Protein AF-0000000083413270 (afdb_homodimer)

Secondary structure (DSSP, 8-state):
--------HHHHHHHHHHHHHHHHHHHHHHHHHHHHHHS------TTEEEEEEE--HHHHHHTTT---SHHHHHHHHHHHHHT-EEEEEEES-HHHHHHHHHTTS-SEEES--B--HHHHHHSEEEEEEEEE-EEEEEEB-TTSSBS--SGGGGTT-EEEEETT-THHHHHHHHHHHHTSPPEEEEESS--HHHHHHHHHTTSSSEEEEEHHHHHHHHTT-TTEE---BSS--EEEEEEE-TT-HHHHHHHHHHHHHHTTSHHHHHHHHHHH-/--------HHHHHHHHHHHHHHHHHHHHHHHHHHHHH-S------TTEEEEEEE--HHHHHHTTT---SHHHHHHHHHHHHHT-EEEEEEES-HHHHHHHHHTTS-SEEES--B--HHHHHHSEEEEEEEEE-EEEEEEB-TTSSBS--SGGGGTT-EEEEETT-THHHHHHHHHHHHTSPPEEEEESS--HHHHHHHHHTTSSSEEEEEHHHHHHHHTT-TTEE---BSS--EEEEEEE-TT-HHHHHHHHHHHHHHTTSHHHHHHHHHHH-

Structure (mmCIF, N/CA/C/O backbone):
data_AF-0000000083413270-model_v1
#
loop_
_entity.id
_entity.type
_entity.pdbx_description
1 polymer 'Transporter substrate-binding domain-containing protein'
#
loop_
_atom_site.group_PDB
_atom_site.id
_atom_site.type_symbol
_atom_site.label_atom_id
_atom_site.label_alt_id
_atom_site.label_comp_id
_atom_site.label_asym_id
_atom_site.label_entity_id
_atom_site.label_seq_id
_atom_site.pdbx_PDB_ins_code
_atom_site.Cartn_x
_atom_site.Cartn_y
_atom_site.Cartn_z
_atom_site.occupancy
_atom_site.B_iso_or_equiv
_atom_site.auth_seq_id
_atom_site.auth_comp_id
_atom_site.auth_asym_id
_atom_site.auth_atom_id
_atom_site.pdbx_PDB_model_num
ATOM 1 N N . MET A 1 1 ? -62.062 -37.938 -10.727 1 34.38 1 MET A N 1
ATOM 2 C CA . MET A 1 1 ? -60.625 -38.094 -10.398 1 34.38 1 MET A CA 1
ATOM 3 C C . MET A 1 1 ? -60.344 -39.5 -9.875 1 34.38 1 MET A C 1
ATOM 5 O O . MET A 1 1 ? -60.875 -39.906 -8.844 1 34.38 1 MET A O 1
ATOM 9 N N . GLY A 1 2 ? -60.156 -40.406 -10.82 1 44.34 2 GLY A N 1
ATOM 10 C CA . GLY A 1 2 ? -60.156 -41.844 -10.586 1 44.34 2 GLY A CA 1
ATOM 11 C C . GLY A 1 2 ? -59.062 -42.312 -9.648 1 44.34 2 GLY A C 1
ATOM 12 O O . GLY A 1 2 ? -58.062 -41.625 -9.477 1 44.34 2 GLY A O 1
ATOM 13 N N . PRO A 1 3 ? -59.375 -43.219 -8.703 1 48.94 3 PRO A N 1
ATOM 14 C CA . PRO A 1 3 ? -58.438 -43.719 -7.703 1 48.94 3 PRO A CA 1
ATOM 15 C C . PRO A 1 3 ? -57.156 -44.281 -8.328 1 48.94 3 PRO A C 1
ATOM 17 O O . PRO A 1 3 ? -57.219 -44.844 -9.422 1 48.94 3 PRO A O 1
ATOM 20 N N . ILE A 1 4 ? -56.031 -43.562 -8.242 1 56.19 4 ILE A N 1
ATOM 21 C CA . ILE A 1 4 ? -54.688 -44.031 -8.617 1 56.19 4 ILE A CA 1
ATOM 22 C C . ILE A 1 4 ? -54.5 -45.469 -8.102 1 56.19 4 ILE A C 1
ATOM 24 O O . ILE A 1 4 ? -54.688 -45.719 -6.91 1 56.19 4 ILE A O 1
ATOM 28 N N . LYS A 1 5 ? -54.656 -46.469 -8.906 1 54.09 5 LYS A N 1
ATOM 29 C CA . LYS A 1 5 ? -54.5 -47.875 -8.578 1 54.09 5 LYS A CA 1
ATOM 30 C C . LYS A 1 5 ? -53.188 -48.156 -7.852 1 54.09 5 LYS A C 1
ATOM 32 O O . LYS A 1 5 ? -52.125 -47.594 -8.234 1 54.09 5 LYS A O 1
ATOM 37 N N . PRO A 1 6 ? -53.156 -48.812 -6.633 1 54.06 6 PRO A N 1
ATOM 38 C CA . PRO A 1 6 ? -51.906 -49.062 -5.902 1 54.06 6 PRO A CA 1
ATOM 39 C C . PRO A 1 6 ? -50.875 -49.812 -6.734 1 54.06 6 PRO A C 1
ATOM 41 O O . PRO A 1 6 ? -51.25 -50.656 -7.559 1 54.06 6 PRO A O 1
ATOM 44 N N . ALA A 1 7 ? -49.812 -49.219 -7.152 1 57.81 7 ALA A N 1
ATOM 45 C CA . ALA A 1 7 ? -48.75 -49.875 -7.887 1 57.81 7 ALA A CA 1
ATOM 46 C C . ALA A 1 7 ? -48.531 -51.312 -7.363 1 57.81 7 ALA A C 1
ATOM 48 O O . ALA A 1 7 ? -48.531 -51.531 -6.152 1 57.81 7 ALA A O 1
ATOM 49 N N . SER A 1 8 ? -48.781 -52.344 -8.164 1 59.88 8 SER A N 1
ATOM 50 C CA . SER A 1 8 ? -48.688 -53.75 -7.797 1 59.88 8 SER A CA 1
ATOM 51 C C . SER A 1 8 ? -47.438 -54.031 -7.008 1 59.88 8 SER A C 1
ATOM 53 O O . SER A 1 8 ? -46.438 -53.312 -7.121 1 59.88 8 SER A O 1
ATOM 55 N N . ARG A 1 9 ? -47.375 -54.875 -5.938 1 66.94 9 ARG A N 1
ATOM 56 C CA . ARG A 1 9 ? -46.344 -55.25 -4.973 1 66.94 9 ARG A CA 1
ATOM 57 C C . ARG A 1 9 ? -45 -55.531 -5.664 1 66.94 9 ARG A C 1
ATOM 59 O O . ARG A 1 9 ? -43.938 -55.188 -5.129 1 66.94 9 ARG A O 1
ATOM 66 N N . GLY A 1 10 ? -45.094 -55.906 -6.887 1 67.25 10 GLY A N 1
ATOM 67 C CA . GLY A 1 10 ? -43.906 -56.219 -7.648 1 67.25 10 GLY A CA 1
ATOM 68 C C . GLY A 1 10 ? -43.156 -55 -8.109 1 67.25 10 GLY A C 1
ATOM 69 O O . GLY A 1 10 ? -41.906 -54.969 -8.102 1 67.25 10 GLY A O 1
ATOM 70 N N . HIS A 1 11 ? -43.844 -53.969 -8.438 1 74.88 11 HIS A N 1
ATOM 71 C CA . HIS A 1 11 ? -43.188 -52.719 -8.875 1 74.88 11 HIS A CA 1
ATOM 72 C C . HIS A 1 11 ? -42.562 -51.969 -7.707 1 74.88 11 HIS A C 1
ATOM 74 O O . HIS A 1 11 ? -41.5 -51.375 -7.859 1 74.88 11 HIS A O 1
ATOM 80 N N . VAL A 1 12 ? -43.125 -52.156 -6.496 1 73.75 12 VAL A N 1
ATOM 81 C CA . VAL A 1 12 ? -42.594 -51.5 -5.305 1 73.75 12 VAL A CA 1
ATOM 82 C C . VAL A 1 12 ? -41.25 -52.156 -4.934 1 73.75 12 VAL A C 1
ATOM 84 O O . VAL A 1 12 ? -40.281 -51.438 -4.602 1 73.75 12 VAL A O 1
ATOM 87 N N . VAL A 1 13 ? -41.188 -53.531 -5.121 1 76.12 13 VAL A N 1
ATOM 88 C CA . VAL A 1 13 ? -39.969 -54.25 -4.816 1 76.12 13 VAL A CA 1
ATOM 89 C C . VAL A 1 13 ? -38.875 -53.906 -5.836 1 76.12 13 VAL A C 1
ATOM 91 O O . VAL A 1 13 ? -37.719 -53.688 -5.469 1 76.12 13 VAL A O 1
ATOM 94 N N . LEU A 1 14 ? -39.25 -53.656 -7.098 1 76.25 14 LEU A N 1
ATOM 95 C CA . LEU A 1 14 ? -38.312 -53.281 -8.148 1 76.25 14 LEU A CA 1
ATOM 96 C C . LEU A 1 14 ? -37.812 -51.844 -7.922 1 76.25 14 LEU A C 1
ATOM 98 O O . LEU A 1 14 ? -36.594 -51.594 -8.078 1 76.25 14 LEU A O 1
ATOM 102 N N . TYR A 1 15 ? -38.719 -51 -7.488 1 76.62 15 TYR A N 1
ATOM 103 C CA . TYR A 1 15 ? -38.312 -49.625 -7.211 1 76.62 15 TYR A CA 1
ATOM 104 C C . TYR A 1 15 ? -37.406 -49.562 -5.984 1 76.62 15 TYR A C 1
ATOM 106 O O . TYR A 1 15 ? -36.438 -48.812 -5.957 1 76.62 15 TYR A O 1
ATOM 114 N N . LEU A 1 16 ? -37.625 -50.469 -5.078 1 77.62 16 LEU A N 1
ATOM 115 C CA . LEU A 1 16 ? -36.781 -50.531 -3.877 1 77.62 16 LEU A CA 1
ATOM 116 C C . LEU A 1 16 ? -35.406 -51.062 -4.195 1 77.62 16 LEU A C 1
ATOM 118 O O . LEU A 1 16 ? -34.406 -50.562 -3.699 1 77.62 16 LEU A O 1
ATOM 122 N N . ILE A 1 17 ? -35.344 -52.062 -5.062 1 77.19 17 ILE A N 1
ATOM 123 C CA . ILE A 1 17 ? -34.094 -52.625 -5.496 1 77.19 17 ILE A CA 1
ATOM 124 C C . ILE A 1 17 ? -33.312 -51.594 -6.312 1 77.19 17 ILE A C 1
ATOM 126 O O . ILE A 1 17 ? -32.094 -51.406 -6.113 1 77.19 17 ILE A O 1
ATOM 130 N N . LEU A 1 18 ? -34 -50.844 -7.168 1 75.75 18 LEU A N 1
ATOM 131 C CA . LEU A 1 18 ? -33.375 -49.812 -7.969 1 75.75 18 LEU A CA 1
ATOM 132 C C . LEU A 1 18 ? -32.875 -48.688 -7.078 1 75.75 18 LEU A C 1
ATOM 134 O O . LEU A 1 18 ? -31.781 -48.156 -7.305 1 75.75 18 LEU A O 1
ATOM 138 N N . LEU A 1 19 ? -33.625 -48.406 -6.02 1 75.94 19 LEU A N 1
ATOM 139 C CA . LEU A 1 19 ? -33.219 -47.406 -5.055 1 75.94 19 LEU A CA 1
ATOM 140 C C . LEU A 1 19 ? -31.953 -47.875 -4.301 1 75.94 19 LEU A C 1
ATOM 142 O O . LEU A 1 19 ? -31.016 -47.094 -4.113 1 75.94 19 LEU A O 1
ATOM 146 N N . ILE A 1 20 ? -31.891 -49.094 -3.955 1 77.56 20 ILE A N 1
ATOM 147 C CA . ILE A 1 20 ? -30.75 -49.656 -3.234 1 77.56 20 ILE A CA 1
ATOM 148 C C . ILE A 1 20 ? -29.531 -49.656 -4.141 1 77.56 20 ILE A C 1
ATOM 150 O O . ILE A 1 20 ? -28.422 -49.312 -3.711 1 77.56 20 ILE A O 1
ATOM 154 N N . VAL A 1 21 ? -29.625 -49.938 -5.414 1 74.88 21 VAL A N 1
ATOM 155 C CA . VAL A 1 21 ? -28.547 -49.938 -6.391 1 74.88 21 VAL A CA 1
ATOM 156 C C . VAL A 1 21 ? -28.062 -48.5 -6.609 1 74.88 21 VAL A C 1
ATOM 158 O O . VAL A 1 21 ? -26.859 -48.25 -6.664 1 74.88 21 VAL A O 1
ATOM 161 N N . ILE A 1 22 ? -28.984 -47.562 -6.656 1 72.88 22 ILE A N 1
ATOM 162 C CA . ILE A 1 22 ? -28.625 -46.156 -6.848 1 72.88 22 ILE A CA 1
ATOM 163 C C . ILE A 1 22 ? -27.891 -45.625 -5.613 1 72.88 22 ILE A C 1
ATOM 165 O O . ILE A 1 22 ? -26.875 -44.938 -5.73 1 72.88 22 ILE A O 1
ATOM 169 N N . VAL A 1 23 ? -28.344 -46 -4.43 1 74.5 23 VAL A N 1
ATOM 170 C CA . VAL A 1 23 ? -27.688 -45.594 -3.193 1 74.5 23 VAL A CA 1
ATOM 171 C C . VAL A 1 23 ? -26.312 -46.281 -3.09 1 74.5 23 VAL A C 1
ATOM 173 O O . VAL A 1 23 ? -25.344 -45.656 -2.678 1 74.5 23 VAL A O 1
ATOM 176 N N . GLY A 1 24 ? -26.203 -47.5 -3.477 1 70.19 24 GLY A N 1
ATOM 177 C CA . GLY A 1 24 ? -24.938 -48.188 -3.549 1 70.19 24 GLY A CA 1
ATOM 178 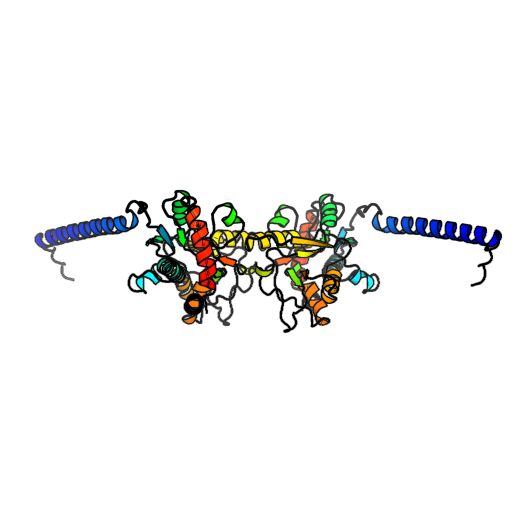C C . GLY A 1 24 ? -23.969 -47.594 -4.547 1 70.19 24 GLY A C 1
ATOM 179 O O . GLY A 1 24 ? -22.781 -47.438 -4.258 1 70.19 24 GLY A O 1
ATOM 180 N N . LEU A 1 25 ? -24.438 -47.219 -5.719 1 66.25 25 LEU A N 1
ATOM 181 C CA . LEU A 1 25 ? -23.641 -46.562 -6.734 1 66.25 25 LEU A CA 1
ATOM 182 C C . LEU A 1 25 ? -23.203 -45.188 -6.266 1 66.25 25 LEU A C 1
ATOM 184 O O . LEU A 1 25 ? -22.047 -44.781 -6.473 1 66.25 25 LEU A O 1
ATOM 188 N N . PHE A 1 26 ? -24.125 -44.469 -5.637 1 61.19 26 PHE A N 1
ATOM 189 C CA . PHE A 1 26 ? -23.781 -43.188 -5.055 1 61.19 26 PHE A CA 1
ATOM 190 C C . PHE A 1 26 ? -22.734 -43.344 -3.963 1 61.19 26 PHE A C 1
ATOM 192 O O . PHE A 1 26 ? -21.797 -42.531 -3.865 1 61.19 26 PHE A O 1
ATOM 199 N N . TYR A 1 27 ? -22.812 -44.312 -3.125 1 60.66 27 TYR A N 1
ATOM 200 C CA . TYR A 1 27 ? -21.844 -44.625 -2.076 1 60.66 27 TYR A CA 1
ATOM 201 C C . TYR A 1 27 ? -20.5 -45.031 -2.672 1 60.66 27 TYR A C 1
ATOM 203 O O . TYR A 1 27 ? -19.438 -44.625 -2.17 1 60.66 27 TYR A O 1
ATOM 211 N N . SER A 1 28 ? -20.453 -45.75 -3.691 1 55.44 28 SER A N 1
ATOM 212 C CA . SER A 1 28 ? -19.219 -46.156 -4.379 1 55.44 28 SER A CA 1
ATOM 213 C C . SER A 1 28 ? -18.562 -44.969 -5.062 1 55.44 28 SER A C 1
ATOM 215 O O . SER A 1 28 ? -17.328 -44.844 -5.043 1 55.44 28 SER A O 1
ATOM 217 N N . LEU A 1 29 ? -19.312 -44.125 -5.648 1 49.59 29 LEU A N 1
ATOM 218 C CA . LEU A 1 29 ? -18.781 -42.938 -6.281 1 49.59 29 LEU A CA 1
ATOM 219 C C . LEU A 1 29 ? -18.219 -41.969 -5.242 1 49.59 29 LEU A C 1
ATOM 221 O O . LEU A 1 29 ? -17.219 -41.312 -5.492 1 49.59 29 LEU A O 1
ATOM 225 N N . ARG A 1 30 ? -18.891 -41.844 -4.176 1 47.62 30 ARG A N 1
ATOM 226 C CA . ARG A 1 30 ? -18.344 -41.031 -3.094 1 47.62 30 ARG A CA 1
ATOM 227 C C . ARG A 1 30 ? -17.016 -41.594 -2.598 1 47.62 30 ARG A C 1
ATOM 229 O O . ARG A 1 30 ? -16.125 -40.844 -2.221 1 47.62 30 ARG A O 1
ATOM 236 N N . LYS A 1 31 ? -17 -42.906 -2.492 1 45.81 31 LYS A N 1
ATOM 237 C CA . LYS A 1 31 ? -15.734 -43.5 -2.072 1 45.81 31 LYS A CA 1
ATOM 238 C C . LYS A 1 31 ? -14.648 -43.281 -3.125 1 45.81 31 LYS A C 1
ATOM 240 O O . LYS A 1 31 ? -13.477 -43.094 -2.789 1 45.81 31 LYS A O 1
ATOM 245 N N . CYS A 1 32 ? -14.977 -43.406 -4.387 1 42.5 32 CYS A N 1
ATOM 246 C CA . CYS A 1 32 ? -13.992 -43.219 -5.441 1 42.5 32 CYS A CA 1
ATOM 247 C C . CYS A 1 32 ? -13.531 -41.75 -5.477 1 42.5 32 CYS A C 1
ATOM 249 O O . CYS A 1 32 ? -12.383 -41.469 -5.797 1 42.5 32 CYS A O 1
ATOM 251 N N . ASN A 1 33 ? -14.484 -40.844 -5.332 1 40.88 33 ASN A N 1
ATOM 252 C CA . ASN A 1 33 ? -14.07 -39.438 -5.414 1 40.88 33 ASN A CA 1
ATOM 253 C C . ASN A 1 33 ? -13.164 -39.062 -4.25 1 40.88 33 ASN A C 1
ATOM 255 O O . ASN A 1 33 ? -12.367 -38.125 -4.367 1 40.88 33 ASN A O 1
ATOM 259 N N . ARG A 1 34 ? -13.297 -39.719 -3.09 1 38.97 34 ARG A N 1
ATOM 260 C CA . ARG A 1 34 ? -12.422 -39.406 -1.964 1 38.97 34 ARG A CA 1
ATOM 261 C C . ARG A 1 34 ? -11.016 -39.938 -2.199 1 38.97 34 ARG A C 1
ATOM 263 O O . ARG A 1 34 ? -10.062 -39.5 -1.558 1 38.97 34 ARG A O 1
ATOM 270 N N . SER A 1 35 ? -10.844 -41 -2.979 1 38.19 35 SER A N 1
ATOM 271 C CA . SER A 1 35 ? -9.539 -41.656 -3.125 1 38.19 35 SER A CA 1
ATOM 272 C C . SER A 1 35 ? -8.586 -40.75 -3.922 1 38.19 35 SER A C 1
ATOM 274 O O . SER A 1 35 ? -7.367 -40.938 -3.861 1 38.19 35 SER A O 1
ATOM 276 N N . TYR A 1 36 ? -9.086 -40.125 -4.852 1 38.72 36 TYR A N 1
ATOM 277 C CA . TYR A 1 36 ? -8.109 -39.406 -5.66 1 38.72 36 TYR A CA 1
ATOM 278 C C . TYR A 1 36 ? -7.375 -38.375 -4.828 1 38.72 36 TYR A C 1
ATOM 280 O O . TYR A 1 36 ? -6.207 -38.062 -5.082 1 38.72 36 TYR A O 1
ATOM 288 N N . LEU A 1 37 ? -8.133 -37.75 -3.908 1 40.25 37 LEU A N 1
ATOM 289 C CA . LEU A 1 37 ? -7.445 -36.688 -3.174 1 40.25 37 LEU A CA 1
ATOM 290 C C . LEU A 1 37 ? -6.613 -37.281 -2.037 1 40.25 37 LEU A C 1
ATOM 292 O O . LEU A 1 37 ? -5.66 -36.656 -1.572 1 40.25 37 LEU A O 1
ATOM 296 N N . SER A 1 38 ? -7.168 -38.375 -1.385 1 40.47 38 SER A N 1
ATOM 297 C CA . SER A 1 38 ? -6.531 -38.844 -0.161 1 40.47 38 SER A CA 1
ATOM 298 C C . SER A 1 38 ? -5.332 -39.719 -0.471 1 40.47 38 SER A C 1
ATOM 300 O O . SER A 1 38 ? -4.84 -40.438 0.405 1 40.47 38 SER A O 1
ATOM 302 N N . ASP A 1 39 ? -5.059 -40.156 -1.705 1 41.69 39 ASP A N 1
ATOM 303 C CA . ASP A 1 39 ? -3.828 -40.938 -1.667 1 41.69 39 ASP A CA 1
ATOM 304 C C . ASP A 1 39 ? -2.783 -40.281 -0.77 1 41.69 39 ASP A C 1
ATOM 306 O O . ASP A 1 39 ? -2.654 -39.062 -0.757 1 41.69 39 ASP A O 1
ATOM 310 N N . GLU A 1 40 ? -2.344 -40.938 0.2 1 50.38 40 GLU A N 1
ATOM 311 C CA . GLU A 1 40 ? -1.219 -40.562 1.057 1 50.38 40 GLU A CA 1
ATOM 312 C C . GLU A 1 40 ? -0.111 -39.906 0.257 1 50.38 40 GLU A C 1
ATOM 314 O O . GLU A 1 40 ? 0.432 -40.469 -0.682 1 50.38 40 GLU A O 1
ATOM 319 N N . LEU A 1 41 ? -0.26 -38.531 -0.052 1 64.62 41 LEU A N 1
ATOM 320 C CA . LEU A 1 41 ? 0.746 -37.688 -0.688 1 64.62 41 LEU A CA 1
ATOM 321 C C . LEU A 1 41 ? 2.152 -38.156 -0.321 1 64.62 41 LEU A C 1
ATOM 323 O O . LEU A 1 41 ? 2.635 -37.875 0.778 1 64.62 41 LEU A O 1
ATOM 327 N N . ARG A 1 42 ? 2.564 -39.406 -0.708 1 63.22 4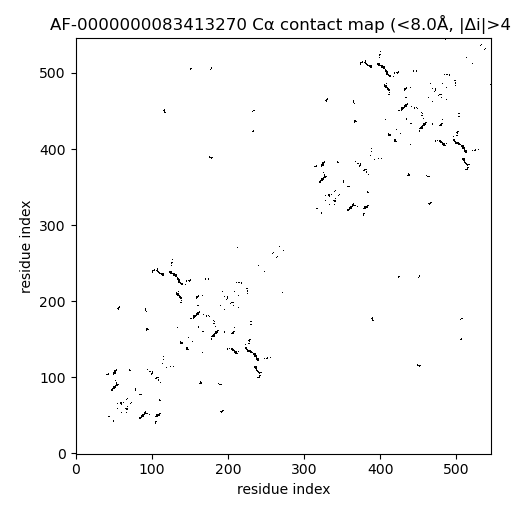2 ARG A N 1
ATOM 328 C CA . ARG A 1 42 ? 3.93 -39.844 -0.435 1 63.22 42 ARG A CA 1
ATOM 329 C C . ARG A 1 42 ? 4.914 -39.219 -1.413 1 63.22 42 ARG A C 1
ATOM 331 O O . ARG A 1 42 ? 4.668 -39.188 -2.621 1 63.22 42 ARG A O 1
ATOM 338 N N . PRO A 1 43 ? 5.824 -38.625 -0.864 1 74.19 43 PRO A N 1
ATOM 339 C CA . PRO A 1 43 ? 6.922 -38.156 -1.714 1 74.19 43 PRO A CA 1
ATOM 340 C C . PRO A 1 43 ? 7.426 -39.25 -2.67 1 74.19 43 PRO A C 1
ATOM 342 O O . PRO A 1 43 ? 7.43 -40.438 -2.326 1 74.19 43 PRO A O 1
ATOM 345 N N . SER A 1 44 ? 7.578 -38.906 -3.924 1 73.81 44 SER A N 1
ATOM 346 C CA . SER A 1 44 ? 8.062 -39.844 -4.945 1 73.81 44 SER A CA 1
ATOM 347 C C . SER A 1 44 ? 9.43 -40.406 -4.582 1 73.81 44 SER A C 1
ATOM 349 O O . SER A 1 44 ? 9.773 -41.531 -4.965 1 73.81 44 SER A O 1
ATOM 351 N N . GLY A 1 45 ? 10.172 -39.812 -3.799 1 69.81 45 GLY A N 1
ATOM 352 C CA . GLY A 1 45 ? 11.523 -40.25 -3.479 1 69.81 45 GLY A CA 1
ATOM 353 C C . GLY A 1 45 ? 12.477 -40.156 -4.652 1 69.81 45 GLY A C 1
ATOM 354 O O . GLY A 1 45 ? 12.102 -39.656 -5.723 1 69.81 45 GLY A O 1
ATOM 355 N N . GLY A 1 46 ? 13.633 -40.438 -4.449 1 78.25 46 GLY A N 1
ATOM 356 C CA . GLY A 1 46 ? 14.672 -40.438 -5.473 1 78.25 46 GLY A CA 1
ATOM 357 C C . GLY A 1 46 ? 14.938 -39.062 -6.047 1 78.25 46 GLY A C 1
ATOM 358 O O . GLY A 1 46 ? 15.039 -38.094 -5.301 1 78.25 46 GLY A O 1
ATOM 359 N N . ASP A 1 47 ? 15.023 -39.062 -7.559 1 85.19 47 ASP A N 1
ATOM 360 C CA . ASP A 1 47 ? 15.43 -37.844 -8.242 1 85.19 47 ASP A CA 1
ATOM 361 C C . ASP A 1 47 ? 14.219 -37.031 -8.695 1 85.19 47 ASP A C 1
ATOM 363 O O . ASP A 1 47 ? 14.359 -35.938 -9.266 1 85.19 47 ASP A O 1
ATOM 367 N N . THR A 1 48 ? 13.07 -37.562 -8.367 1 91.81 48 THR A N 1
ATOM 368 C CA . THR A 1 48 ? 11.859 -36.875 -8.789 1 91.81 48 THR A CA 1
ATOM 369 C C . THR A 1 48 ? 11.492 -35.781 -7.809 1 91.81 48 THR A C 1
ATOM 371 O O . THR A 1 48 ? 11.477 -36 -6.598 1 91.81 48 THR A O 1
ATOM 374 N N . LEU A 1 49 ? 11.25 -34.562 -8.328 1 93.62 49 LEU A N 1
ATOM 375 C CA . LEU A 1 49 ? 10.805 -33.438 -7.516 1 93.62 49 LEU A CA 1
ATOM 376 C C . LEU A 1 49 ? 9.281 -33.406 -7.426 1 93.62 49 LEU A C 1
ATOM 378 O O . LEU A 1 49 ? 8.602 -33.375 -8.453 1 93.62 49 LEU A O 1
ATOM 382 N N . ASP A 1 50 ? 8.805 -33.438 -6.227 1 94.25 50 ASP A N 1
ATOM 383 C CA . ASP A 1 50 ? 7.379 -33.25 -5.984 1 94.25 50 ASP A CA 1
ATOM 384 C C . ASP A 1 50 ? 7.008 -31.766 -5.934 1 94.25 50 ASP A C 1
ATOM 386 O O . ASP A 1 50 ? 7.422 -31.047 -5.02 1 94.25 50 ASP A O 1
ATOM 390 N N . VAL A 1 51 ? 6.129 -31.344 -6.934 1 94.31 51 VAL A N 1
ATOM 391 C CA . VAL A 1 51 ? 5.785 -29.922 -7.07 1 94.31 51 VAL A CA 1
ATOM 392 C C . VAL A 1 51 ? 4.301 -29.719 -6.777 1 94.31 51 VAL A C 1
ATOM 394 O O . VAL A 1 51 ? 3.443 -30.219 -7.516 1 94.31 51 VAL A O 1
ATOM 397 N N . ALA A 1 52 ? 4.07 -29.031 -5.66 1 93.19 52 ALA A N 1
ATOM 398 C CA . ALA A 1 52 ? 2.715 -28.516 -5.48 1 93.19 52 ALA A CA 1
ATOM 399 C C . ALA A 1 52 ? 2.432 -27.359 -6.422 1 93.19 52 ALA A C 1
ATOM 401 O O . ALA A 1 52 ? 3.207 -26.391 -6.484 1 93.19 52 ALA A O 1
ATOM 402 N N . ILE A 1 53 ? 1.329 -27.438 -7.191 1 90.38 53 ILE A N 1
ATOM 403 C CA . ILE A 1 53 ? 1.031 -26.391 -8.156 1 90.38 53 ILE A CA 1
ATOM 404 C C . ILE A 1 53 ? -0.408 -25.906 -7.977 1 90.38 53 ILE A C 1
ATOM 406 O O . ILE A 1 53 ? -1.331 -26.719 -7.883 1 90.38 53 ILE A O 1
ATOM 410 N N . GLU A 1 54 ? -0.533 -24.594 -7.848 1 82.56 54 GLU A N 1
ATOM 411 C CA . GLU A 1 54 ? -1.869 -24.031 -7.711 1 82.56 54 GLU A CA 1
ATOM 412 C C . GLU A 1 54 ? -2.688 -24.219 -8.984 1 82.56 54 GLU A C 1
ATOM 414 O O . GLU A 1 54 ? -2.195 -23.984 -10.086 1 82.56 54 GLU A O 1
ATOM 419 N N . TYR A 1 55 ? -3.836 -24.844 -8.781 1 73.56 55 TYR A N 1
ATOM 420 C CA . TYR A 1 55 ? -4.668 -25.156 -9.938 1 73.56 55 TYR A CA 1
ATOM 421 C C . TYR A 1 55 ? -6.105 -24.703 -9.719 1 73.56 55 TYR A C 1
ATOM 423 O O . TYR A 1 55 ? -6.586 -24.688 -8.586 1 73.56 55 TYR A O 1
ATOM 431 N N . SER A 1 56 ? -6.617 -24.016 -10.742 1 66.81 56 SER A N 1
ATOM 432 C CA . SER A 1 56 ? -8.055 -23.766 -10.719 1 66.81 56 SER A CA 1
ATOM 433 C C . SER A 1 56 ? -8.812 -24.859 -11.477 1 66.81 56 SER A C 1
ATOM 435 O O . SER A 1 56 ? -8.406 -25.266 -12.57 1 66.81 56 SER A O 1
ATOM 437 N N . PRO A 1 57 ? -9.766 -25.406 -10.898 1 60.25 57 PRO A N 1
ATOM 438 C CA . PRO A 1 57 ? -10.57 -26.422 -11.57 1 60.25 57 PRO A CA 1
ATOM 439 C C . PRO A 1 57 ? -11.047 -26 -12.953 1 60.25 57 PRO A C 1
ATOM 441 O O . PRO A 1 57 ? -11.094 -26.812 -13.883 1 60.25 57 PRO A O 1
ATOM 444 N N . ILE A 1 58 ? -11.289 -24.719 -13.047 1 59.94 58 ILE A N 1
ATOM 445 C CA . ILE A 1 58 ? -11.773 -24.234 -14.336 1 59.94 58 ILE A CA 1
ATOM 446 C C . ILE A 1 58 ? -10.688 -24.391 -15.391 1 59.94 58 ILE A C 1
ATOM 448 O O . ILE A 1 58 ? -10.961 -24.812 -16.516 1 59.94 58 ILE A O 1
ATOM 452 N N . SER A 1 59 ? -9.484 -24.047 -14.93 1 56.34 59 SER A N 1
ATOM 453 C CA . SER A 1 59 ? -8.391 -24.156 -15.883 1 56.34 59 SER A CA 1
ATOM 454 C C . SER A 1 59 ? -8.109 -25.609 -16.234 1 56.34 59 SER A C 1
ATOM 456 O O . SER A 1 59 ? -7.781 -25.938 -17.375 1 56.34 59 SER A O 1
ATOM 458 N N . PHE A 1 60 ? -8.312 -26.406 -15.234 1 55.25 60 PHE A N 1
ATOM 459 C CA . PHE A 1 60 ? -8.039 -27.812 -15.438 1 55.25 60 PHE A CA 1
ATOM 460 C C . PHE A 1 60 ? -9.07 -28.438 -16.375 1 55.25 60 PHE A C 1
ATOM 462 O O . PHE A 1 60 ? -8.719 -29.203 -17.281 1 55.25 60 PHE A O 1
ATOM 469 N N . TYR A 1 61 ? -10.234 -28.047 -16.156 1 48.53 61 TYR A N 1
ATOM 470 C CA . TYR A 1 61 ? -11.297 -28.609 -16.984 1 48.53 61 TYR A CA 1
ATOM 471 C C . TYR A 1 61 ? -11.211 -28.109 -18.422 1 48.53 61 TYR A C 1
ATOM 473 O O . TYR A 1 61 ? -11.508 -28.844 -19.359 1 48.53 61 TYR A O 1
ATOM 481 N N . THR A 1 62 ? -10.844 -26.891 -18.516 1 48.38 62 THR A N 1
ATOM 482 C CA . THR A 1 62 ? -10.914 -26.297 -19.844 1 48.38 62 THR A CA 1
ATOM 483 C C . THR A 1 62 ? -9.695 -26.688 -20.688 1 48.38 62 THR A C 1
ATOM 485 O O . THR A 1 62 ? -9.766 -26.703 -21.906 1 48.38 62 THR A O 1
ATOM 488 N N . ILE A 1 63 ? -8.617 -26.938 -19.969 1 47.25 63 ILE A N 1
ATOM 489 C CA . ILE A 1 63 ? -7.426 -27.25 -20.75 1 47.25 63 ILE A CA 1
ATOM 490 C C . ILE A 1 63 ? -7.207 -28.766 -20.781 1 47.25 63 ILE A C 1
ATOM 492 O O . ILE A 1 63 ? -6.219 -29.266 -20.234 1 47.25 63 ILE A O 1
ATOM 496 N N . GLU A 1 64 ? -8.328 -29.531 -21.25 1 46.88 64 GLU A N 1
ATOM 497 C CA . GLU A 1 64 ? -8.289 -30.969 -21.5 1 46.88 64 GLU A CA 1
ATOM 498 C C . GLU A 1 64 ? -7.43 -31.688 -20.469 1 46.88 64 GLU A C 1
ATOM 500 O O . GLU A 1 64 ? -6.523 -32.438 -20.812 1 46.88 64 GLU A O 1
ATOM 505 N N . ASP A 1 65 ? -7.832 -31.625 -19.172 1 51.84 65 ASP A N 1
ATOM 506 C CA . ASP A 1 65 ? -7.246 -32.344 -18.062 1 51.84 65 ASP A CA 1
ATOM 507 C C . ASP A 1 65 ? -5.727 -32.219 -18.047 1 51.84 65 ASP A C 1
ATOM 509 O O . ASP A 1 65 ? -5.004 -33.188 -17.828 1 51.84 65 ASP A O 1
ATOM 513 N N . THR A 1 66 ? -5.277 -31.125 -18.719 1 58.28 66 THR A N 1
ATOM 514 C CA . THR A 1 66 ? -3.844 -30.844 -18.688 1 58.28 66 THR A CA 1
ATOM 515 C C . THR A 1 66 ? -3.539 -29.656 -17.766 1 58.28 66 THR A C 1
ATOM 517 O O . THR A 1 66 ? -4.344 -28.734 -17.656 1 58.28 66 THR A O 1
ATOM 520 N N . LEU A 1 67 ? -2.562 -29.906 -16.891 1 65.38 67 LEU A N 1
ATOM 521 C CA . LEU A 1 67 ? -2.02 -28.781 -16.125 1 65.38 67 LEU A CA 1
ATOM 522 C C . LEU A 1 67 ? -1.488 -27.703 -17.062 1 65.38 67 LEU A C 1
ATOM 524 O O . LEU A 1 67 ? -0.954 -28.016 -18.125 1 65.38 67 LEU A O 1
ATOM 528 N N . GLY A 1 68 ? -1.958 -26.5 -16.922 1 77.56 68 GLY A N 1
ATOM 529 C CA . GLY A 1 68 ? -1.458 -25.359 -17.688 1 77.56 68 GLY A CA 1
ATOM 530 C C . GLY A 1 68 ? -1.268 -24.109 -16.844 1 77.56 68 GLY A C 1
ATOM 531 O O . GLY A 1 68 ? -1.259 -24.188 -15.609 1 77.56 68 GLY A O 1
ATOM 532 N N . GLY A 1 69 ? -0.768 -23.047 -17.516 1 84.38 69 GLY A N 1
ATOM 533 C CA . GLY A 1 69 ? -0.552 -21.781 -16.859 1 84.38 69 GLY A CA 1
ATOM 534 C C . GLY A 1 69 ? 0.911 -21.375 -16.797 1 84.38 69 GLY A C 1
ATOM 535 O O . GLY A 1 69 ? 1.793 -22.188 -17.109 1 84.38 69 GLY A O 1
ATOM 536 N N . PHE A 1 70 ? 1.023 -20.344 -16.328 1 89.31 70 PHE A N 1
ATOM 537 C CA . PHE A 1 70 ? 2.363 -19.766 -16.328 1 89.31 70 PHE A CA 1
ATOM 538 C C . PHE A 1 70 ? 3.314 -20.625 -15.484 1 89.31 70 PHE A C 1
ATOM 540 O O . PHE A 1 70 ? 4.395 -20.984 -15.953 1 89.31 70 PHE A O 1
ATOM 547 N N . ASN A 1 71 ? 2.951 -20.891 -14.281 1 92.31 71 ASN A N 1
ATOM 548 C CA . ASN A 1 71 ? 3.818 -21.641 -13.375 1 92.31 71 ASN A CA 1
ATOM 549 C C . ASN A 1 71 ? 4.141 -23.031 -13.922 1 92.31 71 ASN A C 1
ATOM 551 O O . ASN A 1 71 ? 5.293 -23.469 -13.891 1 92.31 71 ASN A O 1
ATOM 555 N N . TYR A 1 72 ? 3.125 -23.688 -14.391 1 90.19 72 TYR A N 1
ATOM 556 C CA . TYR A 1 72 ? 3.309 -25.016 -14.953 1 90.19 72 TYR A CA 1
ATOM 557 C C . TYR A 1 72 ? 4.262 -24.984 -16.141 1 90.19 72 TYR A C 1
ATOM 559 O O . TYR A 1 72 ? 5.23 -25.75 -16.188 1 90.19 72 TYR A O 1
ATOM 567 N N . ASP A 1 73 ? 4 -24.062 -17.047 1 91.5 73 ASP A N 1
ATOM 568 C CA . ASP A 1 73 ? 4.785 -23.984 -18.281 1 91.5 73 ASP A CA 1
ATOM 569 C C . ASP A 1 73 ? 6.227 -23.562 -17.984 1 91.5 73 ASP A C 1
ATOM 571 O O . ASP A 1 73 ? 7.164 -24.094 -18.594 1 91.5 73 ASP A O 1
ATOM 575 N N . LEU A 1 74 ? 6.383 -22.672 -17.062 1 94.88 74 LEU A N 1
ATOM 576 C CA . LEU A 1 74 ? 7.73 -22.234 -16.719 1 94.88 74 LEU A CA 1
ATOM 577 C C . LEU A 1 74 ? 8.508 -23.359 -16.047 1 94.88 74 LEU A C 1
ATOM 579 O O . LEU A 1 74 ? 9.672 -23.609 -16.391 1 94.88 74 LEU A O 1
ATOM 583 N N . MET A 1 75 ? 7.879 -24.078 -15.141 1 94.75 75 MET A N 1
ATOM 584 C CA . MET A 1 75 ? 8.531 -25.188 -14.445 1 94.75 75 MET A CA 1
ATOM 585 C C . MET A 1 75 ? 8.922 -26.297 -15.43 1 94.75 75 MET A C 1
ATOM 587 O O . MET A 1 75 ? 10.016 -26.844 -15.344 1 94.75 75 MET A O 1
ATOM 591 N N . ARG A 1 76 ? 8.055 -26.547 -16.312 1 93.62 76 ARG A N 1
ATOM 592 C CA . ARG A 1 76 ? 8.328 -27.578 -17.312 1 93.62 76 ARG A CA 1
ATOM 593 C C . ARG A 1 76 ? 9.492 -27.156 -18.203 1 93.62 76 ARG A C 1
ATOM 595 O O . ARG A 1 76 ? 10.336 -28 -18.562 1 93.62 76 ARG A O 1
ATOM 602 N N . MET A 1 77 ? 9.477 -25.906 -18.594 1 95.44 77 MET A N 1
ATOM 603 C CA . MET A 1 77 ? 10.562 -25.391 -19.422 1 95.44 77 MET A CA 1
ATOM 604 C C . MET A 1 77 ? 11.906 -25.562 -18.719 1 95.44 77 MET A C 1
ATOM 606 O O . MET A 1 77 ? 12.875 -26 -19.344 1 95.44 77 MET A O 1
ATOM 610 N N . ILE A 1 78 ? 11.938 -25.25 -17.453 1 96.75 78 ILE A N 1
ATOM 611 C CA . ILE A 1 78 ? 13.156 -25.391 -16.656 1 96.75 78 ILE A CA 1
ATOM 612 C C . ILE A 1 78 ? 13.531 -26.859 -16.547 1 96.75 78 ILE A C 1
ATOM 614 O O . ILE A 1 78 ? 14.695 -27.234 -16.734 1 96.75 78 ILE A O 1
ATOM 618 N N . ALA A 1 79 ? 12.586 -27.734 -16.281 1 95.44 79 ALA A N 1
ATOM 619 C CA . ALA A 1 79 ? 12.805 -29.172 -16.109 1 95.44 79 ALA A CA 1
ATOM 620 C C . ALA A 1 79 ? 13.352 -29.781 -17.391 1 95.44 79 ALA A C 1
ATOM 622 O O . ALA A 1 79 ? 14.289 -30.594 -17.359 1 95.44 79 ALA A O 1
ATOM 623 N N . GLU A 1 80 ? 12.805 -29.438 -18.484 1 95.5 80 GLU A N 1
ATOM 624 C CA . GLU A 1 80 ? 13.227 -29.969 -19.781 1 95.5 80 GLU A CA 1
ATOM 625 C C . GLU A 1 80 ? 14.656 -29.531 -20.109 1 95.5 80 GLU A C 1
ATOM 627 O O . GLU A 1 80 ? 15.461 -30.344 -20.578 1 95.5 80 GLU A O 1
ATOM 632 N N . ARG A 1 81 ? 15.016 -28.359 -19.812 1 95.69 81 ARG A N 1
ATOM 633 C CA . ARG A 1 81 ? 16.328 -27.812 -20.125 1 95.69 81 ARG A CA 1
ATOM 634 C C . ARG A 1 81 ? 17.406 -28.438 -19.25 1 95.69 81 ARG A C 1
ATOM 636 O O . ARG A 1 81 ? 18.547 -28.594 -19.688 1 95.69 81 ARG A O 1
ATOM 643 N N . HIS A 1 82 ? 17.016 -28.875 -18.078 1 95.44 82 HIS A N 1
ATOM 644 C CA . HIS A 1 82 ? 18.062 -29.281 -17.141 1 95.44 82 HIS A CA 1
ATOM 645 C C . HIS A 1 82 ? 17.875 -30.734 -16.703 1 95.44 82 HIS A C 1
ATOM 647 O O . HIS A 1 82 ? 18.562 -31.188 -15.781 1 95.44 82 HIS A O 1
ATOM 653 N N . GLY A 1 83 ? 16.875 -31.406 -17.25 1 93.38 83 GLY A N 1
ATOM 654 C CA . GLY A 1 83 ? 16.688 -32.812 -17.031 1 93.38 83 GLY A CA 1
ATOM 655 C C . GLY A 1 83 ? 16.078 -33.156 -15.672 1 93.38 83 GLY A C 1
ATOM 656 O O . GLY A 1 83 ? 16.453 -34.156 -15.055 1 93.38 83 GLY A O 1
ATOM 657 N N . LEU A 1 84 ? 15.227 -32.281 -15.219 1 93.38 84 LEU A N 1
ATOM 658 C CA . LEU A 1 84 ? 14.555 -32.531 -13.945 1 93.38 84 LEU A CA 1
ATOM 659 C C . LEU A 1 84 ? 13.336 -33.438 -14.141 1 93.38 84 LEU A C 1
ATOM 661 O O . LEU A 1 84 ? 12.602 -33.281 -15.125 1 93.38 84 LEU A O 1
ATOM 665 N N . LYS A 1 85 ? 13.18 -34.375 -13.273 1 93.81 85 LYS A N 1
ATOM 666 C CA . LYS A 1 85 ? 11.953 -35.156 -13.211 1 93.81 85 LYS A CA 1
ATOM 667 C C . LYS A 1 85 ? 10.961 -34.531 -12.227 1 93.81 85 LYS A C 1
ATOM 669 O O . LYS A 1 85 ? 11.258 -34.406 -11.031 1 93.81 85 LYS A O 1
ATOM 674 N N . LEU A 1 86 ? 9.836 -34.219 -12.758 1 93.88 86 LEU A N 1
ATOM 675 C CA . LEU A 1 86 ? 8.836 -33.531 -11.938 1 93.88 86 LEU A CA 1
ATOM 676 C C . LEU A 1 86 ? 7.594 -34.406 -11.766 1 93.88 86 LEU A C 1
ATOM 678 O O . LEU A 1 86 ? 7.176 -35.094 -12.703 1 93.88 86 LEU A O 1
ATOM 682 N N . LYS A 1 87 ? 7.047 -34.375 -10.609 1 93.25 87 LYS A N 1
ATOM 683 C CA . LYS A 1 87 ? 5.691 -34.844 -10.328 1 93.25 87 LYS A CA 1
ATOM 684 C C . LYS A 1 87 ? 4.832 -33.719 -9.758 1 93.25 87 LYS A C 1
ATOM 686 O O . LYS A 1 87 ? 5.086 -33.25 -8.648 1 93.25 87 LYS A O 1
ATOM 691 N N . PHE A 1 88 ? 3.777 -33.375 -10.547 1 90.81 88 PHE A N 1
ATOM 692 C CA . PHE A 1 88 ? 2.934 -32.25 -10.141 1 90.81 88 PHE A CA 1
ATOM 693 C C . PHE A 1 88 ? 1.794 -32.75 -9.25 1 90.81 88 PHE A C 1
ATOM 695 O O . PHE A 1 88 ? 1.189 -33.781 -9.508 1 90.81 88 PHE A O 1
ATOM 702 N N . HIS A 1 89 ? 1.596 -31.984 -8.203 1 88.5 89 HIS A N 1
ATOM 703 C CA . HIS A 1 89 ? 0.479 -32.188 -7.289 1 88.5 89 HIS A CA 1
ATOM 704 C C . HIS A 1 89 ? -0.408 -30.953 -7.223 1 88.5 89 HIS A C 1
ATOM 706 O O . HIS A 1 89 ? -0.071 -29.969 -6.543 1 88.5 89 HIS A O 1
ATOM 712 N N . PRO A 1 90 ? -1.551 -30.984 -7.953 1 85.25 90 PRO A N 1
ATOM 713 C CA . PRO A 1 90 ? -2.436 -29.828 -7.93 1 85.25 90 PRO A CA 1
ATOM 714 C C . PRO A 1 90 ? -2.986 -29.531 -6.535 1 85.25 90 PRO A C 1
ATOM 716 O O . PRO A 1 90 ? -3.318 -30.453 -5.793 1 85.25 90 PRO A O 1
ATOM 719 N N . VAL A 1 91 ? -2.943 -28.25 -6.191 1 80.75 91 VAL A N 1
ATOM 720 C CA . VAL A 1 91 ? -3.48 -27.797 -4.91 1 80.75 91 VAL A CA 1
ATOM 721 C C . VAL A 1 91 ? -4.457 -26.656 -5.137 1 80.75 91 VAL A C 1
ATOM 723 O O . VAL A 1 91 ? -4.27 -25.844 -6.047 1 80.75 91 VAL A O 1
ATOM 726 N N . VAL A 1 92 ? -5.477 -26.578 -4.211 1 71.62 92 VAL A N 1
ATOM 727 C CA . VAL A 1 92 ? -6.461 -25.5 -4.352 1 71.62 92 VAL A CA 1
ATOM 728 C C . VAL A 1 92 ? -6.133 -24.359 -3.385 1 71.62 92 VAL A C 1
ATOM 730 O O . VAL A 1 92 ? -6.312 -23.188 -3.713 1 71.62 92 VAL A O 1
ATOM 733 N N . THR A 1 93 ? -5.68 -24.75 -2.205 1 80.31 93 THR A N 1
ATOM 734 C CA . THR A 1 93 ? -5.43 -23.703 -1.206 1 80.31 93 THR A CA 1
ATOM 735 C C . THR A 1 93 ? -3.941 -23.625 -0.884 1 80.31 93 THR A C 1
ATOM 737 O O . THR A 1 93 ? -3.266 -24.641 -0.759 1 80.31 93 THR A O 1
ATOM 740 N N . LEU A 1 94 ? -3.459 -22.344 -0.809 1 85 94 LEU A N 1
ATOM 741 C CA . LEU A 1 94 ? -2.059 -22.094 -0.492 1 85 94 LEU A CA 1
ATOM 742 C C . LEU A 1 94 ? -1.713 -22.609 0.899 1 85 94 LEU A C 1
ATOM 744 O O . LEU A 1 94 ? -0.656 -23.219 1.096 1 85 94 LEU A O 1
ATOM 748 N N . SER A 1 95 ? -2.582 -22.422 1.815 1 88.06 95 SER A N 1
ATOM 749 C CA . SER A 1 95 ? -2.299 -22.781 3.199 1 88.06 95 SER A CA 1
ATOM 750 C C . SER A 1 95 ? -2.02 -24.281 3.332 1 88.06 95 SER A C 1
ATOM 752 O O . SER A 1 95 ? -1.093 -24.688 4.039 1 88.06 95 SER A O 1
ATOM 754 N N . LYS A 1 96 ? -2.76 -25.062 2.625 1 84.94 96 LYS A N 1
ATOM 755 C CA . LYS A 1 96 ? -2.543 -26.5 2.654 1 84.94 96 LYS A CA 1
ATOM 756 C C . LYS A 1 96 ? -1.225 -26.875 1.984 1 84.94 96 LYS A C 1
ATOM 758 O O . LYS A 1 96 ? -0.477 -27.719 2.494 1 84.94 96 LYS A O 1
ATOM 763 N N . ALA A 1 97 ? -0.992 -26.25 0.906 1 90.44 97 ALA A N 1
ATOM 764 C CA . ALA A 1 97 ? 0.245 -26.531 0.182 1 90.44 97 ALA A CA 1
ATOM 765 C C . ALA A 1 97 ? 1.467 -26.156 1.016 1 90.44 97 ALA A C 1
ATOM 767 O O . ALA A 1 97 ? 2.475 -26.859 1.006 1 90.44 97 ALA A O 1
ATOM 768 N N . LEU A 1 98 ? 1.388 -25.078 1.774 1 93.69 98 LEU A N 1
ATOM 769 C CA . LEU A 1 98 ? 2.496 -24.609 2.6 1 93.69 98 LEU A CA 1
ATOM 770 C C . LEU A 1 98 ? 2.781 -25.594 3.732 1 93.69 98 LEU A C 1
ATOM 772 O O . LEU A 1 98 ? 3.936 -25.781 4.129 1 93.69 98 LEU A O 1
ATOM 776 N N . GLN A 1 99 ? 1.756 -26.266 4.203 1 92.44 99 GLN A N 1
ATOM 777 C CA . GLN A 1 99 ? 1.963 -27.297 5.219 1 92.44 99 GLN A CA 1
ATOM 778 C C . GLN A 1 99 ? 2.793 -28.453 4.668 1 92.44 99 GLN A C 1
ATOM 780 O O . GLN A 1 99 ? 3.682 -28.969 5.352 1 92.44 99 GLN A O 1
ATOM 785 N N . TYR A 1 100 ? 2.535 -28.797 3.412 1 91.5 100 TYR A N 1
ATOM 786 C CA . TYR A 1 100 ? 3.254 -29.906 2.783 1 91.5 100 TYR A CA 1
ATOM 787 C C . TYR A 1 100 ? 4.695 -29.516 2.48 1 91.5 100 TYR A C 1
ATOM 789 O O . TYR A 1 100 ? 5.582 -30.375 2.438 1 91.5 100 TYR A O 1
ATOM 797 N N . ILE A 1 101 ? 4.973 -28.25 2.293 1 94.06 101 ILE A N 1
ATOM 798 C CA . ILE A 1 101 ? 6.332 -27.766 2.123 1 94.06 101 ILE A CA 1
ATOM 799 C C . ILE A 1 101 ? 7.074 -27.812 3.457 1 94.06 101 ILE A C 1
ATOM 801 O O . ILE A 1 101 ? 8.211 -28.297 3.521 1 94.06 101 ILE A O 1
ATOM 805 N N . GLU A 1 102 ? 6.391 -27.406 4.465 1 93.44 102 GLU A N 1
ATOM 806 C CA . GLU A 1 102 ? 6.996 -27.328 5.789 1 93.44 102 GLU A CA 1
ATOM 807 C C . GLU A 1 102 ? 7.348 -28.719 6.32 1 93.44 102 GLU A C 1
ATOM 809 O O . GLU A 1 102 ? 8.328 -28.875 7.047 1 93.44 102 GLU A O 1
ATOM 814 N N . ASN A 1 103 ? 6.613 -29.734 5.902 1 92 103 ASN A N 1
ATOM 815 C CA . ASN A 1 103 ? 6.891 -31.094 6.383 1 92 103 ASN A CA 1
ATOM 816 C C . ASN A 1 103 ? 7.664 -31.906 5.352 1 92 103 ASN A C 1
ATOM 818 O O . ASN A 1 103 ? 7.762 -33.125 5.465 1 92 103 ASN A O 1
ATOM 822 N N . ASP A 1 104 ? 8.055 -31.281 4.285 1 90.81 104 ASP A N 1
ATOM 823 C CA . ASP A 1 104 ? 8.953 -31.812 3.266 1 90.81 104 ASP A CA 1
ATOM 824 C C . ASP A 1 104 ? 8.258 -32.875 2.422 1 90.81 104 ASP A C 1
ATOM 826 O O . ASP A 1 104 ? 8.914 -33.75 1.875 1 90.81 104 ASP A O 1
ATOM 830 N N . THR A 1 105 ? 6.926 -32.781 2.432 1 90.81 105 THR A N 1
ATOM 831 C CA . THR A 1 105 ? 6.172 -33.656 1.553 1 90.81 105 THR A CA 1
ATOM 832 C C . THR A 1 105 ? 6.363 -33.281 0.091 1 90.81 105 THR A C 1
ATOM 834 O O . THR A 1 105 ? 6.578 -34.125 -0.767 1 90.81 105 THR A O 1
ATOM 837 N N . TYR A 1 106 ? 6.285 -32 -0.134 1 93.62 106 TYR A N 1
ATOM 838 C CA . TYR A 1 106 ? 6.566 -31.469 -1.46 1 93.62 106 TYR A CA 1
ATOM 839 C C . TYR A 1 106 ? 7.887 -30.703 -1.47 1 93.62 106 TYR A C 1
ATOM 841 O O . TYR A 1 106 ? 8.312 -30.172 -0.44 1 93.62 106 TYR A O 1
ATOM 849 N N . ASP A 1 107 ? 8.508 -30.688 -2.635 1 95.12 107 ASP A N 1
ATOM 850 C CA . ASP A 1 107 ? 9.812 -30.047 -2.773 1 95.12 107 ASP A CA 1
ATOM 851 C C . ASP A 1 107 ? 9.672 -28.562 -3.125 1 95.12 107 ASP A C 1
ATOM 853 O O . ASP A 1 107 ? 10.445 -27.734 -2.656 1 95.12 107 ASP A O 1
ATOM 857 N N . ILE A 1 108 ? 8.719 -28.297 -3.967 1 96.12 108 ILE A N 1
ATOM 858 C CA . ILE A 1 108 ? 8.516 -26.938 -4.48 1 96.12 108 ILE A CA 1
ATOM 859 C C . ILE A 1 108 ? 7.023 -26.609 -4.48 1 96.12 108 ILE A C 1
ATOM 861 O O . ILE A 1 108 ? 6.188 -27.469 -4.754 1 96.12 108 ILE A O 1
ATOM 865 N N . LEU A 1 109 ? 6.723 -25.453 -4.086 1 95.88 109 LEU A N 1
ATOM 866 C CA . LEU A 1 109 ? 5.391 -24.891 -4.27 1 95.88 109 LEU A CA 1
ATOM 867 C C . LEU A 1 109 ? 5.398 -23.812 -5.348 1 95.88 109 LEU A C 1
ATOM 869 O O . LEU A 1 109 ? 5.957 -22.719 -5.148 1 95.88 109 LEU A O 1
ATOM 873 N N . ALA A 1 110 ? 4.781 -24.156 -6.449 1 94.56 110 ALA A N 1
ATOM 874 C CA . ALA A 1 110 ? 4.652 -23.219 -7.566 1 94.56 110 ALA A CA 1
ATOM 875 C C . ALA A 1 110 ? 3.281 -22.547 -7.562 1 94.56 110 ALA A C 1
ATOM 877 O O . ALA A 1 110 ? 2.301 -23.125 -8.039 1 94.56 110 ALA A O 1
ATOM 878 N N . ALA A 1 111 ? 3.271 -21.375 -7.012 1 92.75 111 ALA A N 1
ATOM 879 C CA . ALA A 1 111 ? 2.057 -20.578 -6.887 1 92.75 111 ALA A CA 1
ATOM 880 C C . ALA A 1 111 ? 2.373 -19.078 -6.941 1 92.75 111 ALA A C 1
ATOM 882 O O . ALA A 1 111 ? 3.537 -18.688 -7.066 1 92.75 111 ALA A O 1
ATOM 883 N N . ASP A 1 112 ? 1.293 -18.312 -7.039 1 92.06 112 ASP A N 1
ATOM 884 C CA . ASP A 1 112 ? 1.461 -16.859 -6.977 1 92.06 112 ASP A CA 1
ATOM 885 C C . ASP A 1 112 ? 1.599 -16.391 -5.531 1 92.06 112 ASP A C 1
ATOM 887 O O . ASP A 1 112 ? 0.602 -16.078 -4.879 1 92.06 112 ASP A O 1
ATOM 891 N N . ILE A 1 113 ? 2.844 -16.391 -5.109 1 95.62 113 ILE A N 1
ATOM 892 C CA . ILE A 1 113 ? 3.125 -16 -3.73 1 95.62 113 ILE A CA 1
ATOM 893 C C . ILE A 1 113 ? 3.996 -14.75 -3.711 1 95.62 113 ILE A C 1
ATOM 895 O O . ILE A 1 113 ? 5.109 -14.75 -4.238 1 95.62 113 ILE A O 1
ATOM 899 N N . PRO A 1 114 ? 3.461 -13.719 -3.125 1 97.31 114 PRO A N 1
ATOM 900 C CA . PRO A 1 114 ? 4.266 -12.5 -3.088 1 97.31 114 PRO A CA 1
ATOM 901 C C . PRO A 1 114 ? 5.5 -12.633 -2.199 1 97.31 114 PRO A C 1
ATOM 903 O O . PRO A 1 114 ? 5.426 -13.227 -1.119 1 97.31 114 PRO A O 1
ATOM 906 N N . LEU A 1 115 ? 6.621 -12.188 -2.662 1 97.69 115 LEU A N 1
ATOM 907 C CA . LEU A 1 115 ? 7.879 -12.18 -1.929 1 97.69 115 LEU A CA 1
ATOM 908 C C . LEU A 1 115 ? 7.934 -11.016 -0.946 1 97.69 115 LEU A C 1
ATOM 910 O O . LEU A 1 115 ? 8.773 -10.125 -1.081 1 97.69 115 LEU A O 1
ATOM 914 N N . THR A 1 116 ? 7.086 -11.039 0.083 1 97.31 116 THR A N 1
ATOM 915 C CA . THR A 1 116 ? 7.035 -10.008 1.113 1 97.31 116 THR A CA 1
ATOM 916 C C . THR A 1 116 ? 7.926 -10.375 2.295 1 97.31 116 THR A C 1
ATOM 918 O O . THR A 1 116 ? 8.359 -11.523 2.414 1 97.31 116 THR A O 1
ATOM 921 N N . ALA A 1 117 ? 8.211 -9.383 3.164 1 96.5 117 ALA A N 1
ATOM 922 C CA . ALA A 1 117 ? 9.031 -9.641 4.344 1 96.5 117 ALA A CA 1
ATOM 923 C C . ALA A 1 117 ? 8.398 -10.703 5.234 1 96.5 117 ALA A C 1
ATOM 925 O O . ALA A 1 117 ? 9.086 -11.578 5.758 1 96.5 117 ALA A O 1
ATOM 926 N N . GLU A 1 118 ? 7.09 -10.617 5.336 1 94.94 118 GLU A N 1
ATOM 927 C CA . GLU A 1 118 ? 6.352 -11.562 6.164 1 94.94 118 GLU A CA 1
ATOM 928 C C . GLU A 1 118 ? 6.551 -13 5.676 1 94.94 118 GLU A C 1
ATOM 930 O O . GLU A 1 118 ? 6.832 -13.898 6.473 1 94.94 118 GLU A O 1
ATOM 935 N N . PHE A 1 119 ? 6.484 -13.219 4.438 1 94.56 119 PHE A N 1
ATOM 936 C CA . PHE A 1 119 ? 6.617 -14.562 3.885 1 94.56 119 PHE A CA 1
ATOM 937 C C . PHE A 1 119 ? 8.078 -15 3.879 1 94.56 119 PHE A C 1
ATOM 939 O O . PHE A 1 119 ? 8.383 -16.172 4.141 1 94.56 119 PHE A O 1
ATOM 946 N N . LYS A 1 120 ? 8.922 -14.07 3.641 1 95.19 120 LYS A N 1
ATOM 947 C CA . LYS A 1 120 ? 10.344 -14.383 3.592 1 95.19 120 LYS A CA 1
ATOM 948 C C . LYS A 1 120 ? 10.852 -14.883 4.945 1 95.19 120 LYS A C 1
ATOM 950 O O . LYS A 1 120 ? 11.789 -15.672 5.008 1 95.19 120 LYS A O 1
ATOM 955 N N . GLU A 1 121 ? 10.289 -14.406 5.93 1 94.88 121 GLU A N 1
ATOM 956 C CA . GLU A 1 121 ? 10.695 -14.797 7.277 1 94.88 121 GLU A CA 1
ATOM 957 C C . GLU A 1 121 ? 10.344 -16.266 7.555 1 94.88 121 GLU A C 1
ATOM 959 O O . GLU A 1 121 ? 11.016 -16.922 8.352 1 94.88 121 GLU A O 1
ATOM 964 N N . ARG A 1 122 ? 9.406 -16.766 6.773 1 92.81 122 ARG A N 1
ATOM 965 C CA . ARG A 1 122 ? 8.859 -18.062 7.137 1 92.81 122 ARG A CA 1
ATOM 966 C C . ARG A 1 122 ? 9.25 -19.125 6.113 1 92.81 122 ARG A C 1
ATOM 968 O O . ARG A 1 122 ? 9.328 -20.312 6.438 1 92.81 122 ARG A O 1
ATOM 975 N N . TYR A 1 123 ? 9.477 -18.672 4.906 1 94.5 123 TYR A N 1
ATOM 976 C CA . TYR A 1 123 ? 9.648 -19.641 3.828 1 94.5 123 TYR A CA 1
ATOM 977 C C . TYR A 1 123 ? 10.891 -19.328 3.008 1 94.5 123 TYR A C 1
ATOM 979 O O . TYR A 1 123 ? 11.359 -18.188 2.982 1 94.5 123 TYR A O 1
ATOM 987 N N . ALA A 1 124 ? 11.406 -20.391 2.418 1 95.56 124 ALA A N 1
ATOM 988 C CA . ALA A 1 124 ? 12.523 -20.219 1.495 1 95.56 124 ALA A CA 1
ATOM 989 C C . ALA A 1 124 ? 12.031 -19.969 0.075 1 95.56 124 ALA A C 1
ATOM 991 O O . ALA A 1 124 ? 11.469 -20.859 -0.565 1 95.56 124 ALA A O 1
ATOM 992 N N . PHE A 1 125 ? 12.32 -18.781 -0.399 1 96.56 125 PHE A N 1
ATOM 993 C CA . PHE A 1 125 ? 11.844 -18.375 -1.714 1 96.56 125 PHE A CA 1
ATOM 994 C C . PHE A 1 125 ? 12.922 -18.578 -2.771 1 96.56 125 PHE A C 1
ATOM 996 O O . PHE A 1 125 ? 14.109 -18.422 -2.49 1 96.56 125 PHE A O 1
ATOM 1003 N N . LEU A 1 126 ? 12.438 -18.906 -3.91 1 97 126 LEU A N 1
ATOM 1004 C CA . LEU A 1 126 ? 13.297 -18.906 -5.094 1 97 126 LEU A CA 1
ATOM 1005 C C . LEU A 1 126 ? 13.297 -17.547 -5.762 1 97 126 LEU A C 1
ATOM 1007 O O . LEU A 1 126 ? 12.602 -16.625 -5.312 1 97 126 LEU A O 1
ATOM 1011 N N . GLU A 1 127 ? 14.141 -17.422 -6.785 1 97.06 127 GLU A N 1
ATOM 1012 C CA . GLU A 1 127 ? 14.164 -16.234 -7.621 1 97.06 127 GLU A CA 1
ATOM 1013 C C . GLU A 1 127 ? 12.766 -15.883 -8.125 1 97.06 127 GLU A C 1
ATOM 1015 O O . GLU A 1 127 ? 12.016 -16.766 -8.539 1 97.06 127 GLU A O 1
ATOM 1020 N N . PRO A 1 128 ? 12.445 -14.57 -8.062 1 97.38 128 PRO A N 1
ATOM 1021 C CA . PRO A 1 128 ? 11.133 -14.172 -8.586 1 97.38 128 PRO A CA 1
ATOM 1022 C C . PRO A 1 128 ? 10.906 -14.633 -10.023 1 97.38 128 PRO A C 1
ATOM 1024 O O . PRO A 1 128 ? 11.82 -14.594 -10.844 1 97.38 128 PRO A O 1
ATOM 1027 N N . VAL A 1 129 ? 9.664 -15.031 -10.289 1 97 129 VAL A N 1
ATOM 1028 C CA . VAL A 1 129 ? 9.414 -15.57 -11.617 1 97 129 VAL A CA 1
ATOM 1029 C C . VAL A 1 129 ? 8.508 -14.617 -12.406 1 97 129 VAL A C 1
ATOM 1031 O O . VAL A 1 129 ? 8.461 -14.68 -13.633 1 97 129 VAL A O 1
ATOM 1034 N N . LEU A 1 130 ? 7.801 -13.727 -11.766 1 95.69 130 LEU A N 1
ATOM 1035 C CA . LEU A 1 130 ? 6.977 -12.742 -12.453 1 95.69 130 LEU A CA 1
ATOM 1036 C C . LEU A 1 130 ? 6.582 -11.602 -11.516 1 95.69 130 LEU A C 1
ATOM 1038 O O . LEU A 1 130 ? 6.879 -11.648 -10.32 1 95.69 130 LEU A O 1
ATOM 1042 N N . LEU A 1 131 ? 6.02 -10.547 -12.094 1 95.62 131 LEU A N 1
ATOM 1043 C CA . LEU A 1 131 ? 5.438 -9.43 -11.352 1 95.62 131 LEU A CA 1
ATOM 1044 C C . LEU A 1 131 ? 3.914 -9.5 -11.375 1 95.62 131 LEU A C 1
ATOM 1046 O O . LEU A 1 131 ? 3.318 -9.875 -12.391 1 95.62 131 LEU A O 1
ATOM 1050 N N . ASP A 1 132 ? 3.383 -9.188 -10.281 1 96.31 132 ASP A N 1
ATOM 1051 C CA . ASP A 1 132 ? 1.926 -9.164 -10.188 1 96.31 132 ASP A CA 1
ATOM 1052 C C . ASP A 1 132 ? 1.467 -8.289 -9.023 1 96.31 132 ASP A C 1
ATOM 1054 O O . ASP A 1 132 ? 2.291 -7.719 -8.305 1 96.31 132 ASP A O 1
ATOM 1058 N N . LYS A 1 133 ? 0.189 -8.125 -8.875 1 97.12 133 LYS A N 1
ATOM 1059 C CA . LYS A 1 133 ? -0.454 -7.441 -7.758 1 97.12 133 LYS A CA 1
ATOM 1060 C C . LYS A 1 133 ? -1.885 -7.934 -7.562 1 97.12 133 LYS A C 1
ATOM 1062 O O . LYS A 1 133 ? -2.398 -8.703 -8.375 1 97.12 133 LYS A O 1
ATOM 1067 N N . GLN A 1 134 ? -2.449 -7.582 -6.473 1 98.25 134 GLN A N 1
ATOM 1068 C CA . GLN A 1 134 ? -3.844 -7.922 -6.207 1 98.25 134 GLN A CA 1
ATOM 1069 C C . GLN A 1 134 ? -4.77 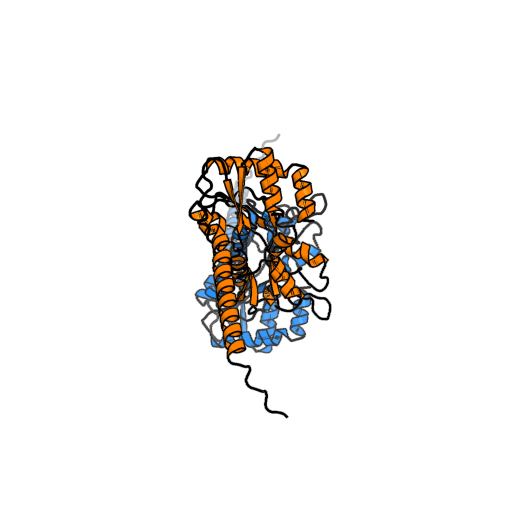-6.758 -6.551 1 98.25 134 GLN A C 1
ATOM 1071 O O . GLN A 1 134 ? -4.43 -5.598 -6.312 1 98.25 134 GLN A O 1
ATOM 1076 N N . VAL A 1 135 ? -5.93 -7.078 -7.145 1 98.75 135 VAL A N 1
ATOM 1077 C CA . VAL A 1 135 ? -6.883 -6.051 -7.551 1 98.75 135 VAL A CA 1
ATOM 1078 C C . VAL A 1 135 ? -8.289 -6.434 -7.086 1 98.75 135 VAL A C 1
ATOM 1080 O O . VAL A 1 135 ? -8.555 -7.602 -6.785 1 98.75 135 VAL A O 1
ATOM 1083 N N . LEU A 1 136 ? -9.109 -5.449 -6.973 1 98.94 136 LEU A N 1
ATOM 1084 C CA . LEU A 1 136 ? -10.523 -5.648 -6.668 1 98.94 136 LEU A CA 1
ATOM 1085 C C . LEU A 1 136 ? -11.305 -5.965 -7.934 1 98.94 136 LEU A C 1
ATOM 1087 O O . LEU A 1 136 ? -11.188 -5.262 -8.938 1 98.94 136 LEU A O 1
ATOM 1091 N N . VAL A 1 137 ? -12.008 -7.051 -7.957 1 98.94 137 VAL A N 1
ATOM 1092 C CA . VAL A 1 137 ? -12.969 -7.383 -9.008 1 98.94 137 VAL A CA 1
ATOM 1093 C C . VAL A 1 137 ? -14.367 -6.938 -8.586 1 98.94 137 VAL A C 1
ATOM 1095 O O . VAL A 1 137 ? -14.852 -7.312 -7.52 1 98.94 137 VAL A O 1
ATOM 1098 N N . GLN A 1 138 ? -14.977 -6.125 -9.391 1 98.88 138 GLN A N 1
ATOM 1099 C CA . GLN A 1 138 ? -16.297 -5.594 -9.094 1 98.88 138 GLN A CA 1
ATOM 1100 C C . GLN A 1 138 ? -17.078 -5.312 -10.383 1 98.88 138 GLN A C 1
ATOM 1102 O O . GLN A 1 138 ? -16.5 -5.227 -11.461 1 98.88 138 GLN A O 1
ATOM 1107 N N . LEU A 1 139 ? -18.375 -5.199 -10.258 1 98.38 139 LEU A N 1
ATOM 1108 C CA . LEU A 1 139 ? -19.172 -4.746 -11.391 1 98.38 139 LEU A CA 1
ATOM 1109 C C . LEU A 1 139 ? -19.172 -3.223 -11.492 1 98.38 139 LEU A C 1
ATOM 1111 O O . LEU A 1 139 ? -19.188 -2.529 -10.469 1 98.38 139 LEU A O 1
ATOM 1115 N N . ARG A 1 140 ? -19.125 -2.781 -12.672 1 97.62 140 ARG A N 1
ATOM 1116 C CA . ARG A 1 140 ? -19.297 -1.349 -12.891 1 97.62 140 ARG A CA 1
ATOM 1117 C C . ARG A 1 140 ? -20.688 -0.894 -12.492 1 97.62 140 ARG A C 1
ATOM 1119 O O . ARG A 1 140 ? -21.656 -1.665 -12.578 1 97.62 140 ARG A O 1
ATOM 1126 N N . ASP A 1 141 ? -20.703 0.345 -12.047 1 94.75 141 ASP A N 1
ATOM 1127 C CA . ASP A 1 141 ? -22.016 0.889 -11.695 1 94.75 141 ASP A CA 1
ATOM 1128 C C . ASP A 1 141 ? -22.781 1.312 -12.938 1 94.75 141 ASP A C 1
ATOM 1130 O O . ASP A 1 141 ? -22.344 1.078 -14.062 1 94.75 141 ASP A O 1
ATOM 1134 N N . SER A 1 142 ? -23.953 1.91 -12.734 1 93.25 142 SER A N 1
ATOM 1135 C CA . SER A 1 142 ? -24.859 2.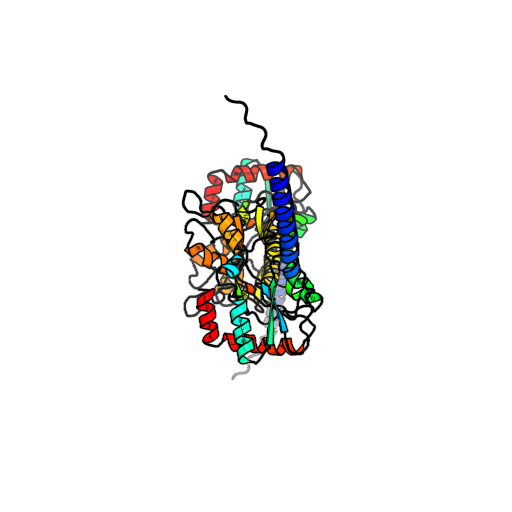268 -13.82 1 93.25 142 SER A CA 1
ATOM 1136 C C . SER A 1 142 ? -24.234 3.309 -14.742 1 93.25 142 SER A C 1
ATOM 1138 O O . SER A 1 142 ? -24.594 3.416 -15.914 1 93.25 142 SER A O 1
ATOM 1140 N N . SER A 1 143 ? -23.234 4.02 -14.281 1 94.38 143 SER A N 1
ATOM 1141 C CA . SER A 1 143 ? -22.547 5.043 -15.07 1 94.38 143 SER A CA 1
ATOM 1142 C C . SER A 1 143 ? -21.312 4.488 -15.75 1 94.38 143 SER A C 1
ATOM 1144 O O . SER A 1 143 ? -20.547 5.23 -16.375 1 94.38 143 SER A O 1
ATOM 1146 N N . GLY A 1 144 ? -21.062 3.217 -15.539 1 94.06 144 GLY A N 1
ATOM 1147 C CA . GLY A 1 144 ? -19.922 2.566 -16.172 1 94.06 144 GLY A CA 1
ATOM 1148 C C . GLY A 1 144 ? -18.625 2.711 -15.391 1 94.06 144 GLY A C 1
ATOM 1149 O O . GLY A 1 144 ? -17.562 2.371 -15.891 1 94.06 144 GLY A O 1
ATOM 1150 N N . ASN A 1 145 ? -18.75 3.176 -14.148 1 95.25 145 ASN A N 1
ATOM 1151 C CA . ASN A 1 145 ? -17.578 3.408 -13.328 1 95.25 145 ASN A CA 1
ATOM 1152 C C . ASN A 1 145 ? -17.438 2.354 -12.234 1 95.25 145 ASN A C 1
ATOM 1154 O O . ASN A 1 145 ? -18.391 1.644 -11.922 1 95.25 145 ASN A O 1
ATOM 1158 N N . ALA A 1 146 ? -16.219 2.266 -11.75 1 96.38 146 ALA A N 1
ATOM 1159 C CA . ALA A 1 146 ? -15.992 1.409 -10.586 1 96.38 146 ALA A CA 1
ATOM 1160 C C . ALA A 1 146 ? -16.766 1.908 -9.375 1 96.38 146 ALA A C 1
ATOM 1162 O O . ALA A 1 146 ? -16.766 3.104 -9.078 1 96.38 146 ALA A O 1
ATOM 1163 N N . ARG A 1 147 ? -17.438 1.07 -8.711 1 95.94 147 ARG A N 1
ATOM 1164 C CA . ARG A 1 147 ? -18.125 1.422 -7.465 1 95.94 147 ARG A CA 1
ATOM 1165 C C . ARG A 1 147 ? -17.109 1.837 -6.395 1 95.94 147 ARG A C 1
ATOM 1167 O O . ARG A 1 147 ? -17.281 2.877 -5.754 1 95.94 147 ARG A O 1
ATOM 1174 N N . VAL A 1 148 ? -16.156 0.953 -6.215 1 97.38 148 VAL A N 1
ATOM 1175 C CA . VAL A 1 148 ? -15 1.226 -5.355 1 97.38 148 VAL A CA 1
ATOM 1176 C C . VAL A 1 148 ? -13.859 1.797 -6.188 1 97.38 148 VAL A C 1
ATOM 1178 O O . VAL A 1 148 ? -13.242 1.084 -6.984 1 97.38 148 VAL A O 1
ATOM 1181 N N . ASN A 1 149 ? -13.578 3.07 -6.02 1 95.56 149 ASN A N 1
ATOM 1182 C CA . ASN A 1 149 ? -12.531 3.678 -6.836 1 95.56 149 ASN A CA 1
ATOM 1183 C C . ASN A 1 149 ? -11.352 4.133 -5.984 1 95.56 149 ASN A C 1
ATOM 1185 O O . ASN A 1 149 ? -10.367 4.648 -6.512 1 95.56 149 ASN A O 1
ATOM 1189 N N . ASN A 1 150 ? -11.539 3.932 -4.633 1 95.5 150 ASN A N 1
ATOM 1190 C CA . ASN A 1 150 ? -10.531 4.238 -3.627 1 95.5 150 ASN A CA 1
ATOM 1191 C C . ASN A 1 150 ? -10.508 3.186 -2.52 1 95.5 150 ASN A C 1
ATOM 1193 O O . ASN A 1 150 ? -11.562 2.719 -2.08 1 95.5 150 ASN A O 1
ATOM 1197 N N . GLN A 1 151 ? -9.336 2.877 -2.051 1 98.25 151 GLN A N 1
ATOM 1198 C CA . GLN A 1 151 ? -9.211 1.836 -1.036 1 98.25 151 GLN A CA 1
ATOM 1199 C C . GLN A 1 151 ? -9.984 2.205 0.227 1 98.25 151 GLN A C 1
ATOM 1201 O O . GLN A 1 151 ? -10.477 1.328 0.941 1 98.25 151 GLN A O 1
ATOM 1206 N N . LEU A 1 152 ? -10.148 3.475 0.46 1 97.94 152 LEU A N 1
ATOM 1207 C CA . LEU A 1 152 ? -10.883 3.951 1.629 1 97.94 152 LEU A CA 1
ATOM 1208 C C . LEU A 1 152 ? -12.336 3.51 1.573 1 97.94 152 LEU A C 1
ATOM 1210 O O . LEU A 1 152 ? -12.984 3.352 2.613 1 97.94 152 LEU A O 1
ATOM 1214 N N . ASP A 1 153 ? -12.867 3.266 0.365 1 97.62 153 ASP A N 1
ATOM 1215 C CA . ASP A 1 153 ? -14.25 2.838 0.164 1 97.62 153 ASP A CA 1
ATOM 1216 C C . ASP A 1 153 ? -14.469 1.424 0.698 1 97.62 153 ASP A C 1
ATOM 1218 O O . ASP A 1 153 ? -15.609 0.984 0.856 1 97.62 153 ASP A O 1
ATOM 1222 N N . LEU A 1 154 ? -13.422 0.73 1.034 1 98.62 154 LEU A N 1
ATOM 1223 C CA . LEU A 1 154 ? -13.523 -0.652 1.49 1 98.62 154 LEU A CA 1
ATOM 1224 C C . LEU A 1 154 ? -13.68 -0.713 3.006 1 98.62 154 LEU A C 1
ATOM 1226 O O . LEU A 1 154 ? -13.906 -1.787 3.568 1 98.62 154 LEU A O 1
ATOM 1230 N N . ALA A 1 155 ? -13.523 0.485 3.645 1 98.12 155 ALA A N 1
ATOM 1231 C CA . ALA A 1 155 ? -13.656 0.513 5.098 1 98.12 155 ALA A CA 1
ATOM 1232 C C . ALA A 1 155 ? -15.016 -0.033 5.535 1 98.12 155 ALA A C 1
ATOM 1234 O O . ALA A 1 155 ? -16.062 0.441 5.078 1 98.12 155 ALA A O 1
ATOM 1235 N N . GLY A 1 156 ? -14.984 -1.044 6.332 1 98.12 156 GLY A N 1
ATOM 1236 C CA . GLY A 1 156 ? -16.203 -1.636 6.855 1 98.12 156 GLY A CA 1
ATOM 1237 C C . GLY A 1 156 ? -16.922 -2.508 5.848 1 98.12 156 GLY A C 1
ATOM 1238 O O . GLY A 1 156 ? -18.016 -3.023 6.129 1 98.12 156 GLY A O 1
ATOM 1239 N N . ASP A 1 157 ? -16.406 -2.668 4.691 1 98.31 157 ASP A N 1
ATOM 1240 C CA . ASP A 1 157 ? -17.016 -3.498 3.652 1 98.31 157 ASP A CA 1
ATOM 1241 C C . ASP A 1 157 ? -16.453 -4.914 3.682 1 98.31 157 ASP A C 1
ATOM 1243 O O . ASP A 1 157 ? -15.602 -5.23 4.516 1 98.31 157 ASP A O 1
ATOM 1247 N N . THR A 1 158 ? -16.953 -5.828 2.781 1 98.75 158 THR A N 1
ATOM 1248 C CA . THR A 1 158 ? -16.547 -7.227 2.754 1 98.75 158 THR A CA 1
ATOM 1249 C C . THR A 1 158 ? -16.062 -7.617 1.362 1 98.75 158 THR A C 1
ATOM 1251 O O . THR A 1 158 ? -16.672 -7.266 0.359 1 98.75 158 THR A O 1
ATOM 1254 N N . VAL A 1 159 ? -14.945 -8.25 1.311 1 98.88 159 VAL A N 1
ATOM 1255 C CA . VAL A 1 159 ? -14.438 -8.773 0.046 1 98.88 159 VAL A CA 1
ATOM 1256 C C . VAL A 1 159 ? -14.297 -10.289 0.13 1 98.88 159 VAL A C 1
ATOM 1258 O O . VAL A 1 159 ? -14 -10.836 1.197 1 98.88 159 VAL A O 1
ATOM 1261 N N . TRP A 1 160 ? -14.477 -10.969 -1.036 1 98.81 160 TRP A N 1
ATOM 1262 C CA . TRP A 1 160 ? -14.258 -12.406 -1.13 1 98.81 160 TRP A CA 1
ATOM 1263 C C . TRP A 1 160 ? -12.836 -12.719 -1.573 1 98.81 160 TRP A C 1
ATOM 1265 O O . TRP A 1 160 ? -12.297 -12.047 -2.461 1 98.81 160 TRP A O 1
ATOM 1275 N N . ILE A 1 161 ? -12.25 -13.695 -0.927 1 97.94 161 ILE A N 1
ATOM 1276 C CA . ILE A 1 161 ? -10.945 -14.211 -1.353 1 97.94 161 ILE A CA 1
ATOM 1277 C C . ILE A 1 161 ? -10.977 -15.742 -1.352 1 97.94 161 ILE A C 1
ATOM 1279 O O . ILE A 1 161 ? -11.867 -16.359 -0.757 1 97.94 161 ILE A O 1
ATOM 1283 N N . VAL A 1 162 ? -10 -16.312 -2.084 1 93.56 162 VAL A N 1
ATOM 1284 C CA . VAL A 1 162 ? -9.82 -17.766 -1.978 1 93.56 162 VAL A CA 1
ATOM 1285 C C . VAL A 1 162 ? -9.32 -18.125 -0.58 1 93.56 162 VAL A C 1
ATOM 1287 O O . VAL A 1 162 ? -8.422 -17.469 -0.049 1 93.56 162 VAL A O 1
ATOM 1290 N N . ASP A 1 163 ? -9.875 -19.125 -0.028 1 93.69 163 ASP A N 1
ATOM 1291 C CA . ASP A 1 163 ? -9.484 -19.547 1.313 1 93.69 163 ASP A CA 1
ATOM 1292 C C . ASP A 1 163 ? -8.008 -19.953 1.354 1 93.69 163 ASP A C 1
ATOM 1294 O O . ASP A 1 163 ? -7.527 -20.656 0.465 1 93.69 163 ASP A O 1
ATOM 1298 N N . GLY A 1 164 ? -7.32 -19.438 2.316 1 91.75 164 GLY A N 1
ATOM 1299 C CA . GLY A 1 164 ? -5.93 -19.812 2.518 1 91.75 164 GLY A CA 1
ATOM 1300 C C . GLY A 1 164 ? -4.977 -19.094 1.582 1 91.75 164 GLY A C 1
ATOM 1301 O O . GLY A 1 164 ? -3.791 -19.422 1.517 1 91.75 164 GLY A O 1
ATOM 1302 N N . SER A 1 165 ? -5.457 -18.109 0.838 1 91.88 165 SER A N 1
ATOM 1303 C CA . SER A 1 165 ? -4.598 -17.391 -0.087 1 91.88 165 SER A CA 1
ATOM 1304 C C . SER A 1 165 ? -3.764 -16.344 0.644 1 91.88 165 SER A C 1
ATOM 1306 O O . SER A 1 165 ? -4.066 -15.984 1.783 1 91.88 165 SER A O 1
ATOM 1308 N N . SER A 1 166 ? -2.738 -15.922 -0.032 1 91.88 166 SER A N 1
ATOM 1309 C CA . SER A 1 166 ? -1.875 -14.875 0.497 1 91.88 166 SER A CA 1
ATOM 1310 C C . SER A 1 166 ? -2.598 -13.531 0.532 1 91.88 166 SER A C 1
ATOM 1312 O O . SER A 1 166 ? -2.143 -12.594 1.188 1 91.88 166 SER A O 1
ATOM 1314 N N . ILE A 1 167 ? -3.658 -13.406 -0.081 1 97 167 ILE A N 1
ATOM 1315 C CA . ILE A 1 167 ? -4.395 -12.156 -0.221 1 97 167 ILE A CA 1
ATOM 1316 C C . ILE A 1 167 ? -4.961 -11.734 1.134 1 97 167 ILE A C 1
ATOM 1318 O O . ILE A 1 167 ? -5.145 -10.547 1.394 1 97 167 ILE A O 1
ATOM 1322 N N . GLU A 1 168 ? -5.137 -12.703 2 1 96.19 168 GLU A N 1
ATOM 1323 C CA . GLU A 1 168 ? -5.695 -12.391 3.312 1 96.19 168 GLU A CA 1
ATOM 1324 C C . GLU A 1 168 ? -4.793 -11.422 4.074 1 96.19 168 GLU A C 1
ATOM 1326 O O . GLU A 1 168 ? -5.266 -10.414 4.613 1 96.19 168 GLU A O 1
ATOM 1331 N N . SER A 1 169 ? -3.547 -11.719 4.086 1 95.69 169 SER A N 1
ATOM 1332 C CA . SER A 1 169 ? -2.607 -10.844 4.777 1 95.69 169 SER A CA 1
ATOM 1333 C C . SER A 1 169 ? -2.578 -9.453 4.148 1 95.69 169 SER A C 1
ATOM 1335 O O . SER A 1 169 ? -2.465 -8.445 4.852 1 95.69 169 SER A O 1
ATOM 1337 N N . ARG A 1 170 ? -2.699 -9.391 2.861 1 97.44 170 ARG A N 1
ATOM 1338 C CA . ARG A 1 170 ? -2.699 -8.102 2.168 1 97.44 170 ARG A CA 1
ATOM 1339 C C . ARG A 1 170 ? -3.914 -7.27 2.557 1 97.44 170 ARG A C 1
ATOM 1341 O O . ARG A 1 170 ? -3.805 -6.059 2.762 1 97.44 170 ARG A O 1
ATOM 1348 N N . ILE A 1 171 ? -5.074 -7.914 2.693 1 98.69 171 ILE A N 1
ATOM 1349 C CA . ILE A 1 171 ? -6.301 -7.215 3.064 1 98.69 171 ILE A CA 1
ATOM 1350 C C . ILE A 1 171 ? -6.168 -6.656 4.48 1 98.69 171 ILE A C 1
ATOM 1352 O O . ILE A 1 171 ? -6.555 -5.516 4.746 1 98.69 171 ILE A O 1
ATOM 1356 N N . ILE A 1 172 ? -5.605 -7.457 5.328 1 97.62 172 ILE A N 1
ATOM 1357 C CA . ILE A 1 172 ? -5.41 -7.031 6.711 1 97.62 172 ILE A CA 1
ATOM 1358 C C . ILE A 1 172 ? -4.484 -5.816 6.754 1 97.62 172 ILE A C 1
ATOM 1360 O O . ILE A 1 172 ? -4.793 -4.816 7.402 1 97.62 172 ILE A O 1
ATOM 1364 N N . ASN A 1 173 ? -3.4 -5.914 6.047 1 97.19 173 ASN A N 1
ATOM 1365 C CA . ASN A 1 173 ? -2.453 -4.805 6.012 1 97.19 173 ASN A CA 1
ATOM 1366 C C . ASN A 1 173 ? -3.08 -3.551 5.406 1 97.19 173 ASN A C 1
ATOM 1368 O O . ASN A 1 173 ? -2.814 -2.438 5.867 1 97.19 173 ASN A O 1
ATOM 1372 N N . LEU A 1 174 ? -3.84 -3.744 4.402 1 98.31 174 LEU A N 1
ATOM 1373 C CA . LEU A 1 174 ? -4.543 -2.615 3.803 1 98.31 174 LEU A CA 1
ATOM 1374 C C . LEU A 1 174 ? -5.496 -1.972 4.805 1 98.31 174 LEU A C 1
ATOM 1376 O O . LEU A 1 174 ? -5.602 -0.745 4.871 1 98.31 174 LEU A O 1
ATOM 1380 N N . GLY A 1 175 ? -6.199 -2.789 5.547 1 98.19 175 GLY A N 1
ATOM 1381 C CA . GLY A 1 175 ? -7.035 -2.266 6.613 1 98.19 175 GLY A CA 1
ATOM 1382 C C . GLY A 1 175 ? -6.277 -1.384 7.586 1 98.19 175 GLY A C 1
ATOM 1383 O O . GLY A 1 175 ? -6.766 -0.324 7.984 1 98.19 175 GLY A O 1
ATOM 1384 N N . HIS A 1 176 ? -5.086 -1.803 7.934 1 97.25 176 HIS A N 1
ATOM 1385 C CA . HIS A 1 176 ? -4.238 -0.997 8.805 1 97.25 176 HIS A CA 1
ATOM 1386 C C . HIS A 1 176 ? -3.877 0.331 8.148 1 97.25 176 HIS A C 1
ATOM 1388 O O . HIS A 1 176 ? -3.873 1.373 8.812 1 97.25 176 HIS A O 1
ATOM 1394 N N . GLU A 1 177 ? -3.635 0.28 6.91 1 96.5 177 GLU A N 1
ATOM 1395 C CA . GLU A 1 177 ? -3.205 1.465 6.172 1 96.5 177 GLU A CA 1
ATOM 1396 C C . GLU A 1 177 ? -4.328 2.494 6.078 1 96.5 177 GLU A C 1
ATOM 1398 O O . GLU A 1 177 ? -4.074 3.701 6.105 1 96.5 177 GLU A O 1
ATOM 1403 N N . ILE A 1 178 ? -5.559 1.979 5.98 1 97.19 178 ILE A N 1
ATOM 1404 C CA . ILE A 1 178 ? -6.656 2.926 5.801 1 97.19 178 ILE A CA 1
ATOM 1405 C C . ILE A 1 178 ? -7.332 3.191 7.141 1 97.19 178 ILE A C 1
ATOM 1407 O O . ILE A 1 178 ? -8.328 3.916 7.207 1 97.19 178 ILE A O 1
ATOM 1411 N N . GLY A 1 179 ? -6.84 2.527 8.219 1 96.06 179 GLY A N 1
ATOM 1412 C CA . GLY A 1 179 ? -7.27 2.797 9.578 1 96.06 179 GLY A CA 1
ATOM 1413 C C . GLY A 1 179 ? -8.641 2.227 9.891 1 96.06 179 GLY A C 1
ATOM 1414 O O . GLY A 1 179 ? -9.352 2.752 10.75 1 96.06 179 GLY A O 1
ATOM 1415 N N . ASP A 1 180 ? -9.016 1.243 9.148 1 97.31 180 ASP A N 1
ATOM 1416 C CA . ASP A 1 180 ? -10.32 0.617 9.352 1 97.31 180 ASP A CA 1
ATOM 1417 C C . ASP A 1 180 ? -10.312 -0.834 8.875 1 97.31 180 ASP A C 1
ATOM 1419 O O . ASP A 1 180 ? -9.422 -1.245 8.133 1 97.31 180 ASP A O 1
ATOM 1423 N N . THR A 1 181 ? -11.32 -1.59 9.289 1 97.81 181 THR A N 1
ATOM 1424 C CA . THR A 1 181 ? -11.375 -3.018 8.992 1 97.81 181 THR A CA 1
ATOM 1425 C C . THR A 1 181 ? -12.016 -3.262 7.633 1 97.81 181 THR A C 1
ATOM 1427 O O . THR A 1 181 ? -13 -2.611 7.281 1 97.81 181 THR A O 1
ATOM 1430 N N . ILE A 1 182 ? -11.398 -4.055 6.816 1 98.75 182 ILE A N 1
ATOM 1431 C CA . ILE A 1 182 ? -12.016 -4.688 5.652 1 98.75 182 ILE A CA 1
ATOM 1432 C C . ILE A 1 182 ? -12.367 -6.137 5.977 1 98.75 182 ILE A C 1
ATOM 1434 O O . ILE A 1 182 ? -11.492 -6.93 6.332 1 98.75 182 ILE A O 1
ATOM 1438 N N . TYR A 1 183 ? -13.57 -6.488 5.887 1 98.75 183 TYR A N 1
ATOM 1439 C CA . TYR A 1 183 ? -13.977 -7.848 6.227 1 98.75 183 TYR A CA 1
ATOM 1440 C C . TYR A 1 183 ? -13.727 -8.797 5.062 1 98.75 183 TYR A C 1
ATOM 1442 O O . TYR A 1 183 ? -13.711 -8.383 3.902 1 98.75 183 TYR A O 1
ATOM 1450 N N . VAL A 1 184 ? -13.531 -10.062 5.41 1 98.62 184 VAL A N 1
ATOM 1451 C CA . VAL A 1 184 ? -13.172 -11.039 4.391 1 98.62 184 VAL A CA 1
ATOM 1452 C C . VAL A 1 184 ? -14.117 -12.234 4.457 1 98.62 184 VAL A C 1
ATOM 1454 O O . VAL A 1 184 ? -14.383 -12.766 5.539 1 98.62 184 VAL A O 1
ATOM 1457 N N . GLU A 1 185 ? -14.672 -12.57 3.316 1 98.62 185 GLU A N 1
ATOM 1458 C CA . GLU A 1 185 ? -15.328 -13.852 3.129 1 98.62 185 GLU A CA 1
ATOM 1459 C C . GLU A 1 185 ? -14.438 -14.828 2.369 1 98.62 185 GLU A C 1
ATOM 1461 O O . GLU A 1 185 ? -13.789 -14.453 1.39 1 98.62 185 GLU A O 1
ATOM 1466 N N . HIS A 1 186 ? -14.445 -16.078 2.828 1 96.88 186 HIS A N 1
ATOM 1467 C CA . HIS A 1 186 ? -13.523 -17.062 2.279 1 96.88 186 HIS A CA 1
ATOM 1468 C C . HIS A 1 186 ? -14.242 -18.031 1.356 1 96.88 186 HIS A C 1
ATOM 1470 O O . HIS A 1 186 ? -15.258 -18.625 1.74 1 96.88 186 HIS A O 1
ATOM 1476 N N . GLU A 1 187 ? -13.758 -18.109 0.151 1 93.62 187 GLU A N 1
ATOM 1477 C CA . GLU A 1 187 ? -14.203 -19.156 -0.752 1 93.62 187 GLU A CA 1
ATOM 1478 C C . GLU A 1 187 ? -13.352 -20.422 -0.591 1 93.62 187 GLU A C 1
ATOM 1480 O O . GLU A 1 187 ? -12.156 -20.406 -0.888 1 93.62 187 GLU A O 1
ATOM 1485 N N . LYS A 1 188 ? -13.93 -21.547 -0.249 1 88.44 188 LYS A N 1
ATOM 1486 C CA . LYS A 1 188 ? -13.188 -22.734 0.157 1 88.44 188 LYS A CA 1
ATOM 1487 C C . LYS A 1 188 ? -13.07 -23.734 -0.996 1 88.44 188 LYS A C 1
ATOM 1489 O O . LYS A 1 188 ? -12.188 -24.594 -0.997 1 88.44 188 LYS A O 1
ATOM 1494 N N . LEU A 1 189 ? -13.945 -23.547 -1.957 1 83.31 189 LEU A N 1
ATOM 1495 C CA . LEU A 1 189 ? -14.07 -24.609 -2.959 1 83.31 189 LEU A CA 1
ATOM 1496 C C . LEU A 1 189 ? -13.484 -24.156 -4.293 1 83.31 189 LEU A C 1
ATOM 1498 O O . LEU A 1 189 ? -12.961 -24.984 -5.051 1 83.31 189 LEU A O 1
ATOM 1502 N N . TYR A 1 190 ? -13.586 -22.859 -4.535 1 84 190 TYR A N 1
ATOM 1503 C CA . TYR A 1 190 ? -13.273 -22.391 -5.883 1 84 190 TYR A CA 1
ATOM 1504 C C . TYR A 1 190 ? -12.008 -21.547 -5.883 1 84 190 TYR A C 1
ATOM 1506 O O . TYR A 1 190 ? -11.594 -21.047 -4.836 1 84 190 TYR A O 1
ATOM 1514 N N . GLY A 1 191 ? -11.406 -21.422 -7.113 1 88.44 191 GLY A N 1
ATOM 1515 C CA . GLY A 1 191 ? -10.227 -20.578 -7.312 1 88.44 191 GLY A CA 1
ATOM 1516 C C . GLY A 1 191 ? -10.562 -19.172 -7.746 1 88.44 191 GLY A C 1
ATOM 1517 O O . GLY A 1 191 ? -11.734 -18.781 -7.746 1 88.44 191 GLY A O 1
ATOM 1518 N N . PRO A 1 192 ? -9.562 -18.438 -8.07 1 92.5 192 PRO A N 1
ATOM 1519 C CA . PRO A 1 192 ? -9.742 -17.031 -8.406 1 92.5 192 PRO A CA 1
ATOM 1520 C C . PRO A 1 192 ? -10.633 -16.812 -9.625 1 92.5 192 PRO A C 1
ATOM 1522 O O . PRO A 1 192 ? -11.383 -15.836 -9.688 1 92.5 192 PRO A O 1
ATOM 1525 N N . GLU A 1 193 ? -10.516 -17.688 -10.602 1 91.56 193 GLU A N 1
ATOM 1526 C CA . GLU A 1 193 ? -11.328 -17.547 -11.805 1 91.56 193 GLU A CA 1
ATOM 1527 C C . GLU A 1 193 ? -12.82 -17.656 -11.477 1 91.56 193 GLU A C 1
ATOM 1529 O O . GLU A 1 193 ? -13.633 -16.891 -12.016 1 91.56 193 GLU A O 1
ATOM 1534 N N . GLN A 1 194 ? -13.078 -18.547 -10.617 1 92.38 194 GLN A N 1
ATOM 1535 C CA . GLN A 1 194 ? -14.477 -18.703 -10.227 1 92.38 194 GLN A CA 1
ATOM 1536 C C . GLN A 1 194 ? -14.969 -17.5 -9.438 1 92.38 194 GLN A C 1
ATOM 1538 O O . GLN A 1 194 ? -16.125 -17.078 -9.586 1 92.38 194 GLN A O 1
ATOM 1543 N N . LEU A 1 195 ? -14.141 -17 -8.594 1 96 195 LEU A N 1
ATOM 1544 C CA . LEU A 1 195 ? -14.516 -15.789 -7.871 1 96 195 LEU A CA 1
ATOM 1545 C C . LEU A 1 195 ? -14.805 -14.648 -8.836 1 96 195 LEU A C 1
ATOM 1547 O O . LEU A 1 195 ? -15.758 -13.891 -8.641 1 96 195 LEU A O 1
ATOM 1551 N N . PHE A 1 196 ? -14.008 -14.562 -9.867 1 97.5 196 PHE A N 1
ATOM 1552 C CA . PHE A 1 196 ? -14.242 -13.562 -10.898 1 97.5 196 PHE A CA 1
ATOM 1553 C C . PHE A 1 196 ? -15.617 -13.742 -11.531 1 97.5 196 PHE A C 1
ATOM 1555 O O . PHE A 1 196 ? -16.391 -12.789 -11.633 1 97.5 196 PHE A O 1
ATOM 1562 N N . LEU A 1 197 ? -15.938 -14.945 -11.898 1 96.88 197 LEU A N 1
ATOM 1563 C CA . LEU A 1 197 ? -17.188 -15.227 -12.578 1 96.88 197 LEU A CA 1
ATOM 1564 C C . LEU A 1 197 ? -18.375 -14.953 -11.664 1 96.88 197 LEU A C 1
ATOM 1566 O O . LEU A 1 197 ? -19.391 -14.398 -12.094 1 96.88 197 LEU A O 1
ATOM 1570 N N . MET A 1 198 ? -18.188 -15.352 -10.422 1 97.62 198 MET A N 1
ATOM 1571 C CA . MET A 1 198 ? -19.266 -15.109 -9.453 1 97.62 198 MET A CA 1
ATOM 1572 C C . MET A 1 198 ? -19.531 -13.617 -9.312 1 97.62 198 MET A C 1
ATOM 1574 O O . MET A 1 198 ? -20.688 -13.195 -9.172 1 97.62 198 MET A O 1
ATOM 1578 N N . THR A 1 199 ? -18.516 -12.805 -9.352 1 98.75 199 THR A N 1
ATOM 1579 C CA . THR A 1 199 ? -18.672 -11.359 -9.305 1 98.75 199 THR A CA 1
ATOM 1580 C C . THR A 1 199 ? -19.328 -10.844 -10.586 1 98.75 199 THR A C 1
ATOM 1582 O O . THR A 1 199 ? -20.25 -10.031 -10.531 1 98.75 199 THR A O 1
ATOM 1585 N N . ALA A 1 200 ? -18.859 -11.375 -11.688 1 98.25 200 ALA A N 1
ATOM 1586 C CA . ALA A 1 200 ? -19.375 -10.961 -12.992 1 98.25 200 ALA A CA 1
ATOM 1587 C C . ALA A 1 200 ? -20.859 -11.25 -13.117 1 98.25 200 ALA A C 1
ATOM 1589 O O . ALA A 1 200 ? -21.594 -10.508 -13.766 1 98.25 200 ALA A O 1
ATOM 1590 N N . LEU A 1 201 ? -21.25 -12.305 -12.5 1 97.56 201 LEU A N 1
ATOM 1591 C CA . LEU A 1 201 ? -22.641 -12.734 -12.594 1 97.56 201 LEU A CA 1
ATOM 1592 C C . LEU A 1 201 ? -23.484 -12.109 -11.484 1 97.56 201 LEU A C 1
ATOM 1594 O O . LEU A 1 201 ? -24.688 -12.336 -11.406 1 97.56 201 LEU A O 1
ATOM 1598 N N . GLY A 1 202 ? -22.875 -11.398 -10.625 1 97.62 202 GLY A N 1
ATOM 1599 C CA . GLY A 1 202 ? -23.578 -10.688 -9.578 1 97.62 202 GLY A CA 1
ATOM 1600 C C . GLY A 1 202 ? -23.906 -11.555 -8.383 1 97.62 202 GLY A C 1
ATOM 1601 O O . GLY A 1 202 ? -24.719 -11.18 -7.535 1 97.62 202 GLY A O 1
ATOM 1602 N N . GLU A 1 203 ? -23.266 -12.703 -8.289 1 98.06 203 GLU A N 1
ATOM 1603 C CA . GLU A 1 203 ? -23.5 -13.609 -7.168 1 98.06 203 GLU A CA 1
ATOM 1604 C C . GLU A 1 203 ? -22.812 -13.109 -5.902 1 98.06 203 GLU A C 1
ATOM 1606 O O . GLU A 1 203 ? -23.297 -13.359 -4.789 1 98.06 203 GLU A O 1
ATOM 1611 N N . ILE A 1 204 ? -21.688 -12.477 -6.094 1 98.5 204 ILE A N 1
ATOM 1612 C CA . ILE A 1 204 ? -21 -11.789 -5.004 1 98.5 204 ILE A CA 1
ATOM 1613 C C . ILE A 1 204 ? -20.672 -10.352 -5.414 1 98.5 204 ILE A C 1
ATOM 1615 O O . ILE A 1 204 ? -20.562 -10.055 -6.605 1 98.5 204 ILE A O 1
ATOM 1619 N N . LYS A 1 205 ? -20.547 -9.523 -4.395 1 98.38 205 LYS A N 1
ATOM 1620 C CA . LYS A 1 205 ? -20.422 -8.094 -4.625 1 98.38 205 LYS A CA 1
ATOM 1621 C C . LYS A 1 205 ? -19.031 -7.746 -5.172 1 98.38 205 LYS A C 1
ATOM 1623 O O . LYS A 1 205 ? -18.906 -6.926 -6.086 1 98.38 205 LYS A O 1
ATOM 1628 N N . GLN A 1 206 ? -18.047 -8.352 -4.562 1 98.88 206 GLN A N 1
ATOM 1629 C CA . GLN A 1 206 ? -16.672 -8.039 -4.941 1 98.88 206 GLN A CA 1
ATOM 1630 C C . GLN A 1 206 ? -15.711 -9.094 -4.418 1 98.88 206 GLN A C 1
ATOM 1632 O O . GLN A 1 206 ? -15.969 -9.727 -3.395 1 98.88 206 GLN A O 1
ATOM 1637 N N . ALA A 1 207 ? -14.578 -9.273 -5.156 1 98.88 207 ALA A N 1
ATOM 1638 C CA . ALA A 1 207 ? -13.531 -10.234 -4.816 1 98.88 207 ALA A CA 1
ATOM 1639 C C . ALA A 1 207 ? -12.141 -9.641 -5.066 1 98.88 207 ALA A C 1
ATOM 1641 O O . ALA A 1 207 ? -12 -8.672 -5.812 1 98.88 207 ALA A O 1
ATOM 1642 N N . VAL A 1 208 ? -11.18 -10.172 -4.344 1 98.88 208 VAL A N 1
ATOM 1643 C CA . VAL A 1 208 ? -9.789 -9.781 -4.582 1 98.88 208 VAL A CA 1
ATOM 1644 C C . VAL A 1 208 ? -9.016 -10.969 -5.137 1 98.88 208 VAL A C 1
ATOM 1646 O O . VAL A 1 208 ? -8.992 -12.047 -4.535 1 98.88 208 VAL A O 1
ATOM 1649 N N . ILE A 1 209 ? -8.43 -10.742 -6.301 1 97.44 209 ILE A N 1
ATOM 1650 C CA . ILE A 1 209 ? -7.602 -11.766 -6.934 1 97.44 209 ILE A CA 1
ATOM 1651 C C . ILE A 1 209 ? -6.383 -11.109 -7.586 1 97.44 209 ILE A C 1
ATOM 1653 O O . ILE A 1 209 ? -6.25 -9.883 -7.578 1 97.44 209 ILE A O 1
ATOM 1657 N N . ASN A 1 210 ? -5.523 -11.922 -8.078 1 96.56 210 ASN A N 1
ATOM 1658 C CA . ASN A 1 210 ? -4.348 -11.398 -8.773 1 96.56 210 ASN A CA 1
ATOM 1659 C C . ASN A 1 210 ? -4.727 -10.719 -10.086 1 96.56 210 ASN A C 1
ATOM 1661 O O . ASN A 1 210 ? -5.594 -11.211 -10.812 1 96.56 210 ASN A O 1
ATOM 1665 N N . GLU A 1 211 ? -4.027 -9.68 -10.367 1 97.12 211 GLU A N 1
ATOM 1666 C CA . GLU A 1 211 ? -4.324 -8.867 -11.547 1 97.12 211 GLU A CA 1
ATOM 1667 C C . GLU A 1 211 ? -4.211 -9.695 -12.82 1 97.12 211 GLU A C 1
ATOM 1669 O O . GLU A 1 211 ? -5.031 -9.555 -13.734 1 97.12 211 GLU A O 1
ATOM 1674 N N . ARG A 1 212 ? -3.199 -10.523 -12.883 1 93.38 212 ARG A N 1
ATOM 1675 C CA . ARG A 1 212 ? -2.979 -11.32 -14.094 1 93.38 212 ARG A CA 1
ATOM 1676 C C . ARG A 1 212 ? -4.207 -12.156 -14.43 1 93.38 212 ARG A C 1
ATOM 1678 O O . ARG A 1 212 ? -4.648 -12.195 -15.578 1 93.38 212 ARG A O 1
ATOM 1685 N N . VAL A 1 213 ? -4.742 -12.82 -13.438 1 91.69 213 VAL A N 1
ATOM 1686 C CA . VAL A 1 213 ? -5.934 -13.641 -13.633 1 91.69 213 VAL A CA 1
ATOM 1687 C C . VAL A 1 213 ? -7.125 -12.75 -13.977 1 91.69 213 VAL A C 1
ATOM 1689 O O . VAL A 1 213 ? -7.887 -13.047 -14.898 1 91.69 213 VAL A O 1
ATOM 1692 N N . ALA A 1 214 ? -7.293 -11.648 -13.289 1 96.62 214 ALA A N 1
ATOM 1693 C CA . ALA A 1 214 ? -8.406 -10.727 -13.516 1 96.62 214 ALA A CA 1
ATOM 1694 C C . ALA A 1 214 ? -8.375 -10.164 -14.93 1 96.62 214 ALA A C 1
ATOM 1696 O O . ALA A 1 214 ? -9.414 -10.094 -15.602 1 96.62 214 ALA A O 1
ATOM 1697 N N . GLU A 1 215 ? -7.211 -9.75 -15.336 1 95.44 215 GLU A N 1
ATOM 1698 C CA . GLU A 1 215 ? -7.07 -9.156 -16.656 1 95.44 215 GLU A CA 1
ATOM 1699 C C . GLU A 1 215 ? -7.426 -10.164 -17.75 1 95.44 215 GLU A C 1
ATOM 1701 O O . GLU A 1 215 ? -8.102 -9.812 -18.719 1 95.44 215 GLU A O 1
ATOM 1706 N N . ALA A 1 216 ? -6.977 -11.398 -17.578 1 90.06 216 ALA A N 1
ATOM 1707 C CA . ALA A 1 216 ? -7.273 -12.445 -18.562 1 90.06 216 ALA A CA 1
ATOM 1708 C C . ALA A 1 216 ? -8.773 -12.68 -18.672 1 90.06 216 ALA A C 1
ATOM 1710 O O . ALA A 1 216 ? -9.297 -12.914 -19.766 1 90.06 216 ALA A O 1
ATOM 1711 N N . MET A 1 217 ? -9.445 -12.586 -17.578 1 92.62 217 MET A N 1
ATOM 1712 C CA . MET A 1 217 ? -10.883 -12.875 -17.547 1 92.62 217 MET A CA 1
ATOM 1713 C C . MET A 1 217 ? -11.688 -11.664 -18 1 92.62 217 MET A C 1
ATOM 1715 O O . MET A 1 217 ? -12.727 -11.812 -18.656 1 92.62 217 MET A O 1
ATOM 1719 N N . ALA A 1 218 ? -11.211 -10.508 -17.703 1 96.12 218 ALA A N 1
ATOM 1720 C CA . ALA A 1 218 ? -11.969 -9.273 -17.906 1 96.12 218 ALA A CA 1
ATOM 1721 C C . ALA A 1 218 ? -12.203 -9.023 -19.391 1 96.12 218 ALA A C 1
ATOM 1723 O O . ALA A 1 218 ? -13.133 -8.305 -19.766 1 96.12 218 ALA A O 1
ATOM 1724 N N . LYS A 1 219 ? -11.406 -9.555 -20.219 1 93.25 219 LYS A N 1
ATOM 1725 C CA . LYS A 1 219 ? -11.516 -9.375 -21.672 1 93.25 219 LYS A CA 1
ATOM 1726 C C . LYS A 1 219 ? -12.898 -9.789 -22.172 1 93.25 219 LYS A C 1
ATOM 1728 O O . LYS A 1 219 ? -13.438 -9.172 -23.094 1 93.25 219 LYS A O 1
ATOM 1733 N N . ASP A 1 220 ? -13.523 -10.672 -21.578 1 94.5 220 ASP A N 1
ATOM 1734 C CA . ASP A 1 220 ? -14.805 -11.211 -22.031 1 94.5 220 ASP A CA 1
ATOM 1735 C C . ASP A 1 220 ? -15.953 -10.656 -21.188 1 94.5 220 ASP A C 1
ATOM 1737 O O . ASP A 1 220 ? -17.109 -11.023 -21.391 1 94.5 220 ASP A O 1
ATOM 1741 N N . TYR A 1 221 ? -15.594 -9.781 -20.266 1 97.38 221 TYR A N 1
ATOM 1742 C CA . TYR A 1 221 ? -16.609 -9.25 -19.359 1 97.38 221 TYR A CA 1
ATOM 1743 C C . TYR A 1 221 ? -16.453 -7.738 -19.203 1 97.38 221 TYR A C 1
ATOM 1745 O O . TYR A 1 221 ? -16 -7.262 -18.156 1 97.38 221 TYR A O 1
ATOM 1753 N N . PRO A 1 222 ? -16.953 -7.016 -20.156 1 95.94 222 PRO A N 1
ATOM 1754 C CA . PRO A 1 222 ? -16.719 -5.57 -20.172 1 95.94 222 PRO A CA 1
ATOM 1755 C C . PRO A 1 222 ? -17.391 -4.859 -19 1 95.94 222 PRO A C 1
ATOM 1757 O O . PRO A 1 222 ? -17.031 -3.73 -18.672 1 95.94 222 PRO A O 1
ATOM 1760 N N . ASP A 1 223 ? -18.344 -5.477 -18.359 1 97.56 223 ASP A N 1
ATOM 1761 C CA . ASP A 1 223 ? -19.062 -4.852 -17.25 1 97.56 223 ASP A CA 1
ATOM 1762 C C . ASP A 1 223 ? -18.281 -4.996 -15.953 1 97.56 223 ASP A C 1
ATOM 1764 O O . ASP A 1 223 ? -18.656 -4.398 -14.938 1 97.56 223 ASP A O 1
ATOM 1768 N N . VAL A 1 224 ? -17.219 -5.727 -16.016 1 98.69 224 VAL A N 1
ATOM 1769 C CA . VAL A 1 224 ? -16.422 -5.934 -14.812 1 98.69 224 VAL A CA 1
ATOM 1770 C C . VAL A 1 224 ? -15.297 -4.902 -14.766 1 98.69 224 VAL A C 1
ATOM 1772 O O . VAL A 1 224 ? -14.656 -4.617 -15.781 1 98.69 224 VAL A O 1
ATOM 1775 N N . ASP A 1 225 ? -15.102 -4.336 -13.617 1 98.81 225 ASP A N 1
ATOM 1776 C CA . ASP A 1 225 ? -14.008 -3.402 -13.375 1 98.81 225 ASP A CA 1
ATOM 1777 C C . ASP A 1 225 ? -12.914 -4.047 -12.523 1 98.81 225 ASP A C 1
ATOM 1779 O O . ASP A 1 225 ? -13.211 -4.738 -11.547 1 98.81 225 ASP A O 1
ATOM 1783 N N . ILE A 1 226 ? -11.656 -3.848 -12.898 1 98.62 226 ILE A N 1
ATOM 1784 C CA . ILE A 1 226 ? -10.531 -4.391 -12.141 1 98.62 226 ILE A CA 1
ATOM 1785 C C . ILE A 1 226 ? -9.5 -3.295 -11.898 1 98.62 226 ILE A C 1
ATOM 1787 O O . ILE A 1 226 ? -8.312 -3.58 -11.734 1 98.62 226 ILE A O 1
ATOM 1791 N N . SER A 1 227 ? -9.875 -2.023 -11.859 1 98.06 227 SER A N 1
ATOM 1792 C CA . SER A 1 227 ? -8.945 -0.898 -11.891 1 98.06 227 SER A CA 1
ATOM 1793 C C . SER A 1 227 ? -8.492 -0.523 -10.484 1 98.06 227 SER A C 1
ATOM 1795 O O . SER A 1 227 ? -7.535 0.24 -10.32 1 98.06 227 SER A O 1
ATOM 1797 N N . THR A 1 228 ? -9.156 -1.028 -9.422 1 98.38 228 THR A N 1
ATOM 1798 C CA . THR A 1 228 ? -8.789 -0.668 -8.055 1 98.38 228 THR A CA 1
ATOM 1799 C C . THR A 1 228 ? -7.723 -1.614 -7.508 1 98.38 228 THR A C 1
ATOM 1801 O O . THR A 1 228 ? -8.008 -2.781 -7.23 1 98.38 228 THR A O 1
ATOM 1804 N N . ASP A 1 229 ? -6.57 -1.077 -7.305 1 98.31 229 ASP A N 1
ATOM 1805 C CA . ASP A 1 229 ? -5.465 -1.867 -6.77 1 98.31 229 ASP A CA 1
ATOM 1806 C C . ASP A 1 229 ? -5.668 -2.164 -5.285 1 98.31 229 ASP A C 1
ATOM 1808 O O . ASP A 1 229 ? -6.117 -1.3 -4.531 1 98.31 229 ASP A O 1
ATOM 1812 N N . ILE A 1 230 ? -5.312 -3.357 -4.922 1 98.56 230 ILE A N 1
ATOM 1813 C CA . ILE A 1 230 ? -5.336 -3.746 -3.516 1 98.56 230 ILE A CA 1
ATOM 1814 C C . ILE A 1 230 ? -3.916 -3.754 -2.959 1 98.56 230 ILE A C 1
ATOM 1816 O O . ILE A 1 230 ? -3.715 -3.586 -1.754 1 98.56 230 ILE A O 1
ATOM 1820 N N . SER A 1 231 ? -2.963 -3.99 -3.83 1 97.69 231 SER A N 1
ATOM 1821 C CA . SER A 1 231 ? -1.545 -3.934 -3.49 1 97.69 231 SER A CA 1
ATOM 1822 C C . SER A 1 231 ? -0.747 -3.205 -4.566 1 97.69 231 SER A C 1
ATOM 1824 O O . SER A 1 231 ? -1.243 -2.99 -5.676 1 97.69 231 SER A O 1
ATOM 1826 N N . PHE A 1 232 ? 0.425 -2.771 -4.145 1 96.88 232 PHE A N 1
ATOM 1827 C CA . PHE A 1 232 ? 1.407 -2.406 -5.16 1 96.88 232 PHE A CA 1
ATOM 1828 C C . PHE A 1 232 ? 1.95 -3.646 -5.859 1 96.88 232 PHE A C 1
ATOM 1830 O O . PHE A 1 232 ? 1.672 -4.773 -5.441 1 96.88 232 PHE A O 1
ATOM 1837 N N . THR A 1 233 ? 2.625 -3.381 -6.965 1 97.19 233 THR A N 1
ATOM 1838 C CA . THR A 1 233 ? 3.262 -4.477 -7.688 1 97.19 233 THR A CA 1
ATOM 1839 C C . THR A 1 233 ? 4.285 -5.184 -6.801 1 97.19 233 THR A C 1
ATOM 1841 O O . THR A 1 233 ? 5.035 -4.535 -6.07 1 97.19 233 THR A O 1
ATOM 1844 N N . GLN A 1 234 ? 4.277 -6.523 -6.898 1 97 234 GLN A N 1
ATOM 1845 C CA . GLN A 1 234 ? 5.141 -7.355 -6.059 1 97 234 GLN A CA 1
ATOM 1846 C C . GLN A 1 234 ? 5.812 -8.453 -6.879 1 97 234 GLN A C 1
ATOM 1848 O O . GLN A 1 234 ? 5.266 -8.906 -7.887 1 97 234 GLN A O 1
ATOM 1853 N N . PHE A 1 235 ? 6.992 -8.797 -6.383 1 97.31 235 PHE A N 1
ATOM 1854 C CA . PHE A 1 235 ? 7.625 -10.008 -6.898 1 97.31 235 PHE A CA 1
ATOM 1855 C C . PHE A 1 235 ? 6.84 -11.25 -6.488 1 97.31 235 PHE A C 1
ATOM 1857 O O . PHE A 1 235 ? 6.371 -11.344 -5.352 1 97.31 235 PHE A O 1
ATOM 1864 N N . GLN A 1 236 ? 6.609 -12.148 -7.469 1 97.12 236 GLN A N 1
ATOM 1865 C CA . GLN A 1 236 ? 6.066 -13.469 -7.188 1 97.12 236 GLN A CA 1
ATOM 1866 C C . GLN A 1 236 ? 7.141 -14.547 -7.316 1 97.12 236 GLN A C 1
ATOM 1868 O O . GLN A 1 236 ? 7.875 -14.578 -8.305 1 97.12 236 GLN A O 1
ATOM 1873 N N . SER A 1 237 ? 7.211 -15.391 -6.273 1 97.62 237 SER A N 1
ATOM 1874 C CA . SER A 1 237 ? 8.258 -16.406 -6.262 1 97.62 237 SER A CA 1
ATOM 1875 C C . SER A 1 237 ?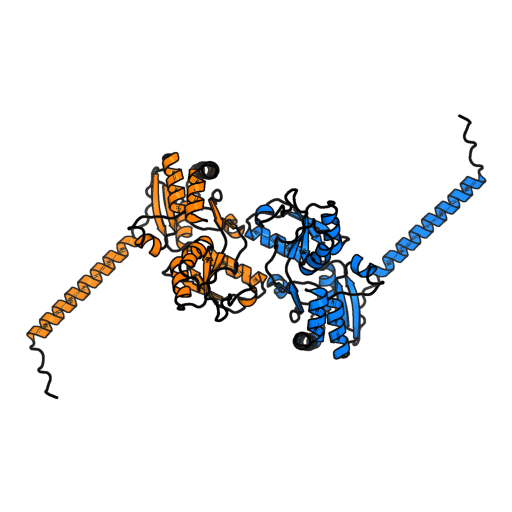 7.719 -17.75 -5.762 1 97.62 237 SER A C 1
ATOM 1877 O O . SER A 1 237 ? 6.777 -17.781 -4.965 1 97.62 237 SER A O 1
ATOM 1879 N N . TRP A 1 238 ? 8.32 -18.812 -6.297 1 97.25 238 TRP A N 1
ATOM 1880 C CA . TRP A 1 238 ? 8.016 -20.156 -5.777 1 97.25 238 TRP A CA 1
ATOM 1881 C C . TRP A 1 238 ? 8.727 -20.391 -4.449 1 97.25 238 TRP A C 1
ATOM 1883 O O . TRP A 1 238 ? 9.695 -19.703 -4.121 1 97.25 238 TRP A O 1
ATOM 1893 N N . ILE A 1 239 ? 8.211 -21.312 -3.713 1 96.75 239 ILE A N 1
ATOM 1894 C CA . ILE A 1 239 ? 8.797 -21.688 -2.428 1 96.75 239 ILE A CA 1
ATOM 1895 C C . ILE A 1 239 ? 9.383 -23.094 -2.514 1 96.75 239 ILE A C 1
ATOM 1897 O O . ILE A 1 239 ? 8.828 -23.969 -3.189 1 96.75 239 ILE A O 1
ATOM 1901 N N . VAL A 1 240 ? 10.508 -23.281 -1.851 1 95.94 240 VAL A N 1
ATOM 1902 C CA . VAL A 1 240 ? 11.148 -24.594 -1.833 1 95.94 240 VAL A CA 1
ATOM 1903 C C . VAL A 1 240 ? 11.25 -25.094 -0.396 1 95.94 240 VAL A C 1
ATOM 1905 O O . VAL A 1 240 ? 11.359 -24.297 0.542 1 95.94 240 VAL A O 1
ATOM 1908 N N . SER A 1 241 ? 11.18 -26.391 -0.297 1 94 241 SER A N 1
ATOM 1909 C CA . SER A 1 241 ? 11.391 -27 1.018 1 94 241 SER A CA 1
ATOM 1910 C C . SER A 1 241 ? 12.867 -26.969 1.407 1 94 241 SER A C 1
ATOM 1912 O O . SER A 1 241 ? 13.734 -26.719 0.567 1 94 241 SER A O 1
ATOM 1914 N N . ASN A 1 242 ? 13.109 -27.094 2.633 1 87.69 242 ASN A N 1
ATOM 1915 C CA . ASN A 1 242 ? 14.484 -27.109 3.129 1 87.69 242 ASN A CA 1
ATOM 1916 C C . ASN A 1 242 ? 15.117 -28.484 2.992 1 87.69 242 ASN A C 1
ATOM 1918 O O . ASN A 1 242 ? 16.266 -28.688 3.398 1 87.69 242 ASN A O 1
ATOM 1922 N N . LYS A 1 243 ? 14.445 -29.281 2.338 1 83.62 243 LYS A N 1
ATOM 1923 C CA . LYS A 1 243 ? 14.859 -30.672 2.225 1 83.62 243 LYS A CA 1
ATOM 1924 C C . LYS A 1 243 ? 16.094 -30.812 1.349 1 83.62 243 LYS A C 1
ATOM 1926 O O . LYS A 1 243 ? 16.938 -31.672 1.594 1 83.62 243 LYS A O 1
ATOM 1931 N N . ARG A 1 244 ? 16.141 -30.031 0.33 1 82.88 244 ARG A N 1
ATOM 1932 C CA . ARG A 1 244 ? 17.219 -30.156 -0.656 1 82.88 244 ARG A CA 1
ATOM 1933 C C . ARG A 1 244 ? 17.859 -28.797 -0.953 1 82.88 244 ARG A C 1
ATOM 1935 O O . ARG A 1 244 ? 17.641 -28.234 -2.023 1 82.88 244 ARG A O 1
ATOM 1942 N N . PRO A 1 245 ? 18.781 -28.328 -0.083 1 82.5 245 PRO A N 1
ATOM 1943 C CA . PRO A 1 245 ? 19.359 -26.984 -0.251 1 82.5 245 PRO A CA 1
ATOM 1944 C C . PRO A 1 245 ? 20.156 -26.844 -1.547 1 82.5 245 PRO A C 1
ATOM 1946 O O . PRO A 1 245 ? 20.172 -25.766 -2.15 1 82.5 245 PRO A O 1
ATOM 1949 N N . GLU A 1 246 ? 20.797 -27.922 -1.951 1 84.81 246 GLU A N 1
ATOM 1950 C CA . GLU A 1 246 ? 21.578 -27.891 -3.189 1 84.81 246 GLU A CA 1
ATOM 1951 C C . GLU A 1 246 ? 20.672 -27.656 -4.398 1 84.81 246 GLU A C 1
ATOM 1953 O O . GLU A 1 246 ? 21.062 -26.984 -5.352 1 84.81 246 GLU A O 1
ATOM 1958 N N . MET A 1 247 ? 19.547 -28.172 -4.344 1 87.38 247 MET A N 1
ATOM 1959 C CA . MET A 1 247 ? 18.594 -28.016 -5.445 1 87.38 247 MET A CA 1
ATOM 1960 C C . MET A 1 247 ? 18.078 -26.578 -5.52 1 87.38 247 MET A C 1
ATOM 1962 O O . MET A 1 247 ? 17.859 -26.047 -6.613 1 87.38 247 MET A O 1
ATOM 1966 N N . ARG A 1 248 ? 18 -25.984 -4.43 1 91.69 248 ARG A N 1
ATOM 1967 C CA . ARG A 1 248 ? 17.547 -24.594 -4.379 1 91.69 248 ARG A CA 1
ATOM 1968 C C . ARG A 1 248 ? 18.469 -23.688 -5.191 1 91.69 248 ARG A C 1
ATOM 1970 O O . ARG A 1 248 ? 17.984 -22.891 -6.012 1 91.69 248 ARG A O 1
ATOM 1977 N N . ASP A 1 249 ? 19.75 -23.828 -4.984 1 93.25 249 ASP A N 1
ATOM 1978 C CA . ASP A 1 249 ? 20.719 -22.984 -5.676 1 93.25 249 ASP A CA 1
ATOM 1979 C C . ASP A 1 249 ? 20.656 -23.188 -7.188 1 93.25 249 ASP A C 1
ATOM 1981 O O . ASP A 1 249 ? 20.703 -22.234 -7.957 1 93.25 249 ASP A O 1
ATOM 1985 N N . SER A 1 250 ? 20.531 -24.453 -7.551 1 94.31 250 SER A N 1
ATOM 1986 C CA . SER A 1 250 ? 20.453 -24.781 -8.969 1 94.31 250 SER A CA 1
ATOM 1987 C C . SER A 1 250 ? 19.203 -24.188 -9.602 1 94.31 250 SER A C 1
ATOM 1989 O O . SER A 1 250 ? 19.266 -23.547 -10.656 1 94.31 250 SER A O 1
ATOM 1991 N N . ILE A 1 251 ? 18.125 -24.328 -8.953 1 95.75 251 ILE A N 1
ATOM 1992 C CA . ILE A 1 251 ? 16.859 -23.844 -9.5 1 95.75 251 ILE A CA 1
ATOM 1993 C C . ILE A 1 251 ? 16.875 -22.328 -9.57 1 95.75 251 ILE A C 1
ATOM 1995 O O . ILE A 1 251 ? 16.406 -21.734 -10.547 1 95.75 251 ILE A O 1
ATOM 1999 N N . ASP A 1 252 ? 17.438 -21.719 -8.57 1 96.31 252 ASP A N 1
ATOM 2000 C CA . ASP A 1 252 ? 17.594 -20.266 -8.57 1 96.31 252 ASP A CA 1
ATOM 2001 C C . ASP A 1 252 ? 18.359 -19.797 -9.805 1 96.31 252 ASP A C 1
ATOM 2003 O O . ASP A 1 252 ? 17.922 -18.891 -10.508 1 96.31 252 ASP A O 1
ATOM 2007 N N . LYS A 1 253 ? 19.438 -20.438 -9.992 1 96.56 253 LYS A N 1
ATOM 2008 C CA . LYS A 1 253 ? 20.266 -20.094 -11.148 1 96.56 253 LYS A CA 1
ATOM 2009 C C . LYS A 1 253 ? 19.516 -20.312 -12.453 1 96.56 253 LYS A C 1
ATOM 2011 O O . LYS A 1 253 ? 19.578 -19.469 -13.352 1 96.56 253 LYS A O 1
ATOM 2016 N N . TRP A 1 254 ? 18.797 -21.375 -12.539 1 97.25 254 TRP A N 1
ATOM 2017 C CA . TRP A 1 254 ? 18.078 -21.703 -13.766 1 97.25 254 TRP A CA 1
ATOM 2018 C C . TRP A 1 254 ? 16.938 -20.703 -14.008 1 97.25 254 TRP A C 1
ATOM 2020 O O . TRP A 1 254 ? 16.672 -20.328 -15.156 1 97.25 254 TRP A O 1
ATOM 2030 N N . ILE A 1 255 ? 16.234 -20.234 -12.914 1 97.88 255 ILE A N 1
ATOM 2031 C CA . ILE A 1 255 ? 15.203 -19.219 -13.055 1 97.88 255 ILE A CA 1
ATOM 2032 C C . ILE A 1 255 ? 15.812 -17.922 -13.562 1 97.88 255 ILE A C 1
ATOM 2034 O O . ILE A 1 255 ? 15.273 -17.297 -14.477 1 97.88 255 ILE A O 1
ATOM 2038 N N . LYS A 1 256 ? 16.938 -17.562 -13.047 1 97.25 256 LYS A N 1
ATOM 2039 C CA . LYS A 1 256 ? 17.609 -16.344 -13.469 1 97.25 256 LYS A CA 1
ATOM 2040 C C . LYS A 1 256 ? 17.969 -16.406 -14.953 1 97.25 256 LYS A C 1
ATOM 2042 O O . LYS A 1 256 ? 17.734 -15.445 -15.688 1 97.25 256 LYS A O 1
ATOM 2047 N N . GLU A 1 257 ? 18.438 -17.516 -15.367 1 96.94 257 GLU A N 1
ATOM 2048 C CA . GLU A 1 257 ? 18.906 -17.688 -16.75 1 96.94 257 GLU A CA 1
ATOM 2049 C C . GLU A 1 257 ? 17.734 -17.719 -17.719 1 96.94 257 GLU A C 1
ATOM 2051 O O . GLU A 1 257 ? 17.797 -17.094 -18.781 1 96.94 257 GLU A O 1
ATOM 2056 N N . ILE A 1 258 ? 16.75 -18.406 -17.359 1 97.19 258 ILE A N 1
ATOM 2057 C CA . ILE A 1 258 ? 15.664 -18.641 -18.312 1 97.19 258 ILE A CA 1
ATOM 2058 C C . ILE A 1 258 ? 14.914 -17.328 -18.578 1 97.19 258 ILE A C 1
ATOM 2060 O O . ILE A 1 258 ? 14.312 -17.156 -19.641 1 97.19 258 ILE A O 1
ATOM 2064 N N . LYS A 1 259 ? 14.922 -16.422 -17.641 1 95.88 259 LYS A N 1
ATOM 2065 C CA . LYS A 1 259 ? 14.188 -15.164 -17.75 1 95.88 259 LYS A CA 1
ATOM 2066 C C . LYS A 1 259 ? 14.758 -14.297 -18.875 1 95.88 259 LYS A C 1
ATOM 2068 O O . LYS A 1 259 ? 14.086 -13.375 -19.344 1 95.88 259 LYS A O 1
ATOM 2073 N N . PHE A 1 260 ? 15.953 -14.578 -19.328 1 95.25 260 PHE A N 1
ATOM 2074 C CA . PHE A 1 260 ? 16.594 -13.789 -20.375 1 95.25 260 PHE A CA 1
ATOM 2075 C C . PHE A 1 260 ? 16.469 -14.484 -21.734 1 95.25 260 PHE A C 1
ATOM 2077 O O . PHE A 1 260 ? 17.016 -14.008 -22.734 1 95.25 260 PHE A O 1
ATOM 2084 N N . THR A 1 261 ? 15.711 -15.547 -21.812 1 96.25 261 THR A N 1
ATOM 2085 C CA . THR A 1 261 ? 15.578 -16.297 -23.062 1 96.25 261 THR A CA 1
ATOM 2086 C C . THR A 1 261 ? 14.328 -15.867 -23.828 1 96.25 261 THR A C 1
ATOM 2088 O O . THR A 1 261 ? 13.375 -15.359 -23.234 1 96.25 261 THR A O 1
ATOM 2091 N N . PRO A 1 262 ? 14.305 -16.078 -25.109 1 95.75 262 PRO A N 1
ATOM 2092 C CA . PRO A 1 262 ? 13.109 -15.789 -25.906 1 95.75 262 PRO A CA 1
ATOM 2093 C C . PRO A 1 262 ? 11.906 -16.641 -25.484 1 95.75 262 PRO A C 1
ATOM 2095 O O . PRO A 1 262 ? 10.766 -16.203 -25.609 1 95.75 262 PRO A O 1
ATOM 2098 N N . GLU A 1 263 ? 12.25 -17.844 -25.047 1 94.88 263 GLU A N 1
ATOM 2099 C CA . GLU A 1 263 ? 11.172 -18.734 -24.609 1 94.88 263 GLU A CA 1
ATOM 2100 C C . GLU A 1 263 ? 10.414 -18.125 -23.438 1 94.88 263 GLU A C 1
ATOM 2102 O O . GLU A 1 263 ? 9.188 -18.234 -23.359 1 94.88 263 GLU A O 1
ATOM 2107 N N . TYR A 1 264 ? 11.109 -17.531 -22.547 1 95.56 264 TYR A N 1
ATOM 2108 C CA . TYR A 1 264 ? 10.461 -16.891 -21.406 1 95.56 264 TYR A CA 1
ATOM 2109 C C . TYR A 1 264 ? 9.617 -15.703 -21.859 1 95.56 264 TYR A C 1
ATOM 2111 O O . TYR A 1 264 ? 8.508 -15.492 -21.375 1 95.56 264 TYR A O 1
ATOM 2119 N N . LYS A 1 265 ? 10.094 -14.93 -22.75 1 94.81 265 LYS A N 1
ATOM 2120 C CA . LYS A 1 265 ? 9.359 -13.781 -23.281 1 94.81 265 LYS A CA 1
ATOM 2121 C C . LYS A 1 265 ? 8.055 -14.211 -23.922 1 94.81 265 LYS A C 1
ATOM 2123 O O . LYS A 1 265 ? 7.027 -13.539 -23.781 1 94.81 265 LYS A O 1
ATOM 2128 N N . GLU A 1 266 ? 8.141 -15.312 -24.609 1 94.12 266 GLU A N 1
ATOM 2129 C CA . GLU A 1 266 ? 6.926 -15.867 -25.219 1 94.12 266 GLU A CA 1
ATOM 2130 C C . GLU A 1 266 ? 5.91 -16.266 -24.156 1 94.12 266 GLU A C 1
ATOM 2132 O O . GLU A 1 266 ? 4.711 -16.047 -24.312 1 94.12 266 GLU A O 1
ATOM 2137 N N . LEU A 1 267 ? 6.418 -16.859 -23.094 1 92.12 267 LEU A N 1
ATOM 2138 C CA . LEU A 1 267 ? 5.559 -17.234 -21.969 1 92.12 267 LEU A CA 1
ATOM 2139 C C . LEU A 1 267 ? 4.91 -16 -21.344 1 92.12 267 LEU A C 1
ATOM 2141 O O . LEU A 1 267 ? 3.713 -16 -21.062 1 92.12 267 LEU A O 1
ATOM 2145 N N . GLU A 1 268 ? 5.68 -14.953 -21.125 1 91.19 268 GLU A N 1
ATOM 2146 C CA . GLU A 1 268 ? 5.18 -13.695 -20.562 1 91.19 268 GLU A CA 1
ATOM 2147 C C . GLU A 1 268 ? 4.078 -13.109 -21.438 1 91.19 268 GLU A C 1
ATOM 2149 O O . GLU A 1 268 ? 3.039 -12.68 -20.938 1 91.19 268 GLU A O 1
ATOM 2154 N N . ASN A 1 269 ? 4.285 -13.109 -22.75 1 90.25 269 ASN A N 1
ATOM 2155 C CA . ASN A 1 269 ? 3.311 -12.57 -23.688 1 90.25 269 ASN A CA 1
ATOM 2156 C C . ASN A 1 269 ? 2.004 -13.352 -23.656 1 90.25 269 ASN A C 1
ATOM 2158 O O . ASN A 1 269 ? 0.924 -12.773 -23.812 1 90.25 269 ASN A O 1
ATOM 2162 N N . ARG A 1 270 ? 2.18 -14.609 -23.469 1 86.56 270 ARG A N 1
ATOM 2163 C CA . ARG A 1 270 ? 1.012 -15.484 -23.469 1 86.56 270 ARG A CA 1
ATOM 2164 C C . ARG A 1 270 ? 0.158 -15.266 -22.219 1 86.56 270 ARG A C 1
ATOM 2166 O O . ARG A 1 270 ? -1.072 -15.281 -22.297 1 86.56 270 ARG A O 1
ATOM 2173 N N . TYR A 1 271 ? 0.845 -14.992 -21.109 1 86.75 271 TYR A N 1
ATOM 2174 C CA . TYR A 1 271 ? 0.097 -15.062 -19.859 1 86.75 271 TYR A CA 1
ATOM 2175 C C . TYR A 1 271 ? 0.007 -13.688 -19.188 1 86.75 271 TYR A C 1
ATOM 2177 O O . TYR A 1 271 ? -0.815 -13.477 -18.297 1 86.75 271 TYR A O 1
ATOM 2185 N N . LEU A 1 272 ? 0.896 -12.75 -19.484 1 81.62 272 LEU A N 1
ATOM 2186 C CA . LEU A 1 272 ? 0.995 -11.508 -18.734 1 81.62 272 LEU A CA 1
ATOM 2187 C C . LEU A 1 272 ? 0.594 -10.312 -19.594 1 81.62 272 LEU A C 1
ATOM 2189 O O . LEU A 1 272 ? 0.503 -9.188 -19.109 1 81.62 272 LEU A O 1
ATOM 2193 N N . LYS A 1 273 ? 0.497 -10.281 -20.969 1 68.94 273 LYS A N 1
ATOM 2194 C CA . LYS A 1 273 ? 0.114 -9.172 -21.828 1 68.94 273 LYS A CA 1
ATOM 2195 C C . LYS A 1 273 ? -1.296 -9.367 -22.391 1 68.94 273 LYS A C 1
ATOM 2197 O O . LYS A 1 273 ? -1.769 -10.5 -22.516 1 68.94 273 LYS A O 1
ATOM 2202 N N . MET B 1 1 ? 58.906 42.5 -4.223 1 33.72 1 MET B N 1
ATOM 2203 C CA . MET B 1 1 ? 57.969 42.031 -3.213 1 33.72 1 MET B CA 1
ATOM 2204 C C . MET B 1 1 ? 58.312 42.594 -1.842 1 33.72 1 MET B C 1
ATOM 2206 O O . MET B 1 1 ? 59.312 42.25 -1.26 1 33.72 1 MET B O 1
ATOM 2210 N N . GLY B 1 2 ? 57.938 43.875 -1.674 1 42.25 2 GLY B N 1
ATOM 2211 C CA . GLY B 1 2 ? 58.344 44.719 -0.568 1 42.25 2 GLY B CA 1
ATOM 2212 C C . GLY B 1 2 ? 57.812 44.281 0.773 1 42.25 2 GLY B C 1
ATOM 2213 O O . GLY B 1 2 ? 56.812 43.562 0.831 1 42.25 2 GLY B O 1
ATOM 2214 N N . PRO B 1 3 ? 58.656 44.312 1.863 1 46.56 3 PRO B N 1
ATOM 2215 C CA . PRO B 1 3 ? 58.281 43.844 3.201 1 46.56 3 PRO B CA 1
ATOM 2216 C C . PRO B 1 3 ? 57.031 44.531 3.732 1 46.56 3 PRO B C 1
ATOM 2218 O O . PRO B 1 3 ? 56.781 45.719 3.428 1 46.56 3 PRO B O 1
ATOM 2221 N N . ILE B 1 4 ? 55.812 43.844 3.857 1 53.25 4 ILE B N 1
ATOM 2222 C CA . ILE B 1 4 ? 54.594 44.281 4.504 1 53.25 4 ILE B CA 1
ATOM 2223 C C . ILE B 1 4 ? 54.938 44.906 5.855 1 53.25 4 ILE B C 1
ATOM 2225 O O . ILE B 1 4 ? 55.562 44.281 6.699 1 53.25 4 ILE B O 1
ATOM 2229 N N . LYS B 1 5 ? 54.969 46.188 5.938 1 51.97 5 LYS B N 1
ATOM 2230 C CA . LYS B 1 5 ? 55.25 46.938 7.164 1 51.97 5 LYS B CA 1
ATOM 2231 C C . LYS B 1 5 ? 54.375 46.438 8.312 1 51.97 5 LYS B C 1
ATOM 2233 O O . LYS B 1 5 ? 53.188 46.219 8.133 1 51.97 5 LYS B O 1
ATOM 2238 N N . PRO B 1 6 ? 54.938 46.031 9.547 1 54.25 6 PRO B N 1
ATOM 2239 C CA . PRO B 1 6 ? 54.125 45.562 10.672 1 54.25 6 PRO B CA 1
ATOM 2240 C C . PRO B 1 6 ? 53.062 46.562 11.117 1 54.25 6 PRO B C 1
ATOM 2242 O O . PRO B 1 6 ? 53.281 47.781 11.047 1 54.25 6 PRO B O 1
ATOM 2245 N N . ALA B 1 7 ? 51.812 46.281 10.898 1 58.28 7 ALA B N 1
ATOM 2246 C CA . ALA B 1 7 ? 50.719 47.156 11.367 1 58.28 7 ALA B CA 1
ATOM 2247 C C . ALA B 1 7 ? 51 47.719 12.758 1 58.28 7 ALA B C 1
ATOM 2249 O O . ALA B 1 7 ? 51.531 47 13.625 1 58.28 7 ALA B O 1
ATOM 2250 N N . SER B 1 8 ? 51.156 49.031 12.914 1 59.44 8 SER B N 1
ATOM 2251 C CA . SER B 1 8 ? 51.5 49.719 14.156 1 59.44 8 SER B CA 1
ATOM 2252 C C . SER B 1 8 ? 50.688 49.188 15.328 1 59.44 8 SER B C 1
ATOM 2254 O O . SER B 1 8 ? 49.594 48.625 15.141 1 59.44 8 SER B O 1
ATOM 2256 N N . ARG B 1 9 ? 51.188 49 16.578 1 66.75 9 ARG B N 1
ATOM 2257 C CA . ARG B 1 9 ? 50.688 48.438 17.828 1 66.75 9 ARG B CA 1
ATOM 2258 C C . ARG B 1 9 ? 49.281 48.938 18.125 1 66.75 9 ARG B C 1
ATOM 2260 O O . ARG B 1 9 ? 48.438 48.188 18.641 1 66.75 9 ARG B O 1
ATOM 2267 N N . GLY B 1 10 ? 49 50.094 17.625 1 66.44 10 GLY B N 1
ATOM 2268 C CA . GLY B 1 10 ? 47.719 50.688 17.875 1 66.44 10 GLY B CA 1
ATOM 2269 C C . GLY B 1 10 ? 46.594 50.094 17.047 1 66.44 10 GLY B C 1
ATOM 2270 O O . GLY B 1 10 ? 45.5 49.906 17.516 1 66.44 10 GLY B O 1
ATOM 2271 N N . HIS B 1 11 ? 46.906 49.719 15.852 1 74.75 11 HIS B N 1
ATOM 2272 C CA . HIS B 1 11 ? 45.906 49.094 14.969 1 74.75 11 HIS B CA 1
ATOM 2273 C C . HIS B 1 11 ? 45.625 47.656 15.398 1 74.75 11 HIS B C 1
ATOM 2275 O O . HIS B 1 11 ? 44.469 47.188 15.305 1 74.75 11 HIS B O 1
ATOM 2281 N N . VAL B 1 12 ? 46.594 47 16.047 1 74.5 12 VAL B N 1
ATOM 2282 C CA . VAL B 1 12 ? 46.406 45.625 16.516 1 74.5 12 VAL B CA 1
ATOM 2283 C C . VAL B 1 12 ? 45.469 45.625 17.703 1 74.5 12 VAL B C 1
ATOM 2285 O O . VAL B 1 12 ? 44.562 44.781 17.781 1 74.5 12 VAL B O 1
ATOM 2288 N N . VAL B 1 13 ? 45.625 46.688 18.578 1 75.81 13 VAL B N 1
ATOM 2289 C CA . VAL B 1 13 ? 44.75 46.812 19.75 1 75.81 13 VAL B CA 1
ATOM 2290 C C . VAL B 1 13 ? 43.312 47.125 19.312 1 75.81 13 VAL B C 1
ATOM 2292 O O . VAL B 1 13 ? 42.344 46.562 19.828 1 75.81 13 VAL B O 1
ATOM 2295 N N . LEU B 1 14 ? 43.156 47.906 18.25 1 75.94 14 LEU B N 1
ATOM 2296 C CA . LEU B 1 14 ? 41.844 48.281 17.703 1 75.94 14 LEU B CA 1
ATOM 2297 C C . LEU B 1 14 ? 41.188 47.062 17.062 1 75.94 14 LEU B C 1
ATOM 2299 O O . LEU B 1 14 ? 40 46.812 17.25 1 75.94 14 LEU B O 1
ATOM 2303 N N . TYR B 1 15 ? 42 46.281 16.375 1 76.38 15 TYR B N 1
ATOM 2304 C CA . TYR B 1 15 ? 41.469 45.094 15.734 1 76.38 15 TYR B CA 1
ATOM 2305 C C . TYR B 1 15 ? 41.094 44.031 16.781 1 76.38 15 TYR B C 1
ATOM 2307 O O . TYR B 1 15 ? 40.062 43.375 16.641 1 76.38 15 TYR B O 1
ATOM 2315 N N . LEU B 1 16 ? 41.781 44.062 17.875 1 77.69 16 LEU B N 1
ATOM 2316 C CA . LEU B 1 16 ? 41.469 43.125 18.953 1 77.69 16 LEU B CA 1
ATOM 2317 C C . LEU B 1 16 ? 40.188 43.531 19.688 1 77.69 16 LEU B C 1
ATOM 2319 O O . LEU B 1 16 ? 39.375 42.688 20.016 1 77.69 16 LEU B O 1
ATOM 2323 N N . ILE B 1 17 ? 40.031 44.812 19.875 1 76.94 17 ILE B N 1
ATOM 2324 C CA . ILE B 1 17 ? 38.812 45.312 20.5 1 76.94 17 ILE B CA 1
ATOM 2325 C C . ILE B 1 17 ? 37.625 45.094 19.594 1 76.94 17 ILE B C 1
ATOM 2327 O O . ILE B 1 17 ? 36.562 44.656 20.047 1 76.94 17 ILE B O 1
ATOM 2331 N N . LEU B 1 18 ? 37.812 45.281 18.281 1 75.38 18 LEU B N 1
ATOM 2332 C CA . LEU B 1 18 ? 36.75 45.031 17.312 1 75.38 18 LEU B CA 1
ATOM 2333 C C . LEU B 1 18 ? 36.375 43.562 17.25 1 75.38 18 LEU B C 1
ATOM 2335 O O . LEU B 1 18 ? 35.219 43.219 17.172 1 75.38 18 LEU B O 1
ATOM 2339 N N . LEU B 1 19 ? 37.406 42.719 17.406 1 75.94 19 LEU B N 1
ATOM 2340 C CA . LEU B 1 19 ? 37.188 41.281 17.453 1 75.94 19 LEU B CA 1
ATOM 2341 C C . LEU B 1 19 ? 36.406 40.906 18.703 1 75.94 19 LEU B C 1
ATOM 2343 O O . LEU B 1 19 ? 35.469 40.094 18.641 1 75.94 19 LEU B O 1
ATOM 2347 N N . ILE B 1 20 ? 36.719 41.5 19.797 1 77.5 20 ILE B N 1
ATOM 2348 C CA . ILE B 1 20 ? 36.031 41.188 21.062 1 77.5 20 ILE B CA 1
ATOM 2349 C C . ILE B 1 20 ? 34.594 41.688 21 1 77.5 20 ILE B C 1
ATOM 2351 O O . ILE B 1 20 ? 33.688 40.969 21.453 1 77.5 20 ILE B O 1
ATOM 2355 N N . VAL B 1 21 ? 34.281 42.781 20.406 1 74.44 21 VAL B N 1
ATOM 2356 C CA . VAL B 1 21 ? 32.938 43.312 20.234 1 74.44 21 VAL B CA 1
ATOM 2357 C C . VAL B 1 21 ? 32.125 42.406 19.281 1 74.44 21 VAL B C 1
ATOM 2359 O O . VAL B 1 21 ? 30.969 42.125 19.547 1 74.44 21 VAL B O 1
ATOM 2362 N N . ILE B 1 22 ? 32.781 41.938 18.219 1 73 22 ILE B N 1
ATOM 2363 C CA . ILE B 1 22 ? 32.125 41.031 17.266 1 73 22 ILE B CA 1
ATOM 2364 C C . ILE B 1 22 ? 31.797 39.719 17.922 1 73 22 ILE B C 1
ATOM 2366 O O . ILE B 1 22 ? 30.703 39.156 17.766 1 73 22 ILE B O 1
ATOM 2370 N N . VAL B 1 23 ? 32.719 39.188 18.703 1 74.62 23 VAL B N 1
ATOM 2371 C CA . VAL B 1 23 ? 32.5 37.906 19.422 1 74.62 23 VAL B CA 1
ATOM 2372 C C . VAL B 1 23 ? 31.422 38.094 20.484 1 74.62 23 VAL B C 1
ATOM 2374 O O . VAL B 1 23 ? 30.562 37.25 20.672 1 74.62 23 VAL B O 1
ATOM 2377 N N . GLY B 1 24 ? 31.406 39.219 21.172 1 70.06 24 GLY B N 1
ATOM 2378 C CA . GLY B 1 24 ? 30.344 39.562 22.109 1 70.06 24 GLY B CA 1
ATOM 2379 C C . GLY B 1 24 ? 28.984 39.719 21.453 1 70.06 24 GLY B C 1
ATOM 2380 O O . GLY B 1 24 ? 27.984 39.219 21.969 1 70.06 24 GLY B O 1
ATOM 2381 N N . LEU B 1 25 ? 28.906 40.375 20.312 1 66.19 25 LEU B N 1
ATOM 2382 C CA . LEU B 1 25 ? 27.672 40.531 19.547 1 66.19 25 LEU B CA 1
ATOM 2383 C C . LEU B 1 25 ? 27.188 39.156 19.031 1 66.19 25 LEU B C 1
ATOM 2385 O O . LEU B 1 25 ? 26 38.875 19.078 1 66.19 25 LEU B O 1
ATOM 2389 N N . PHE B 1 26 ? 28.125 38.344 18.562 1 61.62 26 PHE B N 1
ATOM 2390 C CA . PHE B 1 26 ? 27.781 37 18.125 1 61.62 26 PHE B CA 1
ATOM 2391 C C . PHE B 1 26 ? 27.266 36.188 19.312 1 61.62 26 PHE B C 1
ATOM 2393 O O . PHE B 1 26 ? 26.312 35.406 19.172 1 61.62 26 PHE B O 1
ATOM 2400 N N . TYR B 1 27 ? 27.859 36.281 20.469 1 60.94 27 TYR B N 1
ATOM 2401 C CA . TYR B 1 27 ? 27.422 35.594 21.672 1 60.94 27 TYR B CA 1
ATOM 2402 C C . TYR B 1 27 ? 26.047 36.094 22.125 1 60.94 27 TYR B C 1
ATOM 2404 O O . TYR B 1 27 ? 25.203 35.312 22.547 1 60.94 27 TYR B O 1
ATOM 2412 N N . SER B 1 28 ? 25.766 37.344 22.031 1 56 28 SER B N 1
ATOM 2413 C CA . SER B 1 28 ? 24.469 37.906 22.375 1 56 28 SER B CA 1
ATOM 2414 C C . SER B 1 28 ? 23.391 37.469 21.391 1 56 28 SER B C 1
ATOM 2416 O O . SER B 1 28 ? 22.25 37.188 21.781 1 56 28 SER B O 1
ATOM 2418 N N . LEU B 1 29 ? 23.688 37.438 20.156 1 49.78 29 LEU B N 1
ATOM 2419 C CA . LEU B 1 29 ? 22.75 36.969 19.141 1 49.78 29 LEU B CA 1
ATOM 2420 C C . LEU B 1 29 ? 22.453 35.5 19.312 1 49.78 29 LEU B C 1
ATOM 2422 O O . LEU B 1 29 ? 21.312 35.062 19.062 1 49.78 29 LEU B O 1
ATOM 2426 N N . ARG B 1 30 ? 23.438 34.719 19.594 1 47.84 30 ARG B N 1
ATOM 2427 C CA . ARG B 1 30 ? 23.188 33.312 19.875 1 47.84 30 ARG B CA 1
ATOM 2428 C C . ARG B 1 30 ? 22.266 33.156 21.078 1 47.84 30 ARG B C 1
ATOM 2430 O O . ARG B 1 30 ? 21.438 32.219 21.109 1 47.84 30 ARG B O 1
ATOM 2437 N N . LYS B 1 31 ? 22.531 33.969 22.047 1 45.81 31 LYS B N 1
ATOM 2438 C CA . LYS B 1 31 ? 21.641 33.906 23.219 1 45.81 31 LYS B CA 1
ATOM 2439 C C . LYS B 1 31 ? 20.219 34.344 22.859 1 45.81 31 LYS B C 1
ATOM 2441 O O . LYS B 1 31 ? 19.25 33.781 23.359 1 45.81 31 LYS B O 1
ATOM 2446 N N . CYS B 1 32 ? 20.078 35.375 22.047 1 42.5 32 CYS B N 1
ATOM 2447 C CA . CYS B 1 32 ? 18.75 35.844 21.656 1 42.5 32 CYS B CA 1
ATOM 2448 C C . CYS B 1 32 ? 18.062 34.812 20.781 1 42.5 32 CYS B C 1
ATOM 2450 O O . CYS B 1 32 ? 16.844 34.688 20.828 1 42.5 32 CYS B O 1
ATOM 2452 N N . ASN B 1 33 ? 18.797 34.219 19.859 1 40.75 33 ASN B N 1
ATOM 2453 C CA . ASN B 1 33 ? 18.141 33.25 18.969 1 40.75 33 ASN B CA 1
ATOM 2454 C C . ASN B 1 33 ? 17.672 32 19.734 1 40.75 33 ASN B C 1
ATOM 2456 O O . ASN B 1 33 ? 16.734 31.344 19.312 1 40.75 33 ASN B O 1
ATOM 2460 N N . ARG B 1 34 ? 18.359 31.641 20.828 1 38.47 34 ARG B N 1
ATOM 2461 C CA . ARG B 1 34 ? 17.922 30.5 21.609 1 38.47 34 ARG B CA 1
ATOM 2462 C C . ARG B 1 34 ? 16.641 30.812 22.359 1 38.47 34 ARG B C 1
ATOM 2464 O O . ARG B 1 34 ? 15.922 29.906 22.797 1 38.47 34 ARG B O 1
ATOM 2471 N N . SER B 1 35 ? 16.375 32.062 22.703 1 37.69 35 SER B N 1
ATOM 2472 C CA . SER B 1 35 ? 15.234 32.375 23.547 1 37.69 35 SER B CA 1
ATOM 2473 C C . SER B 1 35 ? 13.922 32.219 22.797 1 37.69 35 SER B C 1
ATOM 2475 O O . SER B 1 35 ? 12.859 32.094 23.406 1 37.69 35 SER B O 1
ATOM 2477 N N . TYR B 1 36 ? 13.938 32.5 21.578 1 38.12 36 TYR B N 1
ATOM 2478 C CA . TYR B 1 36 ? 12.633 32.438 20.938 1 38.12 36 TYR B CA 1
ATOM 2479 C C . TYR B 1 36 ? 12.094 31 20.969 1 38.12 36 TYR B C 1
ATOM 2481 O O . TYR B 1 36 ? 10.875 30.797 21.016 1 38.12 36 TYR B O 1
ATOM 2489 N N . LEU B 1 37 ? 12.992 30.031 20.734 1 40 37 LEU B N 1
ATOM 2490 C CA . LEU B 1 37 ? 12.453 28.672 20.656 1 40 37 LEU B CA 1
ATOM 2491 C C . LEU B 1 37 ? 12.203 28.109 22.047 1 40 37 LEU B C 1
ATOM 2493 O O . LEU B 1 37 ? 11.398 27.203 22.219 1 40 37 LEU B O 1
ATOM 2497 N N . SER B 1 38 ? 13.133 28.438 23.016 1 40.19 38 SER B N 1
ATOM 2498 C CA . SER B 1 38 ? 13.062 27.766 24.312 1 40.19 38 SER B CA 1
ATOM 2499 C C . SER B 1 38 ? 11.992 28.391 25.203 1 40.19 38 SER B C 1
ATOM 2501 O O . SER B 1 38 ? 11.984 28.188 26.406 1 40.19 38 SER B O 1
ATOM 2503 N N . ASP B 1 39 ? 11.367 29.547 24.875 1 40.59 39 ASP B N 1
ATOM 2504 C CA . ASP B 1 39 ? 10.383 29.844 25.906 1 40.59 39 ASP B CA 1
ATOM 2505 C C . ASP B 1 39 ? 9.648 28.594 26.344 1 40.59 39 ASP B C 1
ATOM 2507 O O . ASP B 1 39 ? 9.266 27.766 25.516 1 40.59 39 ASP B O 1
ATOM 2511 N N . GLU B 1 40 ? 9.805 28.203 27.5 1 49.34 40 GLU B N 1
ATOM 2512 C CA . GLU B 1 40 ? 9.031 27.156 28.172 1 49.34 40 GLU B CA 1
ATOM 2513 C C . GLU B 1 40 ? 7.59 27.141 27.672 1 49.34 40 GLU B C 1
ATOM 2515 O O . GLU B 1 40 ? 6.871 28.141 27.797 1 49.34 40 GLU B O 1
ATOM 2520 N N . LEU B 1 41 ? 7.359 26.469 26.5 1 62.5 41 LEU B N 1
ATOM 2521 C CA . LEU B 1 41 ? 6.035 26.25 25.922 1 62.5 41 LEU B CA 1
ATOM 2522 C C . LEU B 1 41 ? 4.992 26.047 27.031 1 62.5 41 LEU B C 1
ATOM 2524 O O . LEU B 1 41 ? 4.973 25 27.672 1 62.5 41 LEU B O 1
ATOM 2528 N N . ARG B 1 42 ? 4.664 27.188 27.812 1 66.75 42 ARG B N 1
ATOM 2529 C CA . ARG B 1 42 ? 3.621 27.078 28.812 1 66.75 42 ARG B CA 1
ATOM 2530 C C . ARG B 1 42 ? 2.236 27.125 28.188 1 66.75 42 ARG B C 1
ATOM 2532 O O . ARG B 1 42 ? 1.973 27.953 27.312 1 66.75 42 ARG B O 1
ATOM 2539 N N . PRO B 1 43 ? 1.441 26.109 28.547 1 72.69 43 PRO B N 1
ATOM 2540 C CA . PRO B 1 43 ? 0.041 26.203 28.125 1 72.69 43 PRO B CA 1
ATOM 2541 C C . PRO B 1 43 ? -0.614 27.516 28.5 1 72.69 43 PRO B C 1
ATOM 2543 O O . PRO B 1 43 ? -0.29 28.094 29.547 1 72.69 43 PRO B O 1
ATOM 2546 N N . SER B 1 44 ? -1.25 28.172 27.578 1 73.5 44 SER B N 1
ATOM 2547 C CA . SER B 1 44 ? -1.938 29.438 27.812 1 73.5 44 SER B CA 1
ATOM 2548 C C . SER B 1 44 ? -2.928 29.328 28.969 1 73.5 44 SER B C 1
ATOM 2550 O O . SER B 1 44 ? -3.201 30.312 29.641 1 73.5 44 SER B O 1
ATOM 2552 N N . GLY B 1 45 ? -3.363 28.25 29.328 1 70 45 GLY B N 1
ATOM 2553 C CA . GLY B 1 45 ? -4.375 28.094 30.359 1 70 45 GLY B CA 1
ATOM 2554 C C . GLY B 1 45 ? -5.727 28.656 29.969 1 70 45 GLY B C 1
ATOM 2555 O O . GLY B 1 45 ? -5.898 29.141 28.844 1 70 45 GLY B O 1
ATOM 2556 N N . GLY B 1 46 ? -6.645 28.531 30.75 1 78.25 46 GLY B N 1
ATOM 2557 C CA . GLY B 1 46 ? -7.98 29.062 30.547 1 78.25 46 GLY B CA 1
ATOM 2558 C C . GLY B 1 46 ? -8.695 28.453 29.359 1 78.25 46 GLY B C 1
ATOM 2559 O O . GLY B 1 46 ? -8.656 27.234 29.156 1 78.25 46 GLY B O 1
ATOM 2560 N N . ASP B 1 47 ? -9.367 29.469 28.453 1 84.88 47 ASP B N 1
ATOM 2561 C CA . ASP B 1 47 ? -10.219 29.031 27.359 1 84.88 47 ASP B CA 1
ATOM 2562 C C . ASP B 1 47 ? -9.445 29 26.047 1 84.88 47 ASP B C 1
ATOM 2564 O O . ASP B 1 47 ? -9.992 28.609 25 1 84.88 47 ASP B O 1
ATOM 2568 N N . THR B 1 48 ? -8.195 29.344 26.156 1 91.69 48 THR B N 1
ATOM 2569 C CA . THR B 1 48 ? -7.395 29.375 24.938 1 91.69 48 THR B CA 1
ATOM 2570 C C . THR B 1 48 ? -6.867 27.984 24.594 1 91.69 48 THR B C 1
ATOM 2572 O O . THR B 1 48 ? -6.332 27.297 25.469 1 91.69 48 THR B O 1
ATOM 2575 N N . LEU B 1 49 ? -7.066 27.547 23.344 1 93.62 49 LEU B N 1
ATOM 2576 C CA . LEU B 1 49 ? -6.531 26.266 22.875 1 93.62 49 LEU B CA 1
ATOM 2577 C C . LEU B 1 49 ? -5.133 26.453 22.297 1 93.62 49 LEU B C 1
ATOM 2579 O O . LEU B 1 49 ? -4.926 27.281 21.406 1 93.62 49 LEU B O 1
ATOM 2583 N N . ASP B 1 50 ? -4.227 25.719 22.828 1 94.25 50 ASP B N 1
ATOM 2584 C CA . ASP B 1 50 ? -2.873 25.672 22.281 1 94.25 50 ASP B CA 1
ATOM 2585 C C . ASP B 1 50 ? -2.779 24.672 21.125 1 94.25 50 ASP B C 1
ATOM 2587 O O . ASP B 1 50 ? -2.906 23.469 21.344 1 94.25 50 ASP B O 1
ATOM 2591 N N . VAL B 1 51 ? -2.451 25.219 19.891 1 94.19 51 VAL B N 1
ATOM 2592 C CA . VAL B 1 51 ? -2.445 24.391 18.688 1 94.19 51 VAL B CA 1
ATOM 2593 C C . VAL B 1 51 ? -1.028 24.312 18.125 1 94.19 51 VAL B C 1
ATOM 2595 O O . VAL B 1 51 ? -0.466 25.312 17.688 1 94.19 51 VAL B O 1
ATOM 2598 N N . ALA B 1 52 ? -0.499 23.094 18.203 1 93.19 52 ALA B N 1
ATOM 2599 C CA . ALA B 1 52 ? 0.707 22.844 17.422 1 93.19 52 ALA B CA 1
ATOM 2600 C C . ALA B 1 52 ? 0.378 22.734 15.93 1 93.19 52 ALA B C 1
ATOM 2602 O O . ALA B 1 52 ? -0.509 21.969 15.539 1 93.19 52 ALA B O 1
ATOM 2603 N N . ILE B 1 53 ? 1.08 23.516 15.086 1 90.31 53 ILE B N 1
ATOM 2604 C CA . ILE B 1 53 ? 0.778 23.516 13.656 1 90.31 53 ILE B CA 1
ATOM 2605 C C . ILE B 1 53 ? 2.062 23.297 12.859 1 90.31 53 ILE B C 1
ATOM 2607 O O . ILE B 1 53 ? 3.07 23.969 13.102 1 90.31 53 ILE B O 1
ATOM 2611 N N . GLU B 1 54 ? 1.989 22.312 11.977 1 82.25 54 GLU B N 1
ATOM 2612 C CA . GLU B 1 54 ? 3.146 22.047 11.125 1 82.25 54 GLU B CA 1
ATOM 2613 C C . GLU B 1 54 ? 3.406 23.203 10.172 1 82.25 54 GLU B C 1
ATOM 2615 O O . GLU B 1 54 ? 2.48 23.719 9.539 1 82.25 54 GLU B O 1
ATOM 2620 N N . TYR B 1 55 ? 4.629 23.719 10.266 1 73 55 TYR B N 1
ATOM 2621 C CA . TYR B 1 55 ? 4.961 24.875 9.453 1 73 55 TYR B CA 1
ATOM 2622 C C . TYR B 1 55 ? 6.281 24.672 8.711 1 73 55 TYR B C 1
ATOM 2624 O O . TYR B 1 55 ? 7.164 23.969 9.203 1 73 55 TYR B O 1
ATOM 2632 N N . SER B 1 56 ? 6.207 24.953 7.406 1 66.19 56 SER B N 1
ATOM 2633 C CA . SER B 1 56 ? 7.477 25.016 6.691 1 66.19 56 SER B CA 1
ATOM 2634 C C . SER B 1 56 ? 8.055 26.422 6.719 1 66.19 56 SER B C 1
ATOM 2636 O O . SER B 1 56 ? 7.328 27.406 6.512 1 66.19 56 SER B O 1
ATOM 2638 N N . PRO B 1 57 ? 9.219 26.562 7.098 1 59.34 57 PRO B N 1
ATOM 2639 C CA . PRO B 1 57 ? 9.859 27.875 7.133 1 59.34 57 PRO B CA 1
ATOM 2640 C C . PRO B 1 57 ? 9.68 28.656 5.828 1 59.34 57 PRO B C 1
ATOM 2642 O O . PRO B 1 57 ? 9.484 29.859 5.855 1 59.34 57 PRO B O 1
ATOM 2645 N N . ILE B 1 58 ? 9.664 27.891 4.766 1 58.75 58 ILE B N 1
ATOM 2646 C CA . ILE B 1 58 ? 9.516 28.578 3.484 1 58.75 58 ILE B CA 1
ATOM 2647 C C . ILE B 1 58 ? 8.148 29.25 3.418 1 58.75 58 ILE B C 1
ATOM 2649 O O . ILE B 1 58 ? 8.031 30.391 2.961 1 58.75 58 ILE B O 1
ATOM 2653 N N . SER B 1 59 ? 7.199 28.469 3.918 1 54.94 59 SER B N 1
ATOM 2654 C CA . SER B 1 59 ? 5.852 29.031 3.873 1 54.94 59 SER B CA 1
ATOM 2655 C C . SER B 1 59 ? 5.723 30.219 4.809 1 54.94 59 SER B C 1
ATOM 2657 O O . SER B 1 59 ? 5.035 31.203 4.492 1 54.94 59 SER B O 1
ATOM 2659 N N . PHE B 1 60 ? 6.434 30.078 5.871 1 54.16 60 PHE B N 1
ATOM 2660 C CA . PHE B 1 60 ? 6.359 31.141 6.859 1 54.16 60 PHE B CA 1
ATOM 2661 C C . PHE B 1 60 ? 7.055 32.406 6.352 1 54.16 60 PHE B C 1
ATOM 2663 O O . PHE B 1 60 ? 6.539 33.5 6.516 1 54.16 60 PHE B O 1
ATOM 2670 N N . TYR B 1 61 ? 8.133 32.188 5.766 1 47.59 61 TYR B N 1
ATOM 2671 C CA . TYR B 1 61 ? 8.883 33.344 5.273 1 47.59 61 TYR B CA 1
ATOM 2672 C C . TYR B 1 61 ? 8.164 34 4.105 1 47.59 61 TYR B C 1
ATOM 2674 O O . TYR B 1 61 ? 8.18 35.219 3.977 1 47.59 61 TYR B O 1
ATOM 2682 N N . THR B 1 62 ? 7.613 33.188 3.303 1 46.94 62 THR B N 1
ATOM 2683 C CA . THR B 1 62 ? 7.086 33.75 2.062 1 46.94 62 THR B CA 1
ATOM 2684 C C . THR B 1 62 ? 5.734 34.406 2.303 1 46.94 62 THR B C 1
ATOM 2686 O O . THR B 1 62 ? 5.344 35.344 1.567 1 46.94 62 THR B O 1
ATOM 2689 N N . ILE B 1 63 ? 5.012 33.906 3.275 1 46.34 63 ILE B N 1
ATOM 2690 C CA . ILE B 1 63 ? 3.688 34.5 3.461 1 46.34 63 ILE B CA 1
ATOM 2691 C C . ILE B 1 63 ? 3.727 35.5 4.602 1 46.34 63 ILE B C 1
ATOM 2693 O O . ILE B 1 63 ? 3.051 35.312 5.617 1 46.34 63 ILE B O 1
ATOM 2697 N N . GLU B 1 64 ? 4.691 36.531 4.457 1 46.22 64 GLU B N 1
ATOM 2698 C CA . GLU B 1 64 ? 4.785 37.688 5.348 1 46.22 64 GLU B CA 1
ATOM 2699 C C . GLU B 1 64 ? 4.512 37.281 6.797 1 46.22 64 GLU B C 1
ATOM 2701 O O . GLU B 1 64 ? 3.664 37.875 7.457 1 46.22 64 GLU B O 1
ATOM 2706 N N . ASP B 1 65 ? 5.336 36.375 7.352 1 51.31 65 ASP B N 1
ATOM 2707 C CA . ASP B 1 65 ? 5.332 36 8.766 1 51.31 65 ASP B CA 1
ATOM 2708 C C . ASP B 1 65 ? 3.928 35.625 9.219 1 51.31 65 ASP B C 1
ATOM 2710 O O . ASP B 1 65 ? 3.49 36 10.305 1 51.31 65 ASP B O 1
ATOM 2714 N N . THR B 1 66 ? 3.098 35.281 8.211 1 57.88 66 THR B N 1
ATOM 2715 C CA . THR B 1 66 ? 1.761 34.812 8.57 1 57.88 66 THR B CA 1
ATOM 2716 C C . THR B 1 66 ? 1.641 33.312 8.406 1 57.88 66 THR B C 1
ATOM 2718 O O . THR B 1 66 ? 2.289 32.719 7.539 1 57.88 66 THR B O 1
ATOM 2721 N N . LEU B 1 67 ? 1.108 32.688 9.469 1 64.31 67 LEU B N 1
ATOM 2722 C CA . LEU B 1 67 ? 0.733 31.266 9.359 1 64.31 67 LEU B CA 1
ATOM 2723 C C . LEU B 1 67 ? -0.308 31.062 8.266 1 64.31 67 LEU B C 1
ATOM 2725 O O . LEU B 1 67 ? -1.165 31.922 8.047 1 64.31 67 LEU B O 1
ATOM 2729 N N . GLY B 1 68 ? -0.036 30.25 7.293 1 77.31 68 GLY B N 1
ATOM 2730 C CA . GLY B 1 68 ? -0.99 29.891 6.258 1 77.31 68 GLY B CA 1
ATOM 2731 C C . GLY B 1 68 ? -1.035 28.391 5.98 1 77.31 68 GLY B C 1
ATOM 2732 O O . GLY B 1 68 ? -0.55 27.594 6.785 1 77.31 68 GLY B O 1
ATOM 2733 N N . GLY B 1 69 ? -1.937 28.016 5.039 1 84.12 69 GLY B N 1
ATOM 2734 C CA . GLY B 1 69 ? -2.086 26.641 4.637 1 84.12 69 GLY B CA 1
ATOM 2735 C C . GLY B 1 69 ? -3.443 26.047 4.984 1 84.12 69 GLY B C 1
ATOM 2736 O O . GLY B 1 69 ? -4.223 26.672 5.711 1 84.12 69 GLY B O 1
ATOM 2737 N N . PHE B 1 70 ? -3.52 24.984 4.586 1 89 70 PHE B N 1
ATOM 2738 C CA . PHE B 1 70 ? -4.824 24.344 4.719 1 89 70 PHE B CA 1
ATOM 2739 C C . PHE B 1 70 ? -5.199 24.188 6.188 1 89 70 PHE B C 1
ATOM 2741 O O . PHE B 1 70 ? -6.293 24.578 6.602 1 89 70 PHE B O 1
ATOM 2748 N N . ASN B 1 71 ? -4.348 23.609 6.945 1 92.12 71 ASN B N 1
ATOM 2749 C CA . ASN B 1 71 ? -4.641 23.344 8.352 1 92.12 71 ASN B CA 1
ATOM 2750 C C . ASN B 1 71 ? -4.906 24.625 9.117 1 92.12 71 ASN B C 1
ATOM 2752 O O . ASN B 1 71 ? -5.855 24.703 9.906 1 92.12 71 ASN B O 1
ATOM 2756 N N . TYR B 1 72 ? -4.066 25.594 8.898 1 90.25 72 TYR B N 1
ATOM 2757 C CA . TYR B 1 72 ? -4.223 26.891 9.562 1 90.25 72 TYR B CA 1
ATOM 2758 C C . TYR B 1 72 ? -5.559 27.516 9.211 1 90.25 72 TYR B C 1
ATOM 2760 O O . TYR B 1 72 ? -6.32 27.922 10.094 1 90.25 72 TYR B O 1
ATOM 2768 N N . ASP B 1 73 ? -5.859 27.547 7.922 1 91.38 73 ASP B N 1
ATOM 2769 C CA . ASP B 1 73 ? -7.07 28.219 7.453 1 91.38 73 ASP B CA 1
ATOM 2770 C C . ASP B 1 73 ? -8.32 27.469 7.91 1 91.38 73 ASP B C 1
ATOM 2772 O O . ASP B 1 73 ? -9.32 28.094 8.281 1 91.38 73 ASP B O 1
ATOM 2776 N N . LEU B 1 74 ? -8.242 26.188 7.898 1 94.75 74 LEU B N 1
ATOM 2777 C CA . LEU B 1 74 ? -9.391 25.406 8.344 1 94.75 74 LEU B CA 1
ATOM 2778 C C . LEU B 1 74 ? -9.633 25.594 9.836 1 94.75 74 LEU B C 1
ATOM 2780 O O . LEU B 1 74 ? -10.773 25.797 10.266 1 94.75 74 LEU B O 1
ATOM 2784 N N . MET B 1 75 ? -8.578 25.562 10.617 1 94.69 75 MET B N 1
ATOM 2785 C CA . MET B 1 75 ? -8.695 25.734 12.062 1 94.69 75 MET B CA 1
ATOM 2786 C C . MET B 1 75 ? -9.242 27.125 12.398 1 94.69 75 MET B C 1
ATOM 2788 O O . MET B 1 75 ? -10.102 27.266 13.266 1 94.69 75 MET B O 1
ATOM 2792 N N . ARG B 1 76 ? -8.766 28.078 11.711 1 93.56 76 ARG B N 1
ATOM 2793 C CA . ARG B 1 76 ? -9.234 29.438 11.938 1 93.56 76 ARG B CA 1
ATOM 2794 C C . ARG B 1 76 ? -10.711 29.578 11.578 1 93.56 76 ARG B C 1
ATOM 2796 O O . ARG B 1 76 ? -11.461 30.25 12.281 1 93.56 76 ARG B O 1
ATOM 2803 N N . MET B 1 77 ? -11.062 28.969 10.477 1 95.38 77 MET B N 1
ATOM 2804 C CA . MET B 1 77 ? -12.461 29 10.062 1 95.38 77 MET B CA 1
ATOM 2805 C C . MET B 1 77 ? -13.367 28.391 11.133 1 95.38 77 MET B C 1
ATOM 2807 O O . MET B 1 77 ? -14.406 28.969 11.461 1 95.38 77 MET B O 1
ATOM 2811 N N . ILE B 1 78 ? -12.945 27.281 11.68 1 96.62 78 ILE B N 1
ATOM 2812 C CA . ILE B 1 78 ? -13.711 26.625 12.734 1 96.62 78 ILE B CA 1
ATOM 2813 C C . ILE B 1 78 ? -13.742 27.516 13.977 1 96.62 78 ILE B C 1
ATOM 2815 O O . ILE B 1 78 ? -14.797 27.688 14.594 1 96.62 78 ILE B O 1
ATOM 2819 N N . ALA B 1 79 ? -12.625 28.094 14.359 1 95.38 79 ALA B N 1
ATOM 2820 C CA . ALA B 1 79 ? -12.508 28.938 15.547 1 95.38 79 ALA B CA 1
ATOM 2821 C C . ALA B 1 79 ? -13.406 30.172 15.43 1 95.38 79 ALA B C 1
ATOM 2823 O O . ALA B 1 79 ? -14.086 30.547 16.391 1 95.38 79 ALA B O 1
ATOM 2824 N N . GLU B 1 80 ? -13.406 30.781 14.312 1 95.44 80 GLU B N 1
ATOM 2825 C CA . GLU B 1 80 ? -14.211 31.969 14.078 1 95.44 80 GLU B CA 1
ATOM 2826 C C . GLU B 1 80 ? -15.703 31.656 14.164 1 95.44 80 GLU B C 1
ATOM 2828 O O . GLU B 1 80 ? -16.469 32.406 14.758 1 95.44 80 GLU B O 1
ATOM 2833 N N . ARG B 1 81 ? -16.109 30.562 13.664 1 95.69 81 ARG B N 1
ATOM 2834 C CA . ARG B 1 81 ? -17.516 30.156 13.617 1 95.69 81 ARG B CA 1
ATOM 2835 C C . ARG B 1 81 ? -18.031 29.812 15.008 1 95.69 81 ARG B C 1
ATOM 2837 O O . ARG B 1 81 ? -19.203 30.031 15.312 1 95.69 81 ARG B O 1
ATOM 2844 N N . HIS B 1 82 ? -17.141 29.375 15.852 1 95.31 82 HIS B N 1
ATOM 2845 C CA . HIS B 1 82 ? -17.625 28.828 17.109 1 95.31 82 HIS B CA 1
ATOM 2846 C C . HIS B 1 82 ? -17.031 29.562 18.297 1 95.31 82 HIS B C 1
ATOM 2848 O O . HIS B 1 82 ? -17.188 29.125 19.453 1 95.31 82 HIS B O 1
ATOM 2854 N N . GLY B 1 83 ? -16.234 30.578 18.031 1 93.25 83 GLY B N 1
ATOM 2855 C CA . GLY B 1 83 ? -15.727 31.453 19.078 1 93.25 83 GLY B CA 1
ATOM 2856 C C . GLY B 1 83 ? -14.594 30.844 19.875 1 93.25 83 GLY B C 1
ATOM 2857 O O . GLY B 1 83 ? -14.492 31.047 21.094 1 93.25 83 GLY B O 1
ATOM 2858 N N . LEU B 1 84 ? -13.789 30.062 19.219 1 93.25 84 LEU B N 1
ATOM 2859 C CA . LEU B 1 84 ? -12.633 29.469 19.875 1 93.25 84 LEU B CA 1
ATOM 2860 C C . LEU B 1 84 ? -11.461 30.438 19.891 1 93.25 84 LEU B C 1
ATOM 2862 O O . LEU B 1 84 ? -11.211 31.141 18.906 1 93.25 84 LEU B O 1
ATOM 2866 N N . LYS B 1 85 ? -10.805 30.516 21.016 1 93.75 85 LYS B N 1
ATOM 2867 C CA . LYS B 1 85 ? -9.539 31.234 21.109 1 93.75 85 LYS B CA 1
ATOM 2868 C C . LYS B 1 85 ? -8.359 30.297 20.875 1 93.75 85 LYS B C 1
ATOM 2870 O O . LYS B 1 85 ? -8.172 29.328 21.625 1 93.75 85 LYS B O 1
ATOM 2875 N N . LEU B 1 86 ? -7.625 30.625 19.875 1 93.75 86 LEU B N 1
ATOM 2876 C CA . LEU B 1 86 ? -6.516 29.75 19.5 1 93.75 86 LEU B CA 1
ATOM 2877 C C . LEU B 1 86 ? -5.18 30.453 19.703 1 93.75 86 LEU B C 1
ATOM 2879 O O . LEU B 1 86 ? -5.059 31.656 19.453 1 93.75 86 LEU B O 1
ATOM 2883 N N . LYS B 1 87 ? -4.219 29.734 20.172 1 93.19 87 LYS B N 1
ATOM 2884 C CA . LYS B 1 87 ? -2.807 30.109 20.125 1 93.19 87 LYS B CA 1
ATOM 2885 C C . LYS B 1 87 ? -2.002 29.078 19.328 1 93.19 87 LYS B C 1
ATOM 2887 O O . LYS B 1 87 ? -1.863 27.922 19.766 1 93.19 87 LYS B O 1
ATOM 2892 N N . PHE B 1 88 ? -1.428 29.562 18.203 1 90.75 88 PHE B N 1
ATOM 2893 C CA . PHE B 1 88 ? -0.701 28.656 17.328 1 90.75 88 PHE B CA 1
ATOM 2894 C C . PHE B 1 88 ? 0.764 28.562 17.734 1 90.75 88 PHE B C 1
ATOM 2896 O O . PHE B 1 88 ? 1.387 29.578 18.062 1 90.75 88 PHE B O 1
ATOM 2903 N N . HIS B 1 89 ? 1.22 27.344 17.75 1 88.44 89 HIS B N 1
ATOM 2904 C CA . HIS B 1 89 ? 2.627 27.047 17.984 1 88.44 89 HIS B CA 1
ATOM 2905 C C . HIS B 1 89 ? 3.234 26.297 16.797 1 88.44 89 HIS B C 1
ATOM 2907 O O . HIS B 1 89 ? 3.031 25.078 16.672 1 88.44 89 HIS B O 1
ATOM 2913 N N . PRO B 1 90 ? 3.975 27.016 15.945 1 85 90 PRO B N 1
ATOM 2914 C CA . PRO B 1 90 ? 4.578 26.344 14.789 1 85 90 PRO B CA 1
ATOM 2915 C C . PRO B 1 90 ? 5.578 25.266 15.195 1 85 90 PRO B C 1
ATOM 2917 O O . PRO B 1 90 ? 6.34 25.438 16.156 1 85 90 PRO B O 1
ATOM 2920 N N . VAL B 1 91 ? 5.453 24.125 14.523 1 80.5 91 VAL B N 1
ATOM 2921 C CA . VAL B 1 91 ? 6.371 23.016 14.766 1 80.5 91 VAL B CA 1
ATOM 2922 C C . VAL B 1 91 ? 6.957 22.547 13.438 1 80.5 91 VAL B C 1
ATOM 2924 O O . VAL B 1 91 ? 6.281 22.578 12.406 1 80.5 91 VAL B O 1
ATOM 2927 N N . VAL B 1 92 ? 8.234 22.016 13.523 1 71.62 92 VAL B N 1
ATOM 2928 C CA . VAL B 1 92 ? 8.875 21.531 12.305 1 71.62 92 VAL B CA 1
ATOM 2929 C C . VAL B 1 92 ? 8.766 20.016 12.234 1 71.62 92 VAL B C 1
ATOM 2931 O O . VAL B 1 92 ? 8.594 19.453 11.148 1 71.62 92 VAL B O 1
ATOM 2934 N N . THR B 1 93 ? 8.906 19.391 13.375 1 80.19 93 THR B N 1
ATOM 2935 C CA . THR B 1 93 ?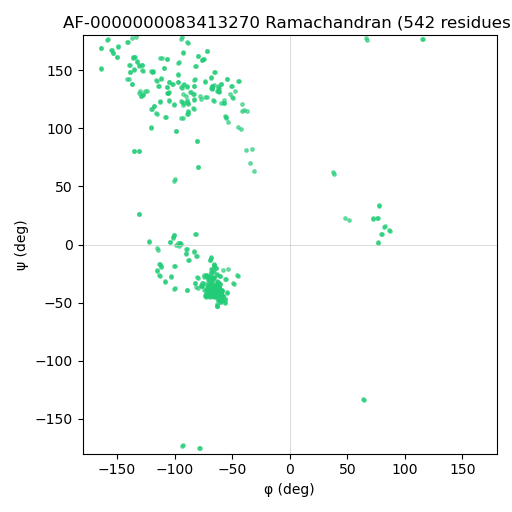 8.898 17.922 13.359 1 80.19 93 THR B CA 1
ATOM 2936 C C . THR B 1 93 ? 7.672 17.391 14.078 1 80.19 93 THR B C 1
ATOM 2938 O O . THR B 1 93 ? 7.293 17.891 15.141 1 80.19 93 THR B O 1
ATOM 2941 N N . LEU B 1 94 ? 7.059 16.359 13.438 1 84.75 94 LEU B N 1
ATOM 2942 C CA . LEU B 1 94 ? 5.879 15.719 14.008 1 84.75 94 LEU B CA 1
ATOM 2943 C C . LEU B 1 94 ? 6.215 15.055 15.336 1 84.75 94 LEU B C 1
ATOM 2945 O O . LEU B 1 94 ? 5.445 15.156 16.297 1 84.75 94 LEU B O 1
ATOM 2949 N N . SER B 1 95 ? 7.328 14.438 15.414 1 87.69 95 SER B N 1
ATOM 2950 C CA . SER B 1 95 ? 7.684 13.68 16.609 1 87.69 95 SER B CA 1
ATOM 2951 C C . SER B 1 95 ? 7.746 14.578 17.828 1 87.69 95 SER B C 1
ATOM 2953 O O . SER B 1 95 ? 7.266 14.211 18.906 1 87.69 95 SER B O 1
ATOM 2955 N N . LYS B 1 96 ? 8.273 15.742 17.672 1 84.69 96 LYS B N 1
ATOM 2956 C CA . LYS B 1 96 ? 8.344 16.688 18.781 1 84.69 96 LYS B CA 1
ATOM 2957 C C . LYS B 1 96 ? 6.953 17.188 19.156 1 84.69 96 LYS B C 1
ATOM 2959 O O . LYS B 1 96 ? 6.629 17.297 20.344 1 84.69 96 LYS B O 1
ATOM 2964 N N . ALA B 1 97 ? 6.203 17.453 18.156 1 90.12 97 ALA B N 1
ATOM 2965 C CA . ALA B 1 97 ? 4.852 17.938 18.422 1 90.12 97 ALA B CA 1
ATOM 2966 C C . ALA B 1 97 ? 4.016 16.891 19.141 1 90.12 97 ALA B C 1
ATOM 2968 O O . ALA B 1 97 ? 3.229 17.219 20.031 1 90.12 97 ALA B O 1
ATOM 2969 N N . LEU B 1 98 ? 4.195 15.625 18.828 1 93.44 98 LEU B N 1
ATOM 2970 C CA . LEU B 1 98 ? 3.445 14.531 19.438 1 93.44 98 LEU B CA 1
ATOM 2971 C C . LEU B 1 98 ? 3.812 14.383 20.906 1 93.44 98 LEU B C 1
ATOM 2973 O O . LEU B 1 98 ? 2.965 14.031 21.734 1 93.44 98 LEU B O 1
ATOM 2977 N N . GLN B 1 99 ? 5.047 14.695 21.25 1 92.25 99 GLN B N 1
ATOM 2978 C CA . GLN B 1 99 ? 5.445 14.672 22.641 1 92.25 99 GLN B CA 1
ATOM 2979 C C . GLN B 1 99 ? 4.68 15.711 23.453 1 92.25 99 GLN B C 1
ATOM 2981 O O . GLN B 1 99 ? 4.242 15.438 24.578 1 92.25 99 GLN B O 1
ATOM 2986 N N . TYR B 1 100 ? 4.469 16.875 22.844 1 91.38 100 TYR B N 1
ATOM 2987 C CA . TYR B 1 100 ? 3.762 17.953 23.516 1 91.38 100 TYR B CA 1
ATOM 2988 C C . TYR B 1 100 ? 2.275 17.641 23.641 1 91.38 100 TYR B C 1
ATOM 2990 O O . TYR B 1 100 ? 1.612 18.109 24.562 1 91.38 100 TYR B O 1
ATOM 2998 N N . ILE B 1 101 ? 1.729 16.844 22.766 1 94 101 ILE B N 1
ATOM 2999 C CA . ILE B 1 101 ? 0.349 16.375 22.859 1 94 101 ILE B CA 1
ATOM 3000 C C . ILE B 1 101 ? 0.225 15.359 24 1 94 101 ILE B C 1
ATOM 3002 O O . ILE B 1 101 ? -0.688 15.445 24.812 1 94 101 ILE B O 1
ATOM 3006 N N . GLU B 1 102 ? 1.167 14.5 24.031 1 93.31 102 GLU B N 1
ATOM 3007 C CA . GLU B 1 102 ? 1.138 13.414 25.016 1 93.31 102 GLU B CA 1
ATOM 3008 C C . GLU B 1 102 ? 1.274 13.953 26.438 1 93.31 102 GLU B C 1
ATOM 3010 O O . GLU B 1 102 ? 0.709 13.391 27.375 1 93.31 102 GLU B O 1
ATOM 3015 N N . ASN B 1 103 ? 1.957 15.086 26.609 1 91.94 103 ASN B N 1
ATOM 3016 C CA . ASN B 1 103 ? 2.137 15.648 27.953 1 91.94 103 ASN B CA 1
ATOM 3017 C C . ASN B 1 103 ? 1.168 16.797 28.203 1 91.94 103 ASN B C 1
ATOM 3019 O O . ASN B 1 103 ? 1.34 17.547 29.156 1 91.94 103 ASN B O 1
ATOM 3023 N N . ASP B 1 104 ? 0.274 17.031 27.297 1 90.75 104 ASP B N 1
ATOM 3024 C CA . ASP B 1 104 ? -0.849 17.953 27.422 1 90.75 104 ASP B CA 1
ATOM 3025 C C . ASP B 1 104 ? -0.374 19.406 27.375 1 90.75 104 ASP B C 1
ATOM 3027 O O . ASP B 1 104 ? -1.025 20.297 27.922 1 90.75 104 ASP B O 1
ATOM 3031 N N . THR B 1 105 ? 0.824 19.547 26.781 1 90.88 105 THR B N 1
ATOM 3032 C CA . THR B 1 105 ? 1.308 20.906 26.578 1 90.88 105 THR B CA 1
ATOM 3033 C C . THR B 1 105 ? 0.478 21.625 25.5 1 90.88 105 THR B C 1
ATOM 3035 O O . THR B 1 105 ? 0.096 22.781 25.672 1 90.88 105 THR B O 1
ATOM 3038 N N . TYR B 1 106 ? 0.233 20.906 24.453 1 93.56 106 TYR B N 1
ATOM 3039 C CA . TYR B 1 106 ? -0.646 21.406 23.406 1 93.56 106 TYR B CA 1
ATOM 3040 C C . TYR B 1 106 ? -1.97 20.656 23.391 1 93.56 106 TYR B C 1
ATOM 3042 O O . TYR B 1 106 ? -2.033 19.5 23.812 1 93.56 106 TYR B O 1
ATOM 3050 N N . ASP B 1 107 ? -2.996 21.344 22.938 1 95.06 107 ASP B N 1
ATOM 3051 C CA . ASP B 1 107 ? -4.336 20.766 22.938 1 95.06 107 ASP B CA 1
ATOM 3052 C C . ASP B 1 107 ? -4.602 20.016 21.641 1 95.06 107 ASP B C 1
ATOM 3054 O O . ASP B 1 107 ? -5.262 18.969 21.641 1 95.06 107 ASP B O 1
ATOM 3058 N N . ILE B 1 108 ? -4.125 20.578 20.562 1 96.12 108 ILE B N 1
ATOM 3059 C CA . ILE B 1 108 ? -4.383 20.031 19.234 1 96.12 108 ILE B CA 1
ATOM 3060 C C . ILE B 1 108 ? -3.102 20.062 18.406 1 96.12 108 ILE B C 1
ATOM 3062 O O . ILE B 1 108 ? -2.309 21 18.516 1 96.12 108 ILE B O 1
ATOM 3066 N N . LEU B 1 109 ? -2.877 19.031 17.703 1 95.75 109 LEU B N 1
ATOM 3067 C CA . LEU B 1 109 ? -1.849 19 16.672 1 95.75 109 LEU B CA 1
ATOM 3068 C C . LEU B 1 109 ? -2.477 18.984 15.281 1 95.75 109 LEU B C 1
ATOM 3070 O O . LEU B 1 109 ? -3.09 18 14.883 1 95.75 109 LEU B O 1
ATOM 3074 N N . ALA B 1 110 ? -2.295 20.109 14.617 1 94.5 110 ALA B N 1
ATOM 3075 C CA . ALA B 1 110 ? -2.789 20.25 13.25 1 94.5 110 ALA B CA 1
ATOM 3076 C C . ALA B 1 110 ? -1.672 20.016 12.242 1 94.5 110 ALA B C 1
ATOM 3078 O O . ALA B 1 110 ? -0.88 20.922 11.961 1 94.5 110 ALA B O 1
ATOM 3079 N N . ALA B 1 111 ? -1.654 18.812 11.758 1 92.62 111 ALA B N 1
ATOM 3080 C CA . ALA B 1 111 ? -0.648 18.391 10.789 1 92.62 111 ALA B CA 1
ATOM 3081 C C . ALA B 1 111 ? -1.214 17.328 9.852 1 92.62 111 ALA B C 1
ATOM 3083 O O . ALA B 1 111 ? -2.375 16.922 9.977 1 92.62 111 ALA B O 1
ATOM 3084 N N . ASP B 1 112 ? -0.409 17.047 8.828 1 91.88 112 ASP B N 1
ATOM 3085 C CA . ASP B 1 112 ? -0.788 15.961 7.922 1 91.88 112 ASP B CA 1
ATOM 3086 C C . ASP B 1 112 ? -0.418 14.602 8.508 1 91.88 112 ASP B C 1
ATOM 3088 O O . ASP B 1 112 ? 0.685 14.102 8.273 1 91.88 112 ASP B O 1
ATOM 3092 N N . ILE B 1 113 ? -1.373 14.086 9.25 1 95.5 113 ILE B N 1
ATOM 3093 C CA . ILE B 1 113 ? -1.141 12.805 9.914 1 95.5 113 ILE B CA 1
ATOM 3094 C C . ILE B 1 113 ? -2.137 11.773 9.406 1 95.5 113 ILE B C 1
ATOM 3096 O O . ILE B 1 113 ? -3.35 11.945 9.539 1 95.5 113 ILE B O 1
ATOM 3100 N N . PRO B 1 114 ? -1.596 10.742 8.82 1 97.31 114 PRO B N 1
ATOM 3101 C CA . PRO B 1 114 ? -2.518 9.727 8.312 1 97.31 114 PRO B CA 1
ATOM 3102 C C . PRO B 1 114 ? -3.25 8.984 9.43 1 97.31 114 PRO B C 1
ATOM 3104 O O . PRO B 1 114 ? -2.648 8.648 10.453 1 97.31 114 PRO B O 1
ATOM 3107 N N . LEU B 1 115 ? -4.523 8.797 9.297 1 97.62 115 LEU B N 1
ATOM 3108 C CA . LEU B 1 115 ? -5.367 8.062 10.234 1 97.62 115 LEU B CA 1
ATOM 3109 C C . LEU B 1 115 ? -5.227 6.562 10.023 1 97.62 115 LEU B C 1
ATOM 3111 O O . LEU B 1 115 ? -6.191 5.891 9.656 1 97.62 115 LEU B O 1
ATOM 3115 N N . THR B 1 116 ? -4.055 6.008 10.305 1 97.31 116 THR B N 1
ATOM 3116 C CA . THR B 1 116 ? -3.783 4.582 10.18 1 97.31 116 THR B CA 1
ATOM 3117 C C . THR B 1 116 ? -4.043 3.863 11.508 1 97.31 116 THR B C 1
ATOM 3119 O O . THR B 1 116 ? -4.184 4.504 12.547 1 97.31 116 THR B O 1
ATOM 3122 N N . ALA B 1 117 ? -4.117 2.525 11.445 1 96.56 117 ALA B N 1
ATOM 3123 C CA . ALA B 1 117 ? -4.34 1.74 12.656 1 96.56 117 ALA B CA 1
ATOM 3124 C C . ALA B 1 117 ? -3.225 1.97 13.672 1 96.56 117 ALA B C 1
ATOM 3126 O O . ALA B 1 117 ? -3.484 2.092 14.875 1 96.56 117 ALA B O 1
ATOM 3127 N N . GLU B 1 118 ? -2.027 2.064 13.156 1 94.94 118 GLU B N 1
ATOM 3128 C CA . GLU B 1 118 ? -0.862 2.277 14.008 1 94.94 118 GLU B CA 1
ATOM 3129 C C . GLU B 1 118 ? -0.985 3.576 14.797 1 94.94 118 GLU B C 1
ATOM 3131 O O . GLU B 1 118 ? -0.755 3.598 16.016 1 94.94 118 GLU B O 1
ATOM 3136 N N . PHE B 1 119 ? -1.376 4.602 14.188 1 94.5 119 PHE B N 1
ATOM 3137 C CA . PHE B 1 119 ? -1.484 5.898 14.844 1 94.5 119 PHE B CA 1
ATOM 3138 C C . PHE B 1 119 ? -2.725 5.953 15.727 1 94.5 119 PHE B C 1
ATOM 3140 O O . PHE B 1 119 ? -2.691 6.527 16.828 1 94.5 119 PHE B O 1
ATOM 3147 N N . LYS B 1 120 ? -3.752 5.332 15.289 1 95.12 120 LYS B N 1
ATOM 3148 C CA . LYS B 1 120 ? -5 5.336 16.047 1 95.12 120 LYS B CA 1
ATOM 3149 C C . LYS B 1 120 ? -4.828 4.652 17.391 1 95.12 120 LYS B C 1
ATOM 3151 O O . LYS B 1 120 ? -5.512 4.996 18.359 1 95.12 120 LYS B O 1
ATOM 3156 N N . GLU B 1 121 ? -4.008 3.738 17.422 1 94.94 121 GLU B N 1
ATOM 3157 C CA . GLU B 1 121 ? -3.773 3.002 18.656 1 94.94 121 GLU B CA 1
ATOM 3158 C C . GLU B 1 121 ? -3.1 3.885 19.703 1 94.94 121 GLU B C 1
ATOM 3160 O O . GLU B 1 121 ? -3.268 3.67 20.906 1 94.94 121 GLU B O 1
ATOM 3165 N N . ARG B 1 122 ? -2.471 4.953 19.219 1 92.81 122 ARG B N 1
ATOM 3166 C CA . ARG B 1 122 ? -1.61 5.699 20.141 1 92.81 122 ARG B CA 1
ATOM 3167 C C . ARG B 1 122 ? -2.186 7.086 20.406 1 92.81 122 ARG B C 1
ATOM 3169 O O . ARG B 1 122 ? -1.923 7.672 21.469 1 92.81 122 ARG B O 1
ATOM 3176 N N . TYR B 1 123 ? -2.947 7.559 19.453 1 94.44 123 TYR B N 1
ATOM 3177 C CA . TYR B 1 123 ? -3.359 8.953 19.562 1 94.44 123 TYR B CA 1
ATOM 3178 C C . TYR B 1 123 ? -4.863 9.094 19.344 1 94.44 123 TYR B C 1
ATOM 3180 O O . TYR B 1 123 ? -5.492 8.234 18.719 1 94.44 123 TYR B O 1
ATOM 3188 N N . ALA B 1 124 ? -5.375 10.156 19.938 1 95.5 124 ALA B N 1
ATOM 3189 C CA . ALA B 1 124 ? -6.781 10.492 19.719 1 95.5 124 ALA B CA 1
ATOM 3190 C C . ALA B 1 124 ? -6.945 11.391 18.5 1 95.5 124 ALA B C 1
ATOM 3192 O O . ALA B 1 124 ? -6.523 12.547 18.5 1 95.5 124 ALA B O 1
ATOM 3193 N N . PHE B 1 125 ? -7.609 10.836 17.5 1 96.5 125 PHE B N 1
ATOM 3194 C CA . PHE B 1 125 ? -7.773 11.547 16.25 1 96.5 125 PHE B CA 1
ATOM 3195 C C . PHE B 1 125 ? -9.125 12.25 16.188 1 96.5 125 PHE B C 1
ATOM 3197 O O . PHE B 1 125 ? -10.117 11.742 16.734 1 96.5 125 PHE B O 1
ATOM 3204 N N . LEU B 1 126 ? -9.086 13.359 15.547 1 97 126 LEU B N 1
ATOM 3205 C CA . LEU B 1 126 ? -10.32 14.031 15.18 1 97 126 LEU B CA 1
ATOM 3206 C C . LEU B 1 126 ? -10.828 13.547 13.828 1 97 126 LEU B C 1
ATOM 3208 O O . LEU B 1 126 ? -10.188 12.711 13.18 1 97 126 LEU B O 1
ATOM 3212 N N . GLU B 1 127 ? -12.023 14.023 13.484 1 97.06 127 GLU B N 1
ATOM 3213 C CA . GLU B 1 127 ? -12.586 13.773 12.164 1 97.06 127 GLU B CA 1
ATOM 3214 C C . GLU B 1 127 ? -11.594 14.117 11.062 1 97.06 127 GLU B C 1
ATOM 3216 O O . GLU B 1 127 ? -10.922 15.148 11.125 1 97.06 127 GLU B O 1
ATOM 3221 N N . PRO B 1 128 ? -11.5 13.219 10.047 1 97.31 128 PRO B N 1
ATOM 3222 C CA . PRO B 1 128 ? -10.594 13.531 8.938 1 97.31 128 PRO B CA 1
ATOM 3223 C C . PRO B 1 128 ? -10.875 14.891 8.312 1 97.31 128 PRO B C 1
ATOM 3225 O O . PRO B 1 128 ? -12.039 15.273 8.156 1 97.31 128 PRO B O 1
ATOM 3228 N N . VAL B 1 129 ? -9.805 15.586 7.934 1 96.94 129 VAL B N 1
ATOM 3229 C CA . VAL B 1 129 ? -10.016 16.938 7.418 1 96.94 129 VAL B CA 1
ATOM 3230 C C . VAL B 1 129 ? -9.688 16.969 5.926 1 96.94 129 VAL B C 1
ATOM 3232 O O . VAL B 1 129 ? -10.125 17.875 5.211 1 96.94 129 VAL B O 1
ATOM 3235 N N . LEU B 1 130 ? -8.945 16.016 5.402 1 95.5 130 LEU B N 1
ATOM 3236 C CA . LEU B 1 130 ? -8.648 15.961 3.975 1 95.5 130 LEU B CA 1
ATOM 3237 C C . LEU B 1 130 ? -8.117 14.586 3.588 1 95.5 130 LEU B C 1
ATOM 3239 O O . LEU B 1 130 ? -7.898 13.734 4.453 1 95.5 130 LEU B O 1
ATOM 3243 N N . LEU B 1 131 ? -8.023 14.344 2.283 1 95.56 131 LEU B N 1
ATOM 3244 C CA . LEU B 1 131 ? -7.398 13.156 1.713 1 95.56 131 LEU B CA 1
ATOM 3245 C C . LEU B 1 131 ? -6.027 13.484 1.137 1 95.56 131 LEU B C 1
ATOM 3247 O O . LEU B 1 131 ? -5.832 14.547 0.548 1 95.56 131 LEU B O 1
ATOM 3251 N N . ASP B 1 132 ? -5.156 12.609 1.362 1 96.31 132 ASP B N 1
ATOM 3252 C CA . ASP B 1 132 ? -3.814 12.773 0.814 1 96.31 132 ASP B CA 1
ATOM 3253 C C . ASP B 1 132 ? -3.086 11.438 0.718 1 96.31 132 ASP B C 1
ATOM 3255 O O . ASP B 1 132 ? -3.645 10.398 1.068 1 96.31 132 ASP B O 1
ATOM 3259 N N . LYS B 1 133 ? -1.907 11.438 0.18 1 97.19 133 LYS B N 1
ATOM 3260 C CA . LYS B 1 133 ? -1 10.297 0.113 1 97.19 133 LYS B CA 1
ATOM 3261 C C . LYS B 1 133 ? 0.452 10.758 0.003 1 97.19 133 LYS B C 1
ATOM 3263 O O . LYS B 1 133 ? 0.723 11.945 -0.155 1 97.19 133 LYS B O 1
ATOM 3268 N N . GLN B 1 134 ? 1.338 9.852 0.188 1 98.31 134 GLN B N 1
ATOM 3269 C CA . GLN B 1 134 ? 2.758 10.148 0.027 1 98.31 134 GLN B CA 1
ATOM 3270 C C . GLN B 1 134 ? 3.252 9.742 -1.356 1 98.31 134 GLN B C 1
ATOM 3272 O O . GLN B 1 134 ? 2.842 8.703 -1.887 1 98.31 134 GLN B O 1
ATOM 3277 N N . VAL B 1 135 ? 4.113 10.57 -1.952 1 98.81 135 VAL B N 1
ATOM 3278 C CA . VAL B 1 135 ? 4.633 10.305 -3.291 1 98.81 135 VAL B CA 1
ATOM 3279 C C . VAL B 1 135 ? 6.148 10.492 -3.301 1 98.81 135 VAL B C 1
ATOM 3281 O O . VAL B 1 135 ? 6.707 11.141 -2.414 1 98.81 135 VAL B O 1
ATOM 3284 N N . LEU B 1 136 ? 6.773 9.883 -4.246 1 98.94 136 LEU B N 1
ATOM 3285 C CA . LEU B 1 136 ? 8.203 10.055 -4.492 1 98.94 136 LEU B CA 1
ATOM 3286 C C . LEU B 1 136 ? 8.461 11.297 -5.336 1 98.94 136 LEU B C 1
ATOM 3288 O O . LEU B 1 136 ? 7.824 11.492 -6.371 1 98.94 136 LEU B O 1
ATOM 3292 N N . VAL B 1 137 ? 9.266 12.18 -4.859 1 98.94 137 VAL B N 1
ATOM 3293 C CA . VAL B 1 137 ? 9.773 13.305 -5.633 1 98.94 137 VAL B CA 1
ATOM 3294 C C . VAL B 1 137 ? 11.117 12.945 -6.254 1 98.94 137 VAL B C 1
ATOM 3296 O O . VAL B 1 137 ? 12.047 12.547 -5.547 1 98.94 137 VAL B O 1
ATOM 3299 N N . GLN B 1 138 ? 11.203 13.039 -7.535 1 98.88 138 GLN B N 1
ATOM 3300 C CA . GLN B 1 138 ? 12.422 12.695 -8.258 1 98.88 138 GLN B CA 1
ATOM 3301 C C . GLN B 1 138 ? 12.57 13.531 -9.531 1 98.88 138 GLN B C 1
ATOM 3303 O O . GLN B 1 138 ? 11.602 14.117 -10.008 1 98.88 138 GLN B O 1
ATOM 3308 N N . LEU B 1 139 ? 13.766 13.594 -10.047 1 98.38 139 LEU B N 1
ATOM 3309 C CA . LEU B 1 139 ? 13.961 14.211 -11.359 1 98.38 139 LEU B CA 1
ATOM 3310 C C . LEU B 1 139 ? 13.648 13.227 -12.477 1 98.38 139 LEU B C 1
ATOM 3312 O O . LEU B 1 139 ? 13.945 12.031 -12.359 1 98.38 139 LEU B O 1
ATOM 3316 N N . ARG B 1 140 ? 13.078 13.727 -13.477 1 97.56 140 ARG B N 1
ATOM 3317 C CA . ARG B 1 140 ? 12.891 12.914 -14.672 1 97.56 140 ARG B CA 1
ATOM 3318 C C . ARG B 1 140 ? 14.234 12.57 -15.312 1 97.56 140 ARG B C 1
ATOM 3320 O O . ARG B 1 140 ? 15.195 13.328 -15.195 1 97.56 140 ARG B O 1
ATOM 3327 N N . ASP B 1 141 ? 14.211 11.398 -15.914 1 94.75 141 ASP B N 1
ATOM 3328 C CA . ASP B 1 141 ? 15.438 11.008 -16.609 1 94.75 141 ASP B CA 1
ATOM 3329 C C . ASP B 1 141 ? 15.57 11.719 -17.953 1 94.75 141 ASP B C 1
ATOM 3331 O O . ASP B 1 141 ? 14.758 12.594 -18.266 1 94.75 141 ASP B O 1
ATOM 3335 N N . SER B 1 142 ? 16.594 11.359 -18.688 1 93.25 142 SER B N 1
ATOM 3336 C CA . SER B 1 142 ? 16.922 12.031 -19.938 1 93.25 142 SER B CA 1
ATOM 3337 C C . SER B 1 142 ? 15.812 11.844 -20.969 1 93.25 142 SER B C 1
ATOM 3339 O O . SER B 1 142 ? 15.664 12.656 -21.891 1 93.25 142 SER B O 1
ATOM 3341 N N . SER B 1 143 ? 14.969 10.852 -20.812 1 94.5 143 SER B N 1
ATOM 3342 C CA . SER B 1 143 ? 13.867 10.57 -21.734 1 94.5 143 SER B CA 1
ATOM 3343 C C . SER B 1 143 ? 12.57 11.211 -21.25 1 94.5 143 SER B C 1
ATOM 3345 O O . SER B 1 143 ? 11.508 11.008 -21.844 1 94.5 143 SER B O 1
ATOM 3347 N N . GLY B 1 144 ? 12.648 11.914 -20.125 1 94.06 144 GLY B N 1
ATOM 3348 C CA . GLY B 1 144 ? 11.484 12.609 -19.609 1 94.06 144 GLY B CA 1
ATOM 3349 C C . GLY B 1 144 ? 10.609 11.734 -18.719 1 94.06 144 GLY B C 1
ATOM 3350 O O . GLY B 1 144 ? 9.508 12.133 -18.359 1 94.06 144 GLY B O 1
ATOM 3351 N N . ASN B 1 145 ? 11.141 10.57 -18.359 1 95.19 145 ASN B N 1
ATOM 3352 C CA . ASN B 1 145 ? 10.359 9.625 -17.578 1 95.19 145 ASN B CA 1
ATOM 3353 C C . ASN B 1 145 ? 10.844 9.57 -16.125 1 95.19 145 ASN B C 1
ATOM 3355 O O . ASN B 1 145 ? 11.953 10.016 -15.82 1 95.19 145 ASN B O 1
ATOM 3359 N N . ALA B 1 146 ? 9.953 9.086 -15.289 1 96.38 146 ALA B N 1
ATOM 3360 C CA . ALA B 1 146 ? 10.352 8.828 -13.914 1 96.38 146 ALA B CA 1
ATOM 3361 C C . ALA B 1 146 ? 11.453 7.773 -13.844 1 96.38 146 ALA B C 1
ATOM 3363 O O . ALA B 1 146 ? 11.367 6.738 -14.508 1 96.38 146 ALA B O 1
ATOM 3364 N N . ARG B 1 147 ? 12.477 8.008 -13.125 1 96 147 ARG B N 1
ATOM 3365 C CA . ARG B 1 147 ? 13.516 7.012 -12.898 1 96 147 ARG B CA 1
ATOM 3366 C C . ARG B 1 147 ? 12.961 5.805 -12.148 1 96 147 ARG B C 1
ATOM 3368 O O . ARG B 1 147 ? 13.188 4.66 -12.562 1 96 147 ARG B O 1
ATOM 3375 N N . VAL B 1 148 ? 12.305 6.117 -11.062 1 97.44 148 VAL B N 1
ATOM 3376 C CA . VAL B 1 148 ? 11.562 5.125 -10.289 1 97.44 148 VAL B CA 1
ATOM 3377 C C . VAL B 1 148 ? 10.102 5.109 -10.727 1 97.44 148 VAL B C 1
ATOM 3379 O O . VAL B 1 148 ? 9.359 6.059 -10.461 1 97.44 148 VAL B O 1
ATOM 3382 N N . ASN B 1 149 ? 9.695 4.078 -11.391 1 95.69 149 ASN B N 1
ATOM 3383 C CA . ASN B 1 149 ? 8.328 4.043 -11.891 1 95.69 149 ASN B CA 1
ATOM 3384 C C . ASN B 1 149 ? 7.512 2.934 -11.219 1 95.69 149 ASN B C 1
ATOM 3386 O O . ASN B 1 149 ? 6.32 2.785 -11.492 1 95.69 149 ASN B O 1
ATOM 3390 N N . ASN B 1 150 ? 8.258 2.143 -10.375 1 95.62 150 ASN B N 1
ATOM 3391 C CA . ASN B 1 150 ? 7.691 1.056 -9.586 1 95.62 150 ASN B CA 1
ATOM 3392 C C . ASN B 1 150 ? 8.289 1.006 -8.188 1 95.62 150 ASN B C 1
ATOM 3394 O O . ASN B 1 150 ? 9.5 1.2 -8.016 1 95.62 150 ASN B O 1
ATOM 3398 N N . GLN B 1 151 ? 7.473 0.697 -7.219 1 98.31 151 GLN B N 1
ATOM 3399 C CA . GLN B 1 151 ? 7.945 0.687 -5.84 1 98.31 151 GLN B CA 1
ATOM 3400 C C . GLN B 1 151 ? 9.078 -0.321 -5.656 1 98.31 151 GLN B C 1
ATOM 3402 O O . GLN B 1 151 ? 9.953 -0.128 -4.812 1 98.31 151 GLN B O 1
ATOM 3407 N N . LEU B 1 152 ? 9.094 -1.336 -6.465 1 97.94 152 LEU B N 1
ATOM 3408 C CA . LEU B 1 152 ? 10.133 -2.357 -6.398 1 97.94 152 LEU B CA 1
ATOM 3409 C C . LEU B 1 152 ? 11.5 -1.762 -6.703 1 97.94 152 LEU B C 1
ATOM 3411 O O . LEU B 1 152 ? 12.523 -2.268 -6.227 1 97.94 152 LEU B O 1
ATOM 3415 N N . ASP B 1 153 ? 11.539 -0.659 -7.465 1 97.69 153 ASP B N 1
ATOM 3416 C CA . ASP B 1 153 ? 12.781 0.017 -7.836 1 97.69 153 ASP B CA 1
ATOM 3417 C C . ASP B 1 153 ? 13.438 0.664 -6.617 1 97.69 153 ASP B C 1
ATOM 3419 O O . ASP B 1 153 ? 14.609 1.055 -6.672 1 97.69 153 ASP B O 1
ATOM 3423 N N . LEU B 1 154 ? 12.742 0.742 -5.512 1 98.62 154 LEU B N 1
ATOM 3424 C CA . LEU B 1 154 ? 13.258 1.401 -4.316 1 98.62 154 LEU B CA 1
ATOM 3425 C C . LEU B 1 154 ? 14.016 0.412 -3.432 1 98.62 154 LEU B C 1
ATOM 3427 O O . LEU B 1 154 ? 14.625 0.805 -2.438 1 98.62 154 LEU B O 1
ATOM 3431 N N . ALA B 1 155 ? 13.93 -0.888 -3.832 1 98.12 155 ALA B N 1
ATOM 3432 C CA . ALA B 1 155 ? 14.625 -1.9 -3.039 1 98.12 155 ALA B CA 1
ATOM 3433 C C . ALA B 1 155 ? 16.109 -1.593 -2.939 1 98.12 155 ALA B C 1
ATOM 3435 O O . ALA B 1 155 ? 16.797 -1.425 -3.957 1 98.12 155 ALA B O 1
ATOM 3436 N N . GLY B 1 156 ? 16.578 -1.46 -1.746 1 98.12 156 GLY B N 1
ATOM 3437 C CA . GLY B 1 156 ? 17.984 -1.203 -1.506 1 98.12 156 GLY B CA 1
ATOM 3438 C C . GLY B 1 156 ? 18.391 0.234 -1.782 1 98.12 156 GLY B C 1
ATOM 3439 O O . GLY B 1 156 ? 19.562 0.585 -1.685 1 98.12 156 GLY B O 1
ATOM 3440 N N . ASP B 1 157 ? 17.484 1.068 -2.152 1 98.31 157 ASP B N 1
ATOM 3441 C CA . ASP B 1 157 ? 17.766 2.475 -2.428 1 98.31 157 ASP B CA 1
ATOM 3442 C C . ASP B 1 157 ? 17.5 3.338 -1.194 1 98.31 157 ASP B C 1
ATOM 3444 O O . ASP B 1 157 ? 17.109 2.826 -0.144 1 98.31 157 ASP B O 1
ATOM 3448 N N . THR B 1 158 ? 17.781 4.68 -1.291 1 98.69 158 THR B N 1
ATOM 3449 C CA . THR B 1 158 ? 17.641 5.598 -0.166 1 98.69 158 THR B CA 1
ATOM 3450 C C . THR B 1 158 ? 16.719 6.758 -0.529 1 98.69 158 THR B C 1
ATOM 3452 O O . THR B 1 158 ? 16.812 7.32 -1.62 1 98.69 158 THR B O 1
ATOM 3455 N N . VAL B 1 159 ? 15.797 7.047 0.321 1 98.88 159 VAL B N 1
ATOM 3456 C CA . VAL B 1 159 ? 14.93 8.203 0.134 1 98.88 159 VAL B CA 1
ATOM 3457 C C . VAL B 1 159 ? 15.102 9.172 1.301 1 98.88 159 VAL B C 1
ATOM 3459 O O . VAL B 1 159 ? 15.352 8.75 2.434 1 98.88 159 VAL B O 1
ATOM 3462 N N . TRP B 1 160 ? 14.93 10.492 1.011 1 98.81 160 TRP B N 1
ATOM 3463 C CA . TRP B 1 160 ? 14.945 11.516 2.049 1 98.81 160 TRP B CA 1
ATOM 3464 C C . TRP B 1 160 ? 13.539 11.789 2.564 1 98.81 160 TRP B C 1
ATOM 3466 O O . TRP B 1 160 ? 12.586 11.852 1.784 1 98.81 160 TRP B O 1
ATOM 3476 N N . ILE B 1 161 ? 13.43 11.93 3.869 1 97.88 161 ILE B N 1
ATOM 3477 C CA . ILE B 1 161 ? 12.18 12.352 4.488 1 97.88 161 ILE B CA 1
ATOM 3478 C C . ILE B 1 161 ? 12.469 13.414 5.547 1 97.88 161 ILE B C 1
ATOM 3480 O O . ILE B 1 161 ? 13.609 13.586 5.973 1 97.88 161 ILE B O 1
ATOM 3484 N N . VAL B 1 162 ? 11.406 14.156 5.898 1 93.5 162 VAL B N 1
ATOM 3485 C CA . VAL B 1 162 ? 11.539 15.055 7.039 1 93.5 162 VAL B CA 1
ATOM 3486 C C . VAL B 1 162 ? 11.703 14.242 8.32 1 93.5 162 VAL B C 1
ATOM 3488 O O . VAL B 1 162 ? 10.984 13.266 8.539 1 93.5 162 VAL B O 1
ATOM 3491 N N . ASP B 1 163 ? 12.594 14.648 9.141 1 93.5 163 ASP B N 1
ATOM 3492 C CA . ASP B 1 163 ? 12.844 13.938 10.391 1 93.5 163 ASP B CA 1
ATOM 3493 C C . ASP B 1 163 ? 11.602 13.93 11.281 1 93.5 163 ASP B C 1
ATOM 3495 O O . ASP B 1 163 ? 10.938 14.961 11.43 1 93.5 163 ASP B O 1
ATOM 3499 N N . GLY B 1 164 ? 11.273 12.789 11.773 1 91.56 164 GLY B N 1
ATOM 3500 C CA . GLY B 1 164 ? 10.156 12.664 12.703 1 91.56 164 GLY B CA 1
ATOM 3501 C C . GLY B 1 164 ? 8.805 12.656 12.016 1 91.56 164 GLY B C 1
ATOM 3502 O O . GLY B 1 164 ? 7.77 12.727 12.68 1 91.56 164 GLY B O 1
ATOM 3503 N N . SER B 1 165 ? 8.773 12.578 10.711 1 91.62 165 SER B N 1
ATOM 3504 C CA . SER B 1 165 ? 7.508 12.562 9.992 1 91.62 165 SER B CA 1
ATOM 3505 C C . SER B 1 165 ? 6.867 11.18 10.023 1 91.62 165 SER B C 1
ATOM 3507 O O . SER B 1 165 ? 7.535 10.188 10.328 1 91.62 165 SER B O 1
ATOM 3509 N N . SER B 1 166 ? 5.602 11.188 9.734 1 91.69 166 SER B N 1
ATOM 3510 C CA . SER B 1 166 ? 4.855 9.93 9.664 1 91.69 166 SER B CA 1
ATOM 3511 C C . SER B 1 166 ? 5.285 9.102 8.461 1 91.69 166 SER B C 1
ATOM 3513 O O . SER B 1 166 ? 4.977 7.914 8.375 1 91.69 166 SER B O 1
ATOM 3515 N N . ILE B 1 167 ? 5.969 9.625 7.586 1 97 167 ILE B N 1
ATOM 3516 C CA . ILE B 1 167 ? 6.355 8.984 6.336 1 97 167 ILE B CA 1
ATOM 3517 C C . ILE B 1 167 ? 7.332 7.844 6.621 1 97 167 ILE B C 1
ATOM 3519 O O . ILE B 1 167 ? 7.395 6.871 5.867 1 97 167 ILE B O 1
ATOM 3523 N N . GLU B 1 168 ? 8.008 7.945 7.738 1 96.06 168 GLU B N 1
ATOM 3524 C CA . GLU B 1 168 ? 8.977 6.906 8.078 1 96.06 168 GLU B CA 1
ATOM 3525 C C . GLU B 1 168 ? 8.305 5.547 8.211 1 96.06 168 GLU B C 1
ATOM 3527 O O . GLU B 1 168 ? 8.766 4.559 7.641 1 96.06 168 GLU B O 1
ATOM 3532 N N . SER B 1 169 ? 7.238 5.531 8.93 1 95.5 169 SER B N 1
ATOM 3533 C CA . SER B 1 169 ? 6.516 4.273 9.109 1 95.5 169 SER B CA 1
ATOM 3534 C C . SER B 1 169 ? 5.996 3.746 7.777 1 95.5 169 SER B C 1
ATOM 3536 O O . SER B 1 169 ? 6 2.535 7.539 1 95.5 169 SER B O 1
ATOM 3538 N N . ARG B 1 170 ? 5.582 4.613 6.914 1 97.5 170 ARG B N 1
ATOM 3539 C CA . ARG B 1 170 ? 5.082 4.203 5.605 1 97.5 170 ARG B CA 1
ATOM 3540 C C . ARG B 1 170 ? 6.188 3.566 4.77 1 97.5 170 ARG B C 1
ATOM 3542 O O . ARG B 1 170 ? 5.961 2.562 4.09 1 97.5 170 ARG B O 1
ATOM 3549 N N . ILE B 1 171 ? 7.398 4.129 4.836 1 98.69 171 ILE B N 1
ATOM 3550 C CA . ILE B 1 171 ? 8.523 3.598 4.078 1 98.69 171 ILE B CA 1
ATOM 3551 C C . ILE B 1 171 ? 8.867 2.199 4.586 1 98.69 171 ILE B C 1
ATOM 3553 O O . ILE B 1 171 ? 9.117 1.288 3.791 1 98.69 171 ILE B O 1
ATOM 3557 N N . ILE B 1 172 ? 8.844 2.055 5.879 1 97.56 172 ILE B N 1
ATOM 3558 C CA . ILE B 1 172 ? 9.141 0.761 6.48 1 97.56 172 ILE B CA 1
ATOM 3559 C C . ILE B 1 172 ? 8.117 -0.27 6.027 1 97.56 172 ILE B C 1
ATOM 3561 O O . ILE B 1 172 ? 8.477 -1.367 5.594 1 97.56 172 ILE B O 1
ATOM 3565 N N . ASN B 1 173 ? 6.875 0.105 6.102 1 97 173 ASN B N 1
ATOM 3566 C CA . ASN B 1 173 ? 5.812 -0.806 5.684 1 97 173 ASN B CA 1
ATOM 3567 C C . ASN B 1 173 ? 5.914 -1.145 4.199 1 97 173 ASN B C 1
ATOM 3569 O O . ASN B 1 173 ? 5.648 -2.279 3.801 1 97 173 ASN B O 1
ATOM 3573 N N . LEU B 1 174 ? 6.234 -0.171 3.432 1 98.31 174 LEU B N 1
ATOM 3574 C CA . LEU B 1 174 ? 6.43 -0.414 2.008 1 98.31 174 LEU B CA 1
ATOM 3575 C C . LEU B 1 174 ? 7.57 -1.399 1.775 1 98.31 174 LEU B C 1
ATOM 3577 O O . LEU B 1 174 ? 7.469 -2.279 0.917 1 98.31 174 LEU B O 1
ATOM 3581 N N . GLY B 1 175 ? 8.641 -1.229 2.504 1 98.12 175 GLY B N 1
ATOM 3582 C CA . GLY B 1 175 ? 9.727 -2.193 2.438 1 98.12 175 GLY B CA 1
ATOM 3583 C C . GLY B 1 175 ? 9.281 -3.617 2.707 1 98.12 175 GLY B C 1
ATOM 3584 O O . GLY B 1 175 ? 9.695 -4.547 2.01 1 98.12 175 GLY B O 1
ATOM 3585 N N . HIS B 1 176 ? 8.406 -3.766 3.684 1 97.06 176 HIS B N 1
ATOM 3586 C CA . HIS B 1 176 ? 7.855 -5.082 3.98 1 97.06 176 HIS B CA 1
ATOM 3587 C C . HIS B 1 176 ? 7.035 -5.613 2.809 1 97.06 176 HIS B C 1
ATOM 3589 O O . HIS B 1 176 ? 7.113 -6.801 2.477 1 97.06 176 HIS B O 1
ATOM 3595 N N . GLU B 1 177 ? 6.344 -4.766 2.199 1 96.44 177 GLU B N 1
ATOM 3596 C CA . GLU B 1 177 ? 5.465 -5.156 1.101 1 96.44 177 GLU B CA 1
ATOM 3597 C C . GLU B 1 177 ? 6.27 -5.621 -0.11 1 96.44 177 GLU B C 1
ATOM 3599 O O . GLU B 1 177 ? 5.867 -6.551 -0.812 1 96.44 177 GLU B O 1
ATOM 3604 N N . ILE B 1 178 ? 7.406 -4.949 -0.313 1 97.12 178 ILE B N 1
ATOM 3605 C CA . ILE B 1 178 ? 8.156 -5.293 -1.518 1 97.12 178 ILE B CA 1
ATOM 3606 C C . ILE B 1 178 ? 9.25 -6.297 -1.175 1 97.12 178 ILE B C 1
ATOM 3608 O O . ILE B 1 178 ? 10.047 -6.68 -2.039 1 97.12 178 ILE B O 1
ATOM 3612 N N . GLY B 1 179 ? 9.352 -6.66 0.113 1 95.94 179 GLY B N 1
ATOM 3613 C CA . GLY B 1 179 ? 10.234 -7.727 0.562 1 95.94 179 GLY B CA 1
ATOM 3614 C C . GLY B 1 179 ? 11.688 -7.312 0.607 1 95.94 179 GLY B C 1
ATOM 3615 O O . GLY B 1 179 ? 12.586 -8.156 0.473 1 95.94 179 GLY B O 1
ATOM 3616 N N . ASP B 1 180 ? 11.922 -6.051 0.696 1 97.25 180 ASP B N 1
ATOM 3617 C CA . ASP B 1 180 ? 13.281 -5.535 0.743 1 97.25 180 ASP B CA 1
ATOM 3618 C C . ASP B 1 180 ? 13.344 -4.195 1.475 1 97.25 180 ASP B C 1
ATOM 3620 O O . ASP B 1 180 ? 12.312 -3.547 1.674 1 97.25 180 ASP B O 1
ATOM 3624 N N . THR B 1 181 ? 14.539 -3.789 1.849 1 97.81 181 THR B N 1
ATOM 3625 C CA . THR B 1 181 ? 14.719 -2.58 2.646 1 97.81 181 THR B CA 1
ATOM 3626 C C . THR B 1 181 ? 14.797 -1.348 1.753 1 97.81 181 THR B C 1
ATOM 3628 O O . THR B 1 181 ? 15.438 -1.38 0.7 1 97.81 181 THR B O 1
ATOM 3631 N N . ILE B 1 182 ? 14.047 -0.329 2.066 1 98.75 182 ILE B N 1
ATOM 3632 C CA . ILE B 1 182 ? 14.242 1.029 1.572 1 98.75 182 ILE B CA 1
ATOM 3633 C C . ILE B 1 182 ? 14.938 1.87 2.641 1 98.75 182 ILE B C 1
ATOM 3635 O O . ILE B 1 182 ? 14.43 2.016 3.754 1 98.75 182 ILE B O 1
ATOM 3639 N N . TYR B 1 183 ? 16.062 2.385 2.357 1 98.75 183 TYR B N 1
ATOM 3640 C CA . TYR B 1 183 ? 16.797 3.16 3.35 1 98.75 183 TYR B CA 1
ATOM 3641 C C . TYR B 1 183 ? 16.266 4.59 3.42 1 98.75 183 TYR B C 1
ATOM 3643 O O . TYR B 1 183 ? 15.727 5.109 2.441 1 98.75 183 TYR B O 1
ATOM 3651 N N . VAL B 1 184 ? 16.453 5.188 4.594 1 98.62 184 VAL B N 1
ATOM 3652 C CA . VAL B 1 184 ? 15.906 6.52 4.812 1 98.62 184 VAL B CA 1
ATOM 3653 C C . VAL B 1 184 ? 17 7.465 5.305 1 98.62 184 VAL B C 1
ATOM 3655 O O . VAL B 1 184 ? 17.75 7.121 6.215 1 98.62 184 VAL B O 1
ATOM 3658 N N . GLU B 1 185 ? 17.094 8.602 4.645 1 98.62 185 GLU B N 1
ATOM 3659 C CA . GLU B 1 185 ? 17.844 9.734 5.168 1 98.62 185 GLU B CA 1
ATOM 3660 C C . GLU B 1 185 ? 16.906 10.789 5.754 1 98.62 185 GLU B C 1
ATOM 3662 O O . GLU B 1 185 ? 15.875 11.102 5.168 1 98.62 185 GLU B O 1
ATOM 3667 N N . HIS B 1 186 ? 17.312 11.328 6.891 1 96.81 186 HIS B N 1
ATOM 3668 C CA . HIS B 1 186 ? 16.438 12.242 7.621 1 96.81 186 HIS B CA 1
ATOM 3669 C C . HIS B 1 186 ? 16.891 13.688 7.461 1 96.81 186 HIS B C 1
ATOM 3671 O O . HIS B 1 186 ? 18.062 14.008 7.699 1 96.81 186 HIS B O 1
ATOM 3677 N N . GLU B 1 187 ? 15.992 14.5 6.988 1 93.44 187 GLU B N 1
ATOM 3678 C CA . GLU B 1 187 ? 16.219 15.938 7.012 1 93.44 187 GLU B CA 1
ATOM 3679 C C . GLU B 1 187 ? 15.734 16.547 8.32 1 93.44 187 GLU B C 1
ATOM 3681 O O . GLU B 1 187 ? 14.539 16.547 8.609 1 93.44 187 GLU B O 1
ATOM 3686 N N . LYS B 1 188 ? 16.578 17.203 9.086 1 88.12 188 LYS B N 1
ATOM 3687 C CA . LYS B 1 188 ? 16.266 17.609 10.445 1 88.12 188 LYS B CA 1
ATOM 3688 C C . LYS B 1 188 ? 15.883 19.094 10.5 1 88.12 188 LYS B C 1
ATOM 3690 O O . LYS B 1 188 ? 15.227 19.531 11.453 1 88.12 188 LYS B O 1
ATOM 3695 N N . LEU B 1 189 ? 16.266 19.781 9.461 1 83 189 LEU B N 1
ATOM 3696 C CA . LEU B 1 189 ? 16.172 21.234 9.555 1 83 189 LEU B CA 1
ATOM 3697 C C . LEU B 1 189 ? 15.031 21.75 8.68 1 83 189 LEU B C 1
ATOM 3699 O O . LEU B 1 189 ? 14.406 22.766 9 1 83 189 LEU B O 1
ATOM 3703 N N . TYR B 1 190 ? 14.805 21.047 7.586 1 83.94 190 TYR B N 1
ATOM 3704 C CA . TYR B 1 190 ? 13.906 21.594 6.578 1 83.94 190 TYR B CA 1
ATOM 3705 C C . TYR B 1 190 ? 12.617 20.797 6.496 1 83.94 190 TYR B C 1
ATOM 3707 O O . TYR B 1 190 ? 12.555 19.656 6.953 1 83.94 190 TYR B O 1
ATOM 3715 N N . GLY B 1 191 ? 11.57 21.453 5.902 1 88.31 191 GLY B N 1
ATOM 3716 C CA . GLY B 1 191 ? 10.281 20.812 5.672 1 88.31 191 GLY B CA 1
ATOM 3717 C C . GLY B 1 191 ? 10.164 20.188 4.297 1 88.31 191 GLY B C 1
ATOM 3718 O O . GLY B 1 191 ? 11.148 20.125 3.557 1 88.31 191 GLY B O 1
ATOM 3719 N N . PRO B 1 192 ? 9.008 19.734 3.988 1 92.5 192 PRO B N 1
ATOM 3720 C CA . PRO B 1 192 ? 8.789 19.016 2.734 1 92.5 192 PRO B CA 1
ATOM 3721 C C . PRO B 1 192 ? 9.062 19.875 1.502 1 92.5 192 PRO B C 1
ATOM 3723 O O . PRO B 1 192 ? 9.555 19.359 0.489 1 92.5 192 PRO B O 1
ATOM 3726 N N . GLU B 1 193 ? 8.734 21.141 1.579 1 91.5 193 GLU B N 1
ATOM 3727 C CA . GLU B 1 193 ? 8.961 22.016 0.434 1 91.5 193 GLU B CA 1
ATOM 3728 C C . GLU B 1 193 ? 10.453 22.125 0.113 1 91.5 193 GLU B C 1
ATOM 3730 O O . GLU B 1 193 ? 10.844 22.125 -1.056 1 91.5 193 GLU B O 1
ATOM 3735 N N . GLN B 1 194 ? 11.18 22.188 1.151 1 92.38 194 GLN B N 1
ATOM 3736 C CA . GLN B 1 194 ? 12.617 22.281 0.938 1 92.38 194 GLN B CA 1
ATOM 3737 C C . GLN B 1 194 ? 13.172 20.969 0.371 1 92.38 194 GLN B C 1
ATOM 3739 O O . GLN B 1 194 ? 14.078 20.984 -0.467 1 92.38 194 GLN B O 1
ATOM 3744 N N . LEU B 1 195 ? 12.672 19.891 0.859 1 95.88 195 LEU B N 1
ATOM 3745 C CA . LEU B 1 195 ? 13.086 18.609 0.296 1 95.88 195 LEU B CA 1
ATOM 3746 C C . LEU B 1 195 ? 12.758 18.547 -1.193 1 95.88 195 LEU B C 1
ATOM 3748 O O . LEU B 1 195 ? 13.562 18.047 -1.984 1 95.88 195 LEU B O 1
ATOM 3752 N N . PHE B 1 196 ? 11.617 19.062 -1.55 1 97.44 196 PHE B N 1
ATOM 3753 C CA . PHE B 1 196 ? 11.242 19.125 -2.957 1 97.44 196 PHE B CA 1
ATOM 3754 C C . PHE B 1 196 ? 12.258 19.938 -3.754 1 97.44 196 PHE B C 1
ATOM 3756 O O . PHE B 1 196 ? 12.75 19.469 -4.789 1 97.44 196 PHE B O 1
ATOM 3763 N N . LEU B 1 197 ? 12.617 21.078 -3.262 1 96.81 197 LEU B N 1
ATOM 3764 C CA . LEU B 1 197 ? 13.531 21.969 -3.965 1 96.81 197 LEU B CA 1
ATOM 3765 C C . LEU B 1 197 ? 14.914 21.344 -4.086 1 96.81 197 LEU B C 1
ATOM 3767 O O . LEU B 1 197 ? 15.555 21.438 -5.133 1 96.81 197 LEU B O 1
ATOM 3771 N N . MET B 1 198 ? 15.32 20.719 -2.998 1 97.56 198 MET B N 1
ATOM 3772 C CA . MET B 1 198 ? 16.625 20.062 -3.02 1 97.56 198 MET B CA 1
ATOM 3773 C C . MET B 1 198 ? 16.672 18.969 -4.082 1 97.56 198 MET B C 1
ATOM 3775 O O . MET B 1 198 ? 17.688 18.797 -4.75 1 97.56 198 MET B O 1
ATOM 3779 N N . THR B 1 199 ? 15.586 18.266 -4.262 1 98.75 199 THR B N 1
ATOM 3780 C CA . THR B 1 199 ? 15.492 17.25 -5.309 1 98.75 199 THR B CA 1
ATOM 3781 C C . THR B 1 199 ? 15.484 17.906 -6.688 1 98.75 199 THR B C 1
ATOM 3783 O O . THR B 1 199 ? 16.203 17.469 -7.59 1 98.75 199 THR B O 1
ATOM 3786 N N . ALA B 1 200 ? 14.719 18.953 -6.789 1 98.25 200 ALA B N 1
ATOM 3787 C CA . ALA B 1 200 ? 14.586 19.672 -8.062 1 98.25 200 ALA B CA 1
ATOM 3788 C C . ALA B 1 200 ? 15.93 20.219 -8.523 1 98.25 200 ALA B C 1
ATOM 3790 O O . ALA B 1 200 ? 16.203 20.281 -9.719 1 98.25 200 ALA B O 1
ATOM 3791 N N . LEU B 1 201 ? 16.719 20.594 -7.582 1 97.5 201 LEU B N 1
ATOM 3792 C CA . LEU B 1 201 ? 18.016 21.188 -7.883 1 97.5 201 LEU B CA 1
ATOM 3793 C C . LEU B 1 201 ? 19.094 20.125 -7.996 1 97.5 201 LEU B C 1
ATOM 3795 O O . LEU B 1 201 ? 20.25 20.438 -8.273 1 97.5 201 LEU B O 1
ATOM 3799 N N . GLY B 1 202 ? 18.75 18.938 -7.75 1 97.56 202 GLY B N 1
ATOM 3800 C CA . GLY B 1 202 ? 19.688 17.828 -7.902 1 97.56 202 GLY B CA 1
ATOM 3801 C C . GLY B 1 202 ? 20.609 17.656 -6.707 1 97.56 202 GLY B C 1
ATOM 3802 O O . GLY B 1 202 ? 21.609 16.953 -6.789 1 97.56 202 GLY B O 1
ATOM 3803 N N . GLU B 1 203 ? 20.281 18.281 -5.59 1 98 203 GLU B N 1
ATOM 3804 C CA . GLU B 1 203 ? 21.094 18.156 -4.379 1 98 203 GLU B CA 1
ATOM 3805 C C . GLU B 1 203 ? 20.875 16.812 -3.703 1 98 203 GLU B C 1
ATOM 3807 O O . GLU B 1 203 ? 21.797 16.297 -3.057 1 98 203 GLU B O 1
ATOM 3812 N N . ILE B 1 204 ? 19.672 16.312 -3.807 1 98.5 204 ILE B N 1
ATOM 3813 C CA . ILE B 1 204 ? 19.359 14.953 -3.359 1 98.5 204 ILE B CA 1
ATOM 3814 C C . ILE B 1 204 ? 18.656 14.188 -4.477 1 98.5 204 ILE B C 1
ATOM 3816 O O . ILE B 1 204 ? 18.031 14.789 -5.348 1 98.5 204 ILE B O 1
ATOM 3820 N N . LYS B 1 205 ? 18.812 12.883 -4.398 1 98.38 205 LYS B N 1
ATOM 3821 C CA . LYS B 1 205 ? 18.344 12.023 -5.484 1 98.38 205 LYS B CA 1
ATOM 3822 C C . LYS B 1 205 ? 16.828 11.93 -5.5 1 98.38 205 LYS B C 1
ATOM 3824 O O . LYS B 1 205 ? 16.203 11.977 -6.566 1 98.38 205 LYS B O 1
ATOM 3829 N N . GLN B 1 206 ? 16.281 11.742 -4.332 1 98.88 206 GLN B N 1
ATOM 3830 C CA . GLN B 1 206 ? 14.836 11.555 -4.23 1 98.88 206 GLN B CA 1
ATOM 3831 C C . GLN B 1 206 ? 14.352 11.75 -2.799 1 98.88 206 GLN B C 1
ATOM 3833 O O . GLN B 1 206 ? 15.102 11.516 -1.847 1 98.88 206 GLN B O 1
ATOM 3838 N N . ALA B 1 207 ? 13.086 12.203 -2.666 1 98.88 207 ALA B N 1
ATOM 3839 C CA . ALA B 1 207 ? 12.445 12.453 -1.376 1 98.88 207 ALA B CA 1
ATOM 3840 C C . ALA B 1 207 ? 10.992 11.977 -1.387 1 98.88 207 ALA B C 1
ATOM 3842 O O . ALA B 1 207 ? 10.398 11.805 -2.453 1 98.88 207 ALA B O 1
ATOM 3843 N N . VAL B 1 208 ? 10.492 11.672 -0.201 1 98.88 208 VAL B N 1
ATOM 3844 C CA . VAL B 1 208 ? 9.078 11.328 -0.064 1 98.88 208 VAL B CA 1
ATOM 3845 C C . VAL B 1 208 ? 8.359 12.406 0.745 1 98.88 208 VAL B C 1
ATOM 3847 O O . VAL B 1 208 ? 8.773 12.727 1.862 1 98.88 208 VAL B O 1
ATOM 3850 N N . ILE B 1 209 ? 7.344 12.961 0.122 1 97.38 209 ILE B N 1
ATOM 3851 C CA . ILE B 1 209 ? 6.52 13.969 0.789 1 97.38 209 ILE B CA 1
ATOM 3852 C C . ILE B 1 209 ? 5.055 13.758 0.428 1 97.38 209 ILE B C 1
ATOM 3854 O O . ILE B 1 209 ? 4.723 12.883 -0.375 1 97.38 209 ILE B O 1
ATOM 3858 N N . ASN B 1 210 ? 4.223 14.516 1.043 1 96.56 210 ASN B N 1
ATOM 3859 C CA . ASN B 1 210 ? 2.801 14.43 0.731 1 96.56 210 ASN B CA 1
ATOM 3860 C C . ASN B 1 210 ? 2.504 14.945 -0.675 1 96.56 210 ASN B C 1
ATOM 3862 O O . ASN B 1 210 ? 3.078 15.945 -1.109 1 96.56 210 ASN B O 1
ATOM 3866 N N . GLU B 1 211 ? 1.571 14.297 -1.284 1 97.06 211 GLU B N 1
ATOM 3867 C CA . GLU B 1 211 ? 1.229 14.609 -2.668 1 97.06 211 GLU B CA 1
ATOM 3868 C C . GLU B 1 211 ? 0.767 16.062 -2.811 1 97.06 211 GLU B C 1
ATOM 3870 O O . GLU B 1 211 ? 1.126 16.734 -3.771 1 97.06 211 GLU B O 1
ATOM 3875 N N . ARG B 1 212 ? -0.025 16.5 -1.87 1 93.31 212 ARG B N 1
ATOM 3876 C CA . ARG B 1 212 ? -0.562 17.859 -1.947 1 93.31 212 ARG B CA 1
ATOM 3877 C C . ARG B 1 212 ? 0.56 18.875 -2.047 1 93.31 212 ARG B C 1
ATOM 3879 O O . ARG B 1 212 ? 0.507 19.781 -2.881 1 93.31 212 ARG B O 1
ATOM 3886 N N . VAL B 1 213 ? 1.549 18.75 -1.218 1 91.56 213 VAL B N 1
ATOM 3887 C CA . VAL B 1 213 ? 2.689 19.656 -1.231 1 91.56 213 VAL B CA 1
ATOM 3888 C C . VAL B 1 213 ? 3.473 19.484 -2.531 1 91.56 213 VAL B C 1
ATOM 3890 O O . VAL B 1 213 ? 3.846 20.469 -3.174 1 91.56 213 VAL B O 1
ATOM 3893 N N . ALA B 1 214 ? 3.703 18.25 -2.953 1 96.56 214 ALA B N 1
ATOM 3894 C CA . ALA B 1 214 ? 4.461 17.969 -4.168 1 96.56 214 ALA B CA 1
ATOM 3895 C C . ALA B 1 214 ? 3.773 18.562 -5.398 1 96.56 214 ALA B C 1
ATOM 3897 O O . ALA B 1 214 ? 4.43 19.141 -6.258 1 96.56 214 ALA B O 1
ATOM 3898 N N . GLU B 1 215 ? 2.5 18.359 -5.465 1 95.38 215 GLU B N 1
ATOM 3899 C CA . GLU B 1 215 ? 1.742 18.844 -6.609 1 95.38 215 GLU B CA 1
ATOM 3900 C C . GLU B 1 215 ? 1.807 20.375 -6.703 1 95.38 215 GLU B C 1
ATOM 3902 O O . GLU B 1 215 ? 1.976 20.922 -7.793 1 95.38 215 GLU B O 1
ATOM 3907 N N . ALA B 1 216 ? 1.674 21.016 -5.566 1 90.06 216 ALA B N 1
ATOM 3908 C CA . ALA B 1 216 ? 1.733 22.484 -5.539 1 90.06 216 ALA B CA 1
ATOM 3909 C C . ALA B 1 216 ? 3.086 22.984 -6.035 1 90.06 216 ALA B C 1
ATOM 3911 O O . ALA B 1 216 ? 3.16 24 -6.738 1 90.06 216 ALA B O 1
ATOM 3912 N N . MET B 1 217 ? 4.113 22.281 -5.703 1 92.56 217 MET B N 1
ATOM 3913 C CA . MET B 1 217 ? 5.469 22.703 -6.051 1 92.56 217 MET B CA 1
ATOM 3914 C C . MET B 1 217 ? 5.805 22.312 -7.492 1 92.56 217 MET B C 1
ATOM 3916 O O . MET B 1 217 ? 6.5 23.062 -8.188 1 92.56 217 MET B O 1
ATOM 3920 N N . ALA B 1 218 ? 5.293 21.234 -7.93 1 96.06 218 ALA B N 1
ATOM 3921 C CA . ALA B 1 218 ? 5.68 20.656 -9.219 1 96.06 218 ALA B CA 1
ATOM 3922 C C . ALA B 1 218 ? 5.246 21.547 -10.375 1 96.06 218 ALA B C 1
ATOM 3924 O O . ALA B 1 218 ? 5.809 21.484 -11.469 1 96.06 218 ALA B O 1
ATOM 3925 N N . LYS B 1 219 ? 4.293 22.359 -10.172 1 93.25 219 LYS B N 1
ATOM 3926 C CA . LYS B 1 219 ? 3.783 23.266 -11.195 1 93.25 219 LYS B CA 1
ATOM 3927 C C . LYS B 1 219 ? 4.898 24.141 -11.758 1 93.25 219 LYS B C 1
ATOM 3929 O O . LYS B 1 219 ? 4.906 24.453 -12.953 1 93.25 219 LYS B O 1
ATOM 3934 N N . ASP B 1 220 ? 5.859 24.453 -11.047 1 94.44 220 ASP B N 1
ATOM 3935 C CA . ASP B 1 220 ? 6.93 25.359 -11.445 1 94.44 220 ASP B CA 1
ATOM 3936 C C . ASP B 1 220 ? 8.203 24.578 -11.789 1 94.44 220 ASP B C 1
ATOM 3938 O O . ASP B 1 220 ? 9.227 25.188 -12.117 1 94.44 220 ASP B O 1
ATOM 3942 N N . TYR B 1 221 ? 8.086 23.281 -11.711 1 97.38 221 TYR B N 1
ATOM 3943 C CA . TYR B 1 221 ? 9.258 22.453 -11.945 1 97.38 221 TYR B CA 1
ATOM 3944 C C . TYR B 1 221 ? 8.922 21.266 -12.844 1 97.38 221 TYR B C 1
ATOM 3946 O O . TYR B 1 221 ? 8.852 20.125 -12.375 1 97.38 221 TYR B O 1
ATOM 3954 N N . PRO B 1 222 ? 8.875 21.516 -14.117 1 95.88 222 PRO B N 1
ATOM 3955 C CA . PRO B 1 222 ? 8.414 20.484 -15.047 1 95.88 222 PRO B CA 1
ATOM 3956 C C . PRO B 1 222 ? 9.359 19.297 -15.109 1 95.88 222 PRO B C 1
ATOM 3958 O O . PRO B 1 222 ? 8.961 18.203 -15.547 1 95.88 222 PRO B O 1
ATOM 3961 N N . ASP B 1 223 ? 10.57 19.453 -14.672 1 97.56 223 ASP B N 1
ATOM 3962 C CA . ASP B 1 223 ? 11.547 18.359 -14.734 1 97.56 223 ASP B CA 1
ATOM 3963 C C . ASP B 1 223 ? 11.391 17.422 -13.547 1 97.56 223 ASP B C 1
ATOM 3965 O O . ASP B 1 223 ? 12.023 16.359 -13.508 1 97.56 223 ASP B O 1
ATOM 3969 N N . VAL B 1 224 ? 10.547 17.781 -12.648 1 98.69 224 VAL B N 1
ATOM 3970 C CA . VAL B 1 224 ? 10.328 16.938 -11.469 1 98.69 224 VAL B CA 1
ATOM 3971 C C . VAL B 1 224 ? 9.156 15.992 -11.711 1 98.69 224 VAL B C 1
ATOM 3973 O O . VAL B 1 224 ? 8.133 16.391 -12.266 1 98.69 224 VAL B O 1
ATOM 3976 N N . ASP B 1 225 ? 9.336 14.773 -11.359 1 98.81 225 ASP B N 1
ATOM 3977 C CA . ASP B 1 225 ? 8.281 13.766 -11.43 1 98.81 225 ASP B CA 1
ATOM 3978 C C . ASP B 1 225 ? 7.75 13.422 -10.039 1 98.81 225 ASP B C 1
ATOM 3980 O O . ASP B 1 225 ? 8.531 13.273 -9.094 1 98.81 225 ASP B O 1
ATOM 3984 N N . ILE B 1 226 ? 6.438 13.328 -9.898 1 98.62 226 ILE B N 1
ATOM 3985 C CA . ILE B 1 226 ? 5.82 12.984 -8.625 1 98.62 226 ILE B CA 1
ATOM 3986 C C . ILE B 1 226 ? 4.793 11.875 -8.836 1 98.62 226 ILE B C 1
ATOM 3988 O O . ILE B 1 226 ? 3.84 11.742 -8.062 1 98.62 226 ILE B O 1
ATOM 3992 N N . SER B 1 227 ? 4.93 11.039 -9.859 1 98.06 227 SER B N 1
ATOM 3993 C CA . SER B 1 227 ? 3.883 10.117 -10.289 1 98.06 227 SER B CA 1
ATOM 3994 C C . SER B 1 227 ? 3.969 8.797 -9.531 1 98.06 227 SER B C 1
ATOM 3996 O O . SER B 1 227 ? 3.049 7.977 -9.602 1 98.06 227 SER B O 1
ATOM 3998 N N . THR B 1 228 ? 5.066 8.523 -8.812 1 98.44 228 THR B N 1
ATOM 3999 C CA . THR B 1 228 ? 5.223 7.258 -8.102 1 98.44 228 THR B CA 1
ATOM 4000 C C . THR B 1 228 ? 4.641 7.344 -6.699 1 98.44 228 THR B C 1
ATOM 4002 O O . THR B 1 228 ? 5.207 8.008 -5.824 1 98.44 228 THR B O 1
ATOM 4005 N N . ASP B 1 229 ? 3.588 6.625 -6.48 1 98.38 229 ASP B N 1
ATOM 4006 C CA . ASP B 1 229 ? 2.939 6.609 -5.176 1 98.38 229 ASP B CA 1
ATOM 4007 C C . ASP B 1 229 ? 3.766 5.812 -4.164 1 98.38 229 ASP B C 1
ATOM 4009 O O . ASP B 1 229 ? 4.32 4.766 -4.496 1 98.38 229 ASP B O 1
ATOM 4013 N N . ILE B 1 230 ? 3.807 6.332 -2.973 1 98.62 230 ILE B N 1
ATOM 4014 C CA . ILE B 1 230 ? 4.453 5.625 -1.874 1 98.62 230 ILE B CA 1
ATOM 4015 C C . ILE B 1 230 ? 3.393 4.996 -0.971 1 98.62 230 ILE B C 1
ATOM 4017 O O . ILE B 1 230 ? 3.66 4 -0.291 1 98.62 230 ILE B O 1
ATOM 4021 N N . SER B 1 231 ? 2.234 5.594 -0.951 1 97.81 231 SER B N 1
ATOM 4022 C CA . SER B 1 231 ? 1.083 5.07 -0.224 1 97.81 231 SER B CA 1
ATOM 4023 C C . SER B 1 231 ? -0.191 5.172 -1.057 1 97.81 231 SER B C 1
ATOM 4025 O O . SER B 1 231 ? -0.227 5.887 -2.061 1 97.81 231 SER B O 1
ATOM 4027 N N . PHE B 1 232 ? -1.161 4.375 -0.634 1 97.06 232 PHE B N 1
ATOM 4028 C CA . PHE B 1 232 ? -2.516 4.656 -1.099 1 97.06 232 PHE B CA 1
ATOM 4029 C C . PHE B 1 232 ? -3.064 5.914 -0.438 1 97.06 232 PHE B C 1
ATOM 4031 O O . PHE B 1 232 ? -2.453 6.457 0.484 1 97.06 232 PHE B O 1
ATOM 4038 N N . THR B 1 233 ? -4.152 6.387 -1.016 1 97.25 233 THR B N 1
ATOM 4039 C CA . THR B 1 233 ? -4.824 7.543 -0.428 1 97.25 233 THR B CA 1
ATOM 4040 C C . THR B 1 233 ? -5.277 7.234 0.997 1 97.25 233 THR B C 1
ATOM 4042 O O . THR B 1 233 ? -5.781 6.145 1.272 1 97.25 233 THR B O 1
ATOM 4045 N N . GLN B 1 234 ? -5.082 8.227 1.871 1 97.06 234 GLN B N 1
ATOM 4046 C CA . GLN B 1 234 ? -5.387 8.07 3.289 1 97.06 234 GLN B CA 1
ATOM 4047 C C . GLN B 1 234 ? -6.129 9.281 3.834 1 97.06 234 GLN B C 1
ATOM 4049 O O . GLN B 1 234 ? -5.965 10.398 3.33 1 97.06 234 GLN B O 1
ATOM 4054 N N . PHE B 1 235 ? -6.926 8.992 4.848 1 97.31 235 PHE B N 1
ATOM 4055 C CA . PHE B 1 235 ? -7.488 10.086 5.637 1 97.31 235 PHE B CA 1
ATOM 4056 C C . PHE B 1 235 ? -6.402 10.797 6.43 1 97.31 235 PHE B C 1
ATOM 4058 O O . PHE B 1 235 ? -5.508 10.156 6.984 1 97.31 235 PHE B O 1
ATOM 4065 N N . GLN B 1 236 ? -6.434 12.133 6.395 1 97.06 236 GLN B N 1
ATOM 4066 C CA . GLN B 1 236 ? -5.602 12.953 7.27 1 97.06 236 GLN B CA 1
ATOM 4067 C C . GLN B 1 236 ? -6.434 13.609 8.367 1 97.06 236 GLN B C 1
ATOM 4069 O O . GLN B 1 236 ? -7.477 14.203 8.094 1 97.06 236 GLN B O 1
ATOM 4074 N N . SER B 1 237 ? -5.941 13.461 9.602 1 97.56 237 SER B N 1
ATOM 4075 C CA . SER B 1 237 ? -6.703 13.977 10.734 1 97.56 237 SER B CA 1
ATOM 4076 C C . SER B 1 237 ? -5.793 14.648 11.758 1 97.56 237 SER B C 1
ATOM 4078 O O . SER B 1 237 ? -4.621 14.281 11.891 1 97.56 237 SER B O 1
ATOM 4080 N N . TRP B 1 238 ? -6.348 15.664 12.414 1 97.25 238 TRP B N 1
ATOM 4081 C CA . TRP B 1 238 ? -5.637 16.281 13.531 1 97.25 238 TRP B CA 1
ATOM 4082 C C . TRP B 1 238 ? -5.707 15.398 14.773 1 97.25 238 TRP B C 1
ATOM 4084 O O . TRP B 1 238 ? -6.57 14.523 14.875 1 97.25 238 TRP B O 1
ATOM 4094 N N . ILE B 1 239 ? -4.789 15.617 15.656 1 96.69 239 ILE B N 1
ATOM 4095 C CA . ILE B 1 239 ? -4.734 14.883 16.906 1 96.69 239 ILE B CA 1
ATOM 4096 C C . ILE B 1 239 ? -5.059 15.82 18.078 1 96.69 239 ILE B C 1
ATOM 4098 O O . ILE B 1 239 ? -4.688 17 18.047 1 96.69 239 ILE B O 1
ATOM 4102 N N . VAL B 1 240 ? -5.766 15.289 19.062 1 95.94 240 VAL B N 1
ATOM 4103 C CA . VAL B 1 240 ? -6.109 16.078 20.234 1 95.94 240 VAL B CA 1
ATOM 4104 C C . VAL B 1 240 ? -5.539 15.414 21.484 1 95.94 240 VAL B C 1
ATOM 4106 O O . VAL B 1 240 ? -5.406 14.188 21.547 1 95.94 240 VAL B O 1
ATOM 4109 N N . SER B 1 241 ? -5.219 16.25 22.422 1 94 241 SER B N 1
ATOM 4110 C CA . SER B 1 241 ? -4.777 15.727 23.703 1 94 241 SER B CA 1
ATOM 4111 C C . SER B 1 241 ? -5.949 15.188 24.516 1 94 241 SER B C 1
ATOM 4113 O O . SER B 1 241 ? -7.109 15.445 24.188 1 94 241 SER B O 1
ATOM 4115 N N . ASN B 1 242 ? -5.656 14.375 25.422 1 87.69 242 ASN B N 1
ATOM 4116 C CA . ASN B 1 242 ? -6.691 13.805 26.281 1 87.69 242 ASN B CA 1
ATOM 4117 C C . ASN B 1 242 ? -7.078 14.75 27.406 1 87.69 242 ASN B C 1
ATOM 4119 O O . ASN B 1 242 ? -7.914 14.422 28.25 1 87.69 242 ASN B O 1
ATOM 4123 N N . LYS B 1 243 ? -6.594 15.883 27.297 1 83.62 243 LYS B N 1
ATOM 4124 C CA . LYS B 1 243 ? -6.766 16.875 28.375 1 83.62 243 LYS B CA 1
ATOM 4125 C C . LYS B 1 243 ? -8.211 17.359 28.438 1 83.62 243 LYS B C 1
ATOM 4127 O O . LYS B 1 243 ? -8.727 17.641 29.516 1 83.62 243 LYS B O 1
ATOM 4132 N N . ARG B 1 244 ? -8.789 17.516 27.297 1 82.88 244 ARG B N 1
ATOM 4133 C CA . ARG B 1 244 ? -10.117 18.109 27.219 1 82.88 244 ARG B CA 1
ATOM 4134 C C . ARG B 1 244 ? -11.055 17.266 26.359 1 82.88 244 ARG B C 1
ATOM 4136 O O . ARG B 1 244 ? -11.391 17.641 25.25 1 82.88 244 ARG B O 1
ATOM 4143 N N . PRO B 1 245 ? -11.633 16.172 26.906 1 82.31 245 PRO B N 1
ATOM 4144 C CA . PRO B 1 245 ? -12.453 15.258 26.109 1 82.31 245 PRO B CA 1
ATOM 4145 C C . PRO B 1 245 ? -13.711 15.922 25.562 1 82.31 245 PRO B C 1
ATOM 4147 O O . PRO B 1 245 ? -14.148 15.586 24.453 1 82.31 245 PRO B O 1
ATOM 4150 N N . GLU B 1 246 ? -14.273 16.828 26.328 1 84.81 246 GLU B N 1
ATOM 4151 C CA . GLU B 1 246 ? -15.469 17.531 25.875 1 84.81 246 GLU B CA 1
ATOM 4152 C C . GLU B 1 246 ? -15.18 18.359 24.625 1 84.81 246 GLU B C 1
ATOM 4154 O O . GLU B 1 246 ? -16.031 18.5 23.75 1 84.81 246 GLU B O 1
ATOM 4159 N N . MET B 1 247 ? -14.055 18.875 24.578 1 87.31 247 MET B N 1
ATOM 4160 C CA . MET B 1 247 ? -13.68 19.703 23.422 1 87.31 247 MET B CA 1
ATOM 4161 C C . MET B 1 247 ? -13.484 18.844 22.188 1 87.31 247 MET B C 1
ATOM 4163 O O . MET B 1 247 ? -13.812 19.281 21.078 1 87.31 247 MET B O 1
ATOM 4167 N N . ARG B 1 248 ? -13.078 17.688 22.391 1 91.56 248 ARG B N 1
ATOM 4168 C CA . ARG B 1 248 ? -12.883 16.766 21.266 1 91.56 248 ARG B CA 1
ATOM 4169 C C . ARG B 1 248 ? -14.195 16.531 20.516 1 91.56 248 ARG B C 1
ATOM 4171 O O . ARG B 1 248 ? -14.242 16.641 19.297 1 91.56 248 ARG B O 1
ATOM 4178 N N . ASP B 1 249 ? -15.242 16.266 21.25 1 93.19 249 ASP B N 1
ATOM 4179 C CA . ASP B 1 249 ? -16.531 16 20.641 1 93.19 249 ASP B CA 1
ATOM 4180 C C . ASP B 1 249 ? -17.047 17.203 19.859 1 93.19 249 ASP B C 1
ATOM 4182 O O . ASP B 1 249 ? -17.562 17.062 18.75 1 93.19 249 ASP B O 1
ATOM 4186 N N . SER B 1 250 ? -16.875 18.359 20.484 1 94.31 250 SER B N 1
ATOM 4187 C CA . SER B 1 250 ? -17.312 19.578 19.828 1 94.31 250 SER B CA 1
ATOM 4188 C C . SER B 1 250 ? -16.531 19.828 18.531 1 94.31 250 SER B C 1
ATOM 4190 O O . SER B 1 250 ? -17.125 20.094 17.484 1 94.31 250 SER B O 1
ATOM 4192 N N . ILE B 1 251 ? -15.281 19.641 18.578 1 95.69 251 ILE B N 1
ATOM 4193 C CA . ILE B 1 251 ? -14.445 19.906 17.422 1 95.69 251 ILE B CA 1
ATOM 4194 C C . ILE B 1 251 ? -14.75 18.891 16.312 1 95.69 251 ILE B C 1
ATOM 4196 O O . ILE B 1 251 ? -14.812 19.25 15.141 1 95.69 251 ILE B O 1
ATOM 4200 N N . ASP B 1 252 ? -14.961 17.688 16.703 1 96.25 252 ASP B N 1
ATOM 4201 C CA . ASP B 1 252 ? -15.352 16.656 15.766 1 96.25 252 ASP B CA 1
ATOM 4202 C C . ASP B 1 252 ? -16.625 17.047 15.008 1 96.25 252 ASP B C 1
ATOM 4204 O O . ASP B 1 252 ? -16.672 16.969 13.781 1 96.25 252 ASP B O 1
ATOM 4208 N N . LYS B 1 253 ? -17.547 17.438 15.773 1 96.56 253 LYS B N 1
ATOM 4209 C CA . LYS B 1 253 ? -18.812 17.859 15.188 1 96.56 253 LYS B CA 1
ATOM 4210 C C . LYS B 1 253 ? -18.609 19.047 14.25 1 96.56 253 LYS B C 1
ATOM 4212 O O . LYS B 1 253 ? -19.172 19.078 13.156 1 96.56 253 LYS B O 1
ATOM 4217 N N . TRP B 1 254 ? -17.828 19.969 14.648 1 97.25 254 TRP B N 1
ATOM 4218 C CA . TRP B 1 254 ? -17.609 21.172 13.852 1 97.25 254 TRP B CA 1
ATOM 4219 C C . TRP B 1 254 ? -16.859 20.844 12.562 1 97.25 254 TRP B C 1
ATOM 4221 O O . TRP B 1 254 ? -17.141 21.438 11.508 1 97.25 254 TRP B O 1
ATOM 4231 N N . ILE B 1 255 ? -15.875 19.891 12.617 1 97.81 255 ILE B N 1
ATOM 4232 C CA . ILE B 1 255 ? -15.172 19.453 11.414 1 97.81 255 ILE B CA 1
ATOM 4233 C C . ILE B 1 255 ? -16.156 18.797 10.445 1 97.81 255 ILE B C 1
ATOM 4235 O O . ILE B 1 255 ? -16.141 19.094 9.25 1 97.81 255 ILE B O 1
ATOM 4239 N N . LYS B 1 256 ? -17.016 17.984 10.953 1 97.19 256 LYS B N 1
ATOM 4240 C CA . LYS B 1 256 ? -18.016 17.312 10.125 1 97.19 256 LYS B CA 1
ATOM 4241 C C . LYS B 1 256 ? -18.922 18.328 9.422 1 97.19 256 LYS B C 1
ATOM 4243 O O . LYS B 1 256 ? -19.156 18.219 8.219 1 97.19 256 LYS B O 1
ATOM 4248 N N . GLU B 1 257 ? -19.297 19.328 10.141 1 96.88 257 GLU B N 1
ATOM 4249 C CA . GLU B 1 257 ? -20.234 20.312 9.625 1 96.88 257 GLU B CA 1
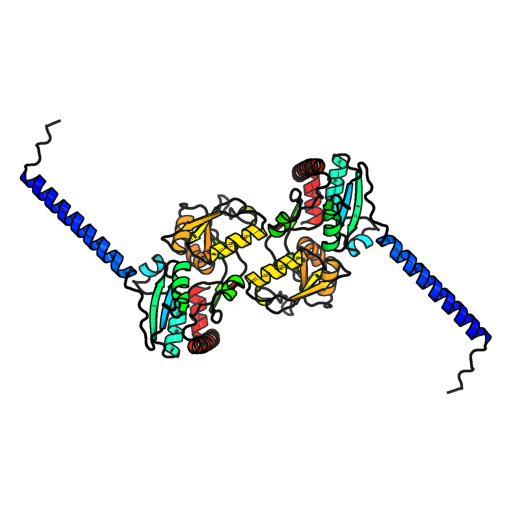ATOM 4250 C C . GLU B 1 257 ? -19.578 21.219 8.594 1 96.88 257 GLU B C 1
ATOM 4252 O O . GLU B 1 257 ? -20.156 21.516 7.551 1 96.88 257 GLU B O 1
ATOM 4257 N N . ILE B 1 258 ? -18.422 21.625 8.883 1 97.12 258 ILE B N 1
ATOM 4258 C CA . ILE B 1 258 ? -17.781 22.625 8.047 1 97.12 258 ILE B CA 1
ATOM 4259 C C . ILE B 1 258 ? -17.438 22.031 6.684 1 97.12 258 ILE B C 1
ATOM 4261 O O . ILE B 1 258 ? -17.359 22.766 5.688 1 97.12 258 ILE B O 1
ATOM 4265 N N . LYS B 1 259 ? -17.234 20.734 6.609 1 95.75 259 LYS B N 1
ATOM 4266 C CA . LYS B 1 259 ? -16.844 20.062 5.371 1 95.75 259 LYS B CA 1
ATOM 4267 C C . LYS B 1 259 ? -17.953 20.141 4.324 1 95.75 259 LYS B C 1
ATOM 4269 O O . LYS B 1 259 ? -17.703 19.953 3.135 1 95.75 259 LYS B O 1
ATOM 4274 N N . PHE B 1 260 ? -19.156 20.453 4.727 1 95.12 260 PHE B N 1
ATOM 4275 C CA . PHE B 1 260 ? -20.281 20.531 3.811 1 95.12 260 PHE B CA 1
ATOM 4276 C C . PHE B 1 260 ? -20.594 21.969 3.434 1 95.12 260 PHE B C 1
ATOM 4278 O O . PHE B 1 260 ? -21.562 22.234 2.719 1 95.12 260 PHE B O 1
ATOM 4285 N N . THR B 1 261 ? -19.75 22.906 3.822 1 96.12 261 THR B N 1
ATOM 4286 C CA . THR B 1 261 ? -20 24.312 3.549 1 96.12 261 THR B CA 1
ATOM 4287 C C . THR B 1 261 ? -19.25 24.75 2.289 1 96.12 261 THR B C 1
ATOM 4289 O O . THR B 1 261 ? -18.25 24.156 1.91 1 96.12 261 THR B O 1
ATOM 4292 N N . PRO B 1 262 ? -19.719 25.797 1.65 1 95.62 262 PRO B N 1
ATOM 4293 C CA . PRO B 1 262 ? -19 26.359 0.499 1 95.62 262 PRO B CA 1
ATOM 4294 C C . PRO B 1 262 ? -17.609 26.859 0.857 1 95.62 262 PRO B C 1
ATOM 4296 O O . PRO B 1 262 ? -16.703 26.828 0.02 1 95.62 262 PRO B O 1
ATOM 4299 N N . GLU B 1 263 ? -17.531 27.344 2.096 1 94.75 263 GLU B N 1
ATOM 4300 C CA . GLU B 1 263 ? -16.234 27.828 2.543 1 94.75 263 GLU B CA 1
ATOM 4301 C C . GLU B 1 263 ? -15.188 26.719 2.533 1 94.75 263 GLU B C 1
ATOM 4303 O O . GLU B 1 263 ? -14.039 26.953 2.156 1 94.75 263 GLU B O 1
ATOM 4308 N N . TYR B 1 264 ? -15.57 25.578 2.92 1 95.5 264 TYR B N 1
ATOM 4309 C CA . TYR B 1 264 ? -14.641 24.453 2.889 1 95.5 264 TYR B CA 1
ATOM 4310 C C . TYR B 1 264 ? -14.273 24.094 1.455 1 95.5 264 TYR B C 1
ATOM 4312 O O . TYR B 1 264 ? -13.109 23.797 1.164 1 95.5 264 TYR B O 1
ATOM 4320 N N . LYS B 1 265 ? -15.18 24.078 0.575 1 94.75 265 LYS B N 1
ATOM 4321 C CA . LYS B 1 265 ? -14.922 23.781 -0.83 1 94.75 265 LYS B CA 1
ATOM 4322 C C . LYS B 1 265 ? -13.93 24.766 -1.438 1 94.75 265 LYS B C 1
ATOM 4324 O O . LYS B 1 265 ? -13.07 24.375 -2.229 1 94.75 265 LYS B O 1
ATOM 4329 N N . GLU B 1 266 ? -14.094 25.984 -1.041 1 94.06 266 GLU B N 1
ATOM 4330 C CA . GLU B 1 266 ? -13.148 27 -1.501 1 94.06 266 GLU B CA 1
ATOM 4331 C C . GLU B 1 266 ? -11.742 26.703 -0.987 1 94.06 266 GLU B C 1
ATOM 4333 O O . GLU B 1 266 ? -10.766 26.875 -1.717 1 94.06 266 GLU B O 1
ATOM 4338 N N . LEU B 1 267 ? -11.672 26.312 0.264 1 92 267 LEU B N 1
ATOM 4339 C CA . LEU B 1 267 ? -10.391 25.938 0.853 1 92 267 LEU B CA 1
ATOM 4340 C C . LEU B 1 267 ? -9.766 24.75 0.111 1 92 267 LEU B C 1
ATOM 4342 O O . LEU B 1 267 ? -8.57 24.766 -0.187 1 92 267 LEU B O 1
ATOM 4346 N N . GLU B 1 268 ? -10.562 23.719 -0.182 1 90.94 268 GLU B N 1
ATOM 4347 C CA . GLU B 1 268 ? -10.102 22.562 -0.924 1 90.94 268 GLU B CA 1
ATOM 4348 C C . GLU B 1 268 ? -9.555 22.953 -2.295 1 90.94 268 GLU B C 1
ATOM 4350 O O . GLU B 1 268 ? -8.492 22.469 -2.705 1 90.94 268 GLU B O 1
ATOM 4355 N N . ASN B 1 269 ? -10.258 23.828 -2.994 1 90.12 269 ASN B N 1
ATOM 4356 C CA . ASN B 1 269 ? -9.852 24.266 -4.32 1 90.12 269 ASN B CA 1
ATOM 4357 C C . ASN B 1 269 ? -8.523 25.031 -4.273 1 90.12 269 ASN B C 1
ATOM 4359 O O . ASN B 1 269 ? -7.711 24.922 -5.195 1 90.12 269 ASN B O 1
ATOM 4363 N N . ARG B 1 270 ? -8.398 25.734 -3.215 1 86.38 270 ARG B N 1
ATOM 4364 C CA . ARG B 1 270 ? -7.199 26.562 -3.072 1 86.38 270 ARG B CA 1
ATOM 4365 C C . ARG B 1 270 ? -5.969 25.688 -2.816 1 86.38 270 ARG B C 1
ATOM 4367 O O . ARG B 1 270 ? -4.887 25.969 -3.34 1 86.38 270 ARG B O 1
ATOM 4374 N N . TYR B 1 271 ? -6.188 24.594 -2.074 1 86.56 271 TYR B N 1
ATOM 4375 C CA . TYR B 1 271 ? -5.004 23.906 -1.571 1 86.56 271 TYR B CA 1
ATOM 4376 C C . TYR B 1 271 ? -4.887 22.516 -2.162 1 86.56 271 TYR B C 1
ATOM 4378 O O . TYR B 1 271 ? -3.826 21.891 -2.098 1 86.56 271 TYR B O 1
ATOM 4386 N N . LEU B 1 272 ? -5.969 21.906 -2.637 1 81.19 272 LEU B N 1
ATOM 4387 C CA . LEU B 1 272 ? -5.969 20.5 -3.016 1 81.19 272 LEU B CA 1
ATOM 4388 C C . LEU B 1 272 ? -6.148 20.344 -4.523 1 81.19 272 LEU B C 1
ATOM 4390 O O . LEU B 1 272 ? -6.062 19.234 -5.047 1 81.19 272 LEU B O 1
ATOM 4394 N N . LYS B 1 273 ? -6.605 21.266 -5.418 1 68.19 273 LYS B N 1
ATOM 4395 C CA . LYS B 1 273 ? -6.789 21.172 -6.863 1 68.19 273 LYS B CA 1
ATOM 4396 C C . LYS B 1 273 ? -5.695 21.922 -7.613 1 68.19 273 LYS B C 1
ATOM 4398 O O . LYS B 1 273 ? -5.113 22.875 -7.09 1 68.19 273 LYS B O 1
#

Nearest PDB structures (foldseek):
  5uh0-assembly3_A  TM=8.403E-01  e=3.180E-15  Yersinia pestis
  5uh0-assembly3_B-2  TM=8.288E-01  e=4.973E-15  Yersinia pestis
  7lz0-assembly1_A  TM=7.243E-01  e=3.342E-10  Arabidopsis thaliana
  8e94-assembly1_C  TM=7.147E-01  e=1.651E-09  Homo sapiens
  8e98-assembly1_A  TM=7.472E-01  e=1.196E-08  Homo sapiens

Solvent-accessible surface area (backbone atoms only — not comparable to full-atom values): 29738 Å² total; per-residue (Å²): 135,78,81,79,71,77,76,55,74,67,58,56,54,50,51,49,51,51,48,50,52,50,53,49,51,52,52,49,47,53,52,54,62,49,46,73,74,57,53,76,82,62,58,79,50,87,81,43,40,29,28,34,29,66,45,39,68,65,56,30,62,69,44,76,79,31,90,66,55,63,61,50,51,52,50,48,52,53,24,68,75,69,69,54,43,75,43,82,38,79,32,81,32,51,51,62,49,50,52,34,27,75,71,54,43,23,44,33,38,41,49,93,34,64,48,19,39,76,48,52,76,75,45,49,67,46,54,66,76,49,78,42,32,35,17,37,37,30,46,37,40,97,86,69,38,58,73,59,75,48,75,62,66,39,52,75,35,69,35,33,33,46,35,54,41,73,59,57,60,47,46,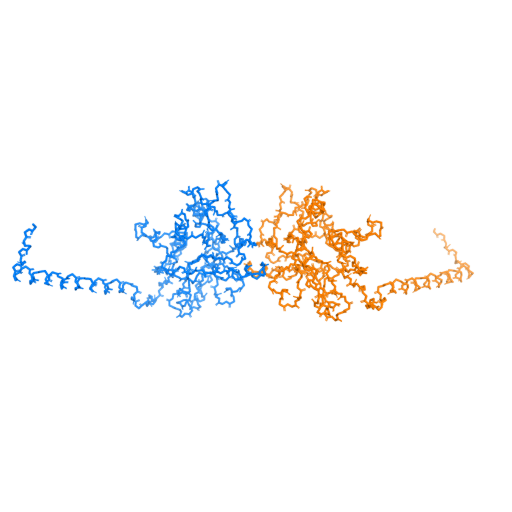53,51,44,16,36,58,52,40,37,56,51,42,76,44,70,36,83,85,52,34,62,69,52,48,50,50,35,20,69,72,62,76,39,77,31,28,51,39,47,38,54,62,49,56,67,54,37,75,83,33,83,60,43,32,62,85,32,64,64,47,68,69,25,45,22,22,32,35,42,25,83,78,47,64,72,54,50,57,53,51,29,53,49,52,62,54,44,66,75,35,71,69,39,52,53,51,43,51,70,59,71,102,137,76,83,80,72,77,76,56,73,65,56,55,52,50,50,47,52,51,48,51,50,50,52,50,52,50,52,50,47,53,54,55,62,49,50,73,75,57,51,76,82,63,59,79,50,89,81,43,41,32,30,34,30,66,47,40,66,67,55,30,62,70,43,74,78,31,91,66,55,66,61,51,52,51,50,48,52,54,22,68,76,68,68,53,43,76,43,82,40,77,32,79,34,51,51,62,51,50,52,32,27,74,69,53,45,22,44,31,38,42,47,92,34,64,48,19,41,75,48,53,75,75,44,49,68,44,56,66,76,48,78,43,35,35,17,36,38,30,48,36,41,98,86,69,39,58,75,58,76,48,74,60,67,39,53,75,34,68,35,33,32,46,35,53,41,74,59,56,60,48,46,53,52,44,16,36,57,51,40,37,56,51,42,77,43,70,37,83,85,51,35,63,69,50,48,51,50,35,21,69,70,62,77,39,76,30,26,50,37,47,38,55,62,48,55,68,54,38,75,83,32,81,59,44,32,62,83,32,64,64,46,68,70,26,45,20,23,32,36,43,25,81,78,47,63,72,54,51,57,53,51,30,51,50,52,62,54,44,66,75,35,71,70,39,52,51,51,43,51,70,60,70,102

Foldseek 3Di:
DDDPPPDPPVVVVVVVVVVVVVVVVVVVVVVVVVVVQPPPLAAPDDQEAEEEEEDFPVVCVVVPNDDDDLQVVVVVVLCVVVVGHYDYDYDHAPQVVVVCLAVVSGFKYRDFDFPDPVVVVPFAWADFQDKWFKWKKAFADPVLHDPDPDLLVQAVHEAEEEPNDPVVVLQQVSCVVSVGHRHYDYDDPGHPLVVNVCRLVVVDGMYMDMPLSNVVNCVVRSRMDGNGTSDDMGGTTMTGHPPCVVVRVVVNVSSVVCCPDVVSVVSCVVRPD/DDDPPPDPPVVVVVVVVVVVVVVVVVVVVVVVVVVVVPPPLAAPDDQEAEEEEEDFVVVCVVVPNDDDDLQVVVVVVLCVVVVGHYDYDYDHAPQVVVVCQAVVSGFKYRDFDFPDPVVVVPFAWADFQDKWFKWKKAFADPVLHDPDPDLLVQAVHEAEEEPNDPVVVLQQVSCVVSVGHRHYDYDDPGHPLVVNVCRLVVVDGMYMDMPLSNVVNCVVRSRMDGNGTSDDMGGTTMTGHPPCVVVRVVVNVSSVVCCPDVVSVVSCVVRPD

Organism: NCBI:txid2530390

Sequence (546 aa):
MGPIKPASRGHVVLYLILLIVIVGLFYSLRKCNRSYLSDELRPSGGDTLDVAIEYSPISFYTIEDTLGGFNYDLMRMIAERHGLKLKFHPVVTLSKALQYIENDTYDILAADIPLTAEFKERYAFLEPVLLDKQVLVQLRDSSGNARVNNQLDLAGDTVWIVDGSSIESRIINLGHEIGDTIYVEHEKLYGPEQLFLMTALGEIKQAVINERVAEAMAKDYPDVDISTDISFTQFQSWIVSNKRPEMRDSIDKWIKEIKFTPEYKELENRYLKMGPIKPASRGHVVLYLILLIVIVGLFYSLRKCNRSYLSDELRPSGGDTLDVAIEYSPISFYTIEDTLGGFNYDLMRMIAERHGLKLKFHPVVTLSKALQYIENDTYDILAADIPLTAEFKERYAFLEPVLLDKQVLVQLRDSSGNARVNNQLDLAGDTVWIVDGSSIESRIINLGHEIGDTIYVEHEKLYGPEQLFLMTALGEIKQAVINERVAEAMAKDYPDVDISTDISFTQFQSWIVSNKRPEMRDSIDKWIKEIKFTPEYKELENRYLK

pLDDT: mean 86.67, std 16.16, range [33.72, 98.94]

Radius of gyration: 32.51 Å; Cα contacts (8 Å, |Δi|>4): 923; chains: 2; bounding box: 119×107×56 Å

InterPro domains:
  IPR001638 Solute-binding protein family 3/N-terminal domain of MltF [PF00497] (52-272)
  IPR001638 Solute-binding protein family 3/N-terminal domain of MltF [SM00062] (48-273)